Protein AF-F0W120-F1 (afdb_monomer_lite)

Secondary structure (DSSP, 8-state):
-HHHHHHHHHHHHHHHHHHHHHHHTS---B---EEGGGTEE-SSBPPTT-SS-TTT--TT---S--GGG-SS-S---EEE-SS-TTSEEEGGGHHHHHHH-HHHHHHHHHHTSTTB-TTTTS--GGGTS-TTS-TTTS---S-PPPHHHHHHTS-HHHHHHHHHHHHHHH-----B-----HHHHHHHHHHHHTT--HHHHHHHHHHHHHHHHHHHHS---TT-EEEEET-TT-HHHHHHHHH-TT-EEEEE-SS--SS-GGGG-EEEEE-TT-SSS--EEEEE-EEEE---GGGB-GGG-GGGTTSEEEEEES---TTHHHHHHHHHHHHHH-TT-S-EEEEEEEEE---TT--TTT-S-HHHHHHTT--TTHHHHHHHHGGGGTS--SS--SHHHHHH---HHHHHHHHHHHHHHHHHHHHHHHHHTT-EEEEEE-S--S-TT-SS---EEEEEEPPPS-------------------------------HHHHHHHHHHHHTT-----HHHHHHHHHHHHHHHHHHHHHHHHHHHHTT-SS--HHHHHHHHHHHHHHHS-PPPPHHHHHHHHHHHHTSPPPPPPS-SS--PPPGGGS-------------S--------------------------------SSPPP-----

Sequence (656 aa):
MTNAKAQNCDHKAQRNERKTNAINNENWNGCMFKIKGKNRFCNIPRISGSTFCGNHIPNELTSSANESLKKRNGNRHRVPCPLDPSHTVYAFDVGKHIKICTKFKEQKTCANLLGYKENINSGYNSQTYPWEHTFDGRSQTACTPQLLDRLLSIDHGALLSRIEAAFNEYVEDIPMQHFEQSHCSTLLHQKIQQGAHQNSLRHIQQQGSILGNIESTMSLTSSHVFMELGAGRGMLSYATAQAFSANEFILIDRAASRGKADHRIVTTVDDPVKNTKPDQFNIRRAIRVKIDIRHLNIAAIPQVNGKPLVFISKHLCGVATDLSLRAISHLISDSSAKTCVDGVAIALCCHHMCSWDDYINPSLILQMGFQADDYWFLKKMTSWATCKLATDKSSVQEKLGLSPMQRARIGISCKRLLDTGRVLFLRSLGLQAKLVYYCRNDDRQSLESIDLCVYIMQMQNEGAAIKLENIRGLHEEYESNTDDNEASDKVPLDAKVLHYILESMGAPQYETRVTHQLLEFIHRYLSEILLDAHAYAVYAGKETIAAQDIRVAIASRLNKQYAQIPSHELTMELADKRNSIPLPSIPNEYGVHLPPPQFQLLHHDMSRWDETRRGSSHSNSTTHTEASATIASFSAVEGSRNVKKCSSSIKFNIKK

Structure (mmCIF, N/CA/C/O backbone):
data_AF-F0W120-F1
#
_entry.id   AF-F0W120-F1
#
loop_
_atom_site.group_PDB
_atom_site.id
_atom_site.type_symbol
_atom_site.label_atom_id
_atom_site.label_alt_id
_atom_site.label_comp_id
_atom_site.label_asym_id
_atom_site.label_entity_id
_atom_site.label_seq_id
_atom_site.pdbx_PDB_ins_code
_atom_site.Cartn_x
_atom_site.Cartn_y
_atom_site.Cartn_z
_atom_site.occupancy
_atom_site.B_iso_or_equiv
_atom_site.auth_seq_id
_atom_site.auth_comp_id
_atom_site.auth_asym_id
_atom_site.auth_atom_id
_atom_site.pdbx_PDB_model_num
ATOM 1 N N . MET A 1 1 ? 19.848 13.128 -4.853 1.00 41.75 1 MET A N 1
ATOM 2 C CA . MET A 1 1 ? 19.632 11.733 -4.368 1.00 41.75 1 MET A CA 1
ATOM 3 C C . MET A 1 1 ? 20.155 10.620 -5.298 1.00 41.75 1 MET A C 1
ATOM 5 O O . MET A 1 1 ? 20.064 9.450 -4.935 1.00 41.75 1 MET A O 1
ATOM 9 N N . THR A 1 2 ? 20.771 10.933 -6.441 1.00 29.64 2 THR A N 1
ATOM 10 C CA . THR A 1 2 ? 21.444 9.947 -7.315 1.00 29.64 2 THR A CA 1
ATOM 11 C C . THR A 1 2 ? 22.656 9.285 -6.641 1.00 29.64 2 THR A C 1
ATOM 13 O O . THR A 1 2 ? 22.859 8.082 -6.796 1.00 29.64 2 THR A O 1
ATOM 16 N N . ASN A 1 3 ? 23.365 10.010 -5.765 1.00 33.66 3 ASN A N 1
ATOM 17 C CA . ASN A 1 3 ? 24.536 9.482 -5.057 1.00 33.66 3 ASN A CA 1
ATOM 18 C C . ASN A 1 3 ? 24.238 8.426 -3.984 1.00 33.66 3 ASN A C 1
ATOM 20 O O . ASN A 1 3 ? 25.067 7.556 -3.795 1.00 33.66 3 ASN A O 1
ATOM 24 N N . ALA A 1 4 ? 23.074 8.405 -3.324 1.00 33.16 4 ALA A N 1
ATOM 25 C CA . ALA A 1 4 ? 22.818 7.419 -2.259 1.00 33.16 4 ALA A CA 1
ATOM 26 C C . ALA A 1 4 ? 22.466 6.015 -2.797 1.00 33.16 4 ALA A C 1
ATOM 28 O O . ALA A 1 4 ? 22.695 5.002 -2.130 1.00 33.16 4 ALA A O 1
ATOM 29 N N . LYS A 1 5 ? 21.912 5.937 -4.017 1.00 29.64 5 LYS A N 1
ATOM 30 C CA . LYS A 1 5 ? 21.703 4.664 -4.730 1.00 29.64 5 LYS A CA 1
ATOM 31 C C . LYS A 1 5 ? 22.976 4.208 -5.452 1.00 29.64 5 LYS A C 1
ATOM 33 O O . LYS A 1 5 ? 23.255 3.013 -5.423 1.00 29.64 5 LYS A O 1
ATOM 38 N N . ALA A 1 6 ? 23.765 5.137 -6.002 1.00 33.97 6 ALA A N 1
ATOM 39 C CA . ALA A 1 6 ? 25.079 4.842 -6.582 1.00 33.97 6 ALA A CA 1
ATOM 40 C C . ALA A 1 6 ? 26.090 4.380 -5.511 1.00 33.97 6 ALA A C 1
ATOM 42 O O . ALA A 1 6 ? 26.660 3.302 -5.641 1.00 33.97 6 ALA A O 1
ATOM 43 N N . GLN A 1 7 ? 26.182 5.085 -4.375 1.00 36.75 7 GLN A N 1
ATOM 44 C CA . GLN A 1 7 ? 27.021 4.705 -3.229 1.00 36.75 7 GLN A CA 1
ATOM 45 C C . GLN A 1 7 ? 26.617 3.354 -2.629 1.00 36.75 7 GLN A C 1
ATOM 47 O O . GLN A 1 7 ? 27.482 2.577 -2.243 1.00 36.75 7 GLN A O 1
ATOM 52 N N . ASN A 1 8 ? 25.324 3.008 -2.577 1.00 36.12 8 ASN A N 1
ATOM 53 C CA . ASN A 1 8 ? 24.902 1.674 -2.125 1.00 36.12 8 ASN A CA 1
ATOM 54 C C . ASN A 1 8 ? 25.307 0.551 -3.095 1.00 36.12 8 ASN A C 1
ATOM 56 O O . ASN A 1 8 ? 25.502 -0.587 -2.663 1.00 36.12 8 ASN A O 1
ATOM 60 N N . CYS A 1 9 ? 25.425 0.850 -4.392 1.00 37.16 9 CYS A N 1
ATOM 61 C CA . CYS A 1 9 ? 25.901 -0.100 -5.393 1.00 37.16 9 CYS A CA 1
ATOM 62 C C . CYS A 1 9 ? 27.429 -0.272 -5.301 1.00 37.16 9 CYS A C 1
ATOM 64 O O . CYS A 1 9 ? 27.901 -1.410 -5.257 1.00 37.16 9 CYS A O 1
ATOM 66 N N . ASP A 1 10 ? 28.171 0.825 -5.123 1.00 44.12 10 ASP A N 1
ATOM 67 C CA . ASP A 1 10 ? 29.631 0.829 -4.940 1.00 44.12 10 ASP A CA 1
ATOM 68 C C . ASP A 1 10 ? 30.072 0.215 -3.606 1.00 44.12 10 ASP A C 1
ATOM 70 O O . ASP A 1 10 ? 30.997 -0.594 -3.568 1.00 44.12 10 ASP A O 1
ATOM 74 N N . HIS A 1 11 ? 29.362 0.477 -2.505 1.00 46.00 11 HIS A N 1
ATOM 75 C CA . HIS A 1 11 ? 29.627 -0.183 -1.222 1.00 46.00 11 HIS A CA 1
ATOM 76 C C . HIS A 1 11 ? 29.343 -1.684 -1.271 1.00 46.00 11 HIS A C 1
ATOM 78 O O . HIS A 1 11 ? 29.996 -2.466 -0.579 1.00 46.00 11 HIS A O 1
ATOM 84 N N . LYS A 1 12 ? 28.380 -2.119 -2.090 1.00 47.84 12 LYS A N 1
ATOM 85 C CA . LYS A 1 12 ? 28.104 -3.543 -2.301 1.00 47.84 12 LYS A CA 1
ATOM 86 C C . LYS A 1 12 ? 29.197 -4.196 -3.151 1.00 47.84 12 LYS A C 1
ATOM 88 O O . LYS A 1 12 ? 29.572 -5.327 -2.846 1.00 47.84 12 LYS A O 1
ATOM 93 N N . ALA A 1 13 ? 29.729 -3.486 -4.148 1.00 48.00 13 ALA A N 1
ATOM 94 C CA . ALA A 1 13 ? 30.864 -3.920 -4.961 1.00 48.00 13 ALA A CA 1
ATOM 95 C C . ALA A 1 13 ? 32.156 -4.014 -4.130 1.00 48.00 13 ALA A C 1
ATOM 97 O O . ALA A 1 13 ? 32.724 -5.099 -4.037 1.00 48.00 13 ALA A O 1
ATOM 98 N N . GLN A 1 14 ? 32.525 -2.962 -3.391 1.00 50.06 14 GLN A N 1
ATOM 99 C CA . GLN A 1 14 ? 33.685 -2.956 -2.484 1.00 50.06 14 GLN A CA 1
ATOM 100 C C . GLN A 1 14 ? 33.561 -3.980 -1.350 1.00 50.06 14 GLN A C 1
ATOM 102 O O . GLN A 1 14 ? 34.540 -4.613 -0.958 1.00 50.06 14 GLN A O 1
ATOM 107 N N . ARG A 1 15 ? 32.356 -4.192 -0.802 1.00 53.72 15 ARG A N 1
ATOM 108 C CA . ARG A 1 15 ? 32.128 -5.236 0.209 1.00 53.72 15 ARG A CA 1
ATOM 109 C C . ARG A 1 15 ? 32.255 -6.637 -0.383 1.00 53.72 15 ARG A C 1
ATOM 111 O O . ARG A 1 15 ? 32.680 -7.541 0.333 1.00 53.72 15 ARG A O 1
ATOM 118 N N . ASN A 1 16 ? 31.871 -6.837 -1.641 1.00 55.38 16 ASN A N 1
ATOM 119 C CA . ASN A 1 16 ? 32.101 -8.102 -2.329 1.00 55.38 16 ASN A CA 1
ATOM 120 C C . ASN A 1 16 ? 33.596 -8.300 -2.590 1.00 55.38 16 ASN A C 1
ATOM 122 O O . ASN A 1 16 ? 34.093 -9.360 -2.250 1.00 55.38 16 ASN A O 1
ATOM 126 N N . GLU A 1 17 ? 34.310 -7.273 -3.045 1.00 54.59 17 GLU A N 1
ATOM 127 C CA . GLU A 1 17 ? 35.753 -7.289 -3.321 1.00 54.59 17 GLU A CA 1
ATOM 128 C C . GLU A 1 17 ? 36.602 -7.559 -2.065 1.00 54.59 17 GLU A C 1
ATOM 130 O O . GLU A 1 17 ? 37.442 -8.458 -2.059 1.00 54.59 17 GLU A O 1
ATOM 135 N N . ARG A 1 18 ? 36.298 -6.898 -0.937 1.00 58.97 18 ARG A N 1
ATOM 136 C CA . ARG A 1 18 ? 36.910 -7.187 0.378 1.00 58.97 18 ARG A CA 1
ATOM 137 C C . ARG A 1 18 ? 36.639 -8.617 0.848 1.00 58.97 18 ARG A C 1
ATOM 139 O O . ARG A 1 18 ? 37.491 -9.225 1.490 1.00 58.97 18 ARG A O 1
ATOM 146 N N . LYS A 1 19 ? 35.463 -9.171 0.531 1.00 59.56 19 LYS A N 1
ATOM 147 C CA . LYS A 1 19 ? 35.146 -10.578 0.817 1.00 59.56 19 LYS A CA 1
ATOM 148 C C . LYS A 1 19 ? 35.914 -11.532 -0.092 1.00 59.56 19 LYS A C 1
ATOM 150 O O . LYS A 1 19 ? 36.368 -12.551 0.410 1.00 59.56 19 LYS A O 1
ATOM 155 N N . THR A 1 20 ? 36.084 -11.220 -1.377 1.00 58.88 20 THR A N 1
ATOM 156 C CA . THR A 1 20 ? 36.902 -12.025 -2.297 1.00 58.88 20 THR A CA 1
ATOM 157 C C . THR A 1 20 ? 38.361 -12.042 -1.846 1.00 58.88 20 THR A C 1
ATOM 159 O O . THR A 1 20 ? 38.951 -13.111 -1.754 1.00 58.88 20 THR A O 1
ATOM 162 N N . ASN A 1 21 ? 38.903 -10.891 -1.437 1.00 60.78 21 ASN A N 1
ATOM 163 C CA . ASN A 1 21 ? 40.265 -10.790 -0.904 1.00 60.78 21 ASN A CA 1
ATOM 164 C C . ASN A 1 21 ? 40.435 -11.538 0.429 1.00 60.78 21 ASN A C 1
ATOM 166 O O . ASN A 1 21 ? 41.440 -12.209 0.629 1.00 60.78 21 ASN A O 1
ATOM 170 N N . ALA A 1 22 ? 39.442 -11.495 1.326 1.00 61.41 22 ALA A N 1
ATOM 171 C CA . ALA A 1 22 ? 39.476 -12.264 2.574 1.00 61.41 22 ALA A CA 1
ATOM 172 C C . ALA A 1 22 ? 39.362 -13.785 2.355 1.00 61.41 22 ALA A C 1
ATOM 174 O O . ALA A 1 22 ? 39.917 -14.550 3.140 1.00 61.41 22 ALA A O 1
ATOM 175 N N . ILE A 1 23 ? 38.654 -14.224 1.306 1.00 62.16 23 ILE A N 1
ATOM 176 C CA . ILE A 1 23 ? 38.597 -15.634 0.889 1.00 62.16 23 ILE A CA 1
ATOM 177 C C . ILE A 1 23 ? 39.945 -16.071 0.293 1.00 62.16 23 ILE A C 1
ATOM 179 O O . ILE A 1 23 ? 40.416 -17.152 0.627 1.00 62.16 23 ILE A O 1
ATOM 183 N N . ASN A 1 24 ? 40.578 -15.224 -0.526 1.00 62.97 24 ASN A N 1
ATOM 184 C CA . ASN A 1 24 ? 41.869 -15.515 -1.162 1.00 62.97 24 ASN A CA 1
ATOM 185 C C . ASN A 1 24 ? 43.049 -15.523 -0.172 1.00 62.97 24 ASN A C 1
ATOM 187 O O . ASN A 1 24 ? 44.011 -16.247 -0.391 1.00 62.97 24 ASN A O 1
ATOM 191 N N . ASN A 1 25 ? 42.962 -14.760 0.923 1.00 62.94 25 ASN A N 1
ATOM 192 C CA . ASN A 1 25 ? 44.020 -14.646 1.937 1.00 62.94 25 ASN A CA 1
ATOM 193 C C . ASN A 1 25 ? 43.802 -15.560 3.165 1.00 62.94 25 ASN A C 1
ATOM 195 O O . ASN A 1 25 ? 44.332 -15.265 4.232 1.00 62.94 25 ASN A O 1
ATOM 199 N N . GLU A 1 26 ? 42.951 -16.593 3.069 1.00 58.78 26 GLU A N 1
ATOM 200 C CA . GLU A 1 26 ? 42.600 -17.566 4.135 1.00 58.78 26 GLU A CA 1
ATOM 201 C C . GLU A 1 26 ? 42.041 -16.992 5.462 1.00 58.78 26 GLU A C 1
ATOM 203 O O . GLU A 1 26 ? 41.641 -17.736 6.362 1.00 58.78 26 GLU A O 1
ATOM 208 N N . ASN A 1 27 ? 41.894 -15.670 5.574 1.00 67.06 27 ASN A N 1
ATOM 209 C CA . ASN A 1 27 ? 41.511 -14.958 6.797 1.00 67.06 27 ASN A CA 1
ATOM 210 C C . ASN A 1 27 ? 39.979 -14.808 6.969 1.00 67.06 27 ASN A C 1
ATOM 212 O O . ASN A 1 27 ? 39.476 -13.920 7.663 1.00 67.06 27 ASN A O 1
ATOM 216 N N . TRP A 1 28 ? 39.202 -15.664 6.300 1.00 73.94 28 TRP A N 1
ATOM 217 C CA . TRP A 1 28 ? 37.739 -15.632 6.300 1.00 73.94 28 TRP A CA 1
ATOM 218 C C . TRP A 1 28 ? 37.140 -16.542 7.384 1.00 73.94 28 TRP A C 1
ATOM 220 O O . TRP A 1 28 ? 37.094 -17.763 7.249 1.00 73.94 28 TRP A O 1
ATOM 230 N N . ASN A 1 29 ? 36.590 -15.941 8.444 1.00 76.62 29 ASN A N 1
ATOM 231 C CA . ASN A 1 29 ? 35.950 -16.668 9.555 1.00 76.62 29 ASN A CA 1
ATOM 232 C C . ASN A 1 29 ? 34.437 -16.907 9.375 1.00 76.62 29 ASN A C 1
ATOM 234 O O . ASN A 1 29 ? 33.783 -17.494 10.240 1.00 76.62 29 ASN A O 1
ATOM 238 N N . GLY A 1 30 ? 33.857 -16.456 8.261 1.00 77.62 30 GLY A N 1
ATOM 239 C CA . GLY A 1 30 ? 32.435 -16.618 7.960 1.00 77.62 30 GLY A CA 1
ATOM 240 C C . GLY A 1 30 ? 32.104 -17.958 7.301 1.00 77.62 30 GLY A C 1
ATOM 241 O O . GLY A 1 30 ? 32.939 -18.602 6.675 1.00 77.62 30 GLY A O 1
ATOM 242 N N . CYS A 1 31 ? 30.845 -18.369 7.369 1.00 82.94 31 CYS A N 1
ATOM 243 C CA . CYS A 1 31 ? 30.361 -19.521 6.616 1.00 82.94 31 CYS A CA 1
ATOM 244 C C . CYS A 1 31 ? 30.437 -19.280 5.097 1.00 82.94 31 CYS A C 1
ATOM 246 O O . CYS A 1 31 ? 29.915 -18.284 4.589 1.00 82.94 31 CYS A O 1
ATOM 248 N N . MET A 1 32 ? 31.015 -20.233 4.359 1.00 79.31 32 MET A N 1
ATOM 249 C CA . MET A 1 32 ? 31.198 -20.152 2.901 1.00 79.31 32 MET A CA 1
ATOM 250 C C . MET A 1 32 ? 29.931 -20.468 2.077 1.00 79.31 32 MET A C 1
ATOM 252 O O . MET A 1 32 ? 29.979 -20.551 0.853 1.00 79.31 32 MET A O 1
ATOM 256 N N . PHE A 1 33 ? 28.758 -20.599 2.708 1.00 78.94 33 PHE A N 1
ATOM 257 C CA . PHE A 1 33 ? 27.495 -20.848 2.003 1.00 78.94 33 PHE A CA 1
ATOM 258 C C . PHE A 1 33 ? 26.933 -19.569 1.373 1.00 78.94 33 PHE A C 1
ATOM 260 O O . PHE A 1 33 ? 26.679 -18.581 2.073 1.00 78.94 33 PHE A O 1
ATOM 267 N N . LYS A 1 34 ? 26.694 -19.582 0.056 1.00 78.50 34 LYS A N 1
ATOM 268 C CA . LYS A 1 34 ? 26.162 -18.435 -0.696 1.00 78.50 34 LYS A CA 1
ATOM 269 C C . LYS A 1 34 ? 24.631 -18.460 -0.742 1.00 78.50 34 LYS A C 1
ATOM 271 O O . LYS A 1 34 ? 24.021 -19.336 -1.346 1.00 78.50 34 LYS A O 1
ATOM 276 N N . ILE A 1 35 ? 23.995 -17.445 -0.157 1.00 76.44 35 ILE A N 1
ATOM 277 C CA . ILE A 1 35 ? 22.538 -17.264 -0.185 1.00 76.44 35 ILE A CA 1
ATOM 278 C C . ILE A 1 35 ? 22.149 -16.705 -1.558 1.00 76.44 35 ILE A C 1
ATOM 280 O O . ILE A 1 35 ? 22.260 -15.496 -1.787 1.00 76.44 35 ILE A O 1
ATOM 284 N N . LYS A 1 36 ? 21.682 -17.579 -2.460 1.00 66.94 36 LYS A N 1
ATOM 285 C CA . LYS A 1 36 ? 21.346 -17.246 -3.860 1.00 66.94 36 LYS A CA 1
ATOM 286 C C . LYS A 1 36 ? 20.435 -16.013 -3.975 1.00 66.94 36 LYS A C 1
ATOM 288 O O . LYS A 1 36 ? 20.800 -15.056 -4.646 1.00 66.94 36 LYS A O 1
ATOM 293 N N . GLY A 1 37 ? 19.335 -15.961 -3.217 1.00 57.53 37 GLY A N 1
ATOM 294 C CA . GLY A 1 37 ? 18.361 -14.856 -3.286 1.00 57.53 37 GLY A CA 1
ATOM 295 C C . GLY A 1 37 ? 18.840 -13.500 -2.746 1.00 57.53 37 GLY A C 1
ATOM 296 O O . GLY A 1 37 ? 18.231 -12.476 -3.030 1.00 57.53 37 GLY A O 1
ATOM 297 N N . LYS A 1 38 ? 19.931 -13.458 -1.970 1.00 61.75 38 LYS A N 1
ATOM 298 C CA . LYS A 1 38 ? 20.507 -12.207 -1.432 1.00 61.75 38 LYS A CA 1
ATOM 299 C C . LYS A 1 38 ? 21.885 -11.891 -2.026 1.00 61.75 38 LYS A C 1
ATOM 301 O O . LYS A 1 38 ? 22.510 -10.924 -1.595 1.00 61.75 38 LYS A O 1
ATOM 306 N N . ASN A 1 39 ? 22.352 -12.721 -2.964 1.00 64.88 39 ASN A N 1
ATOM 307 C CA . ASN A 1 39 ? 23.685 -12.719 -3.568 1.00 64.88 39 ASN A CA 1
ATOM 308 C C . ASN A 1 39 ? 24.812 -12.390 -2.564 1.00 64.88 39 ASN A C 1
ATOM 310 O O . ASN A 1 39 ? 25.627 -11.499 -2.791 1.00 64.88 39 ASN A O 1
ATOM 314 N N . ARG A 1 40 ? 24.814 -13.070 -1.407 1.00 74.75 40 ARG A N 1
ATOM 315 C CA . ARG A 1 40 ? 25.809 -12.878 -0.336 1.00 74.75 40 ARG A CA 1
ATOM 316 C C . ARG A 1 40 ? 26.093 -14.174 0.419 1.00 74.75 40 ARG A C 1
ATOM 318 O O . ARG A 1 40 ? 25.192 -14.995 0.570 1.00 74.75 40 ARG A O 1
ATOM 325 N N . PHE A 1 41 ? 27.306 -14.325 0.950 1.00 76.00 41 PHE A N 1
ATOM 326 C CA . PHE A 1 41 ? 27.642 -15.403 1.888 1.00 76.00 41 PHE A CA 1
ATOM 327 C C . PHE A 1 41 ? 26.911 -15.249 3.230 1.00 76.00 41 PHE A C 1
ATOM 329 O O . PHE A 1 41 ? 26.598 -14.125 3.654 1.00 76.00 41 PHE A O 1
ATOM 336 N N . CYS A 1 42 ? 26.619 -16.377 3.877 1.00 76.25 42 CYS A N 1
ATOM 337 C CA . CYS A 1 42 ? 26.038 -16.440 5.212 1.00 76.25 42 CYS A CA 1
ATOM 338 C C . CYS A 1 42 ? 26.871 -15.612 6.209 1.00 76.25 42 CYS A C 1
ATOM 340 O O . CYS A 1 42 ? 28.095 -15.604 6.156 1.00 76.25 42 CYS A O 1
ATOM 342 N N . ASN A 1 43 ? 26.199 -14.891 7.113 1.00 78.94 43 ASN A N 1
ATOM 343 C CA . ASN A 1 43 ? 26.862 -14.011 8.084 1.00 78.94 43 ASN A CA 1
ATOM 344 C C . ASN A 1 43 ? 27.207 -14.711 9.409 1.00 78.94 43 ASN A C 1
ATOM 346 O O . ASN A 1 43 ? 27.638 -14.053 10.346 1.00 78.94 43 ASN A O 1
ATOM 350 N N . ILE A 1 44 ? 26.940 -16.014 9.511 1.00 79.88 44 ILE A N 1
ATOM 351 C CA . ILE A 1 44 ? 27.215 -16.808 10.710 1.00 79.88 44 ILE A CA 1
ATOM 352 C C . ILE A 1 44 ? 28.664 -17.311 10.615 1.00 79.88 44 ILE A C 1
ATOM 354 O O . ILE A 1 44 ? 29.053 -17.756 9.529 1.00 79.88 44 ILE A O 1
ATOM 358 N N . PRO A 1 45 ? 29.454 -17.256 11.702 1.00 78.44 45 PRO A N 1
ATOM 359 C CA . PRO A 1 45 ? 30.816 -17.779 11.710 1.00 78.44 45 PRO A CA 1
ATOM 360 C C . PRO A 1 45 ? 30.860 -19.286 11.420 1.00 78.44 45 PRO A C 1
ATOM 362 O O . PRO A 1 45 ? 29.904 -20.022 11.696 1.00 78.44 45 PRO A O 1
ATOM 365 N N . ARG A 1 46 ? 31.964 -19.739 10.822 1.00 82.19 46 ARG A N 1
ATOM 366 C CA . ARG A 1 46 ? 32.229 -21.165 10.586 1.00 82.19 46 ARG A CA 1
ATOM 367 C C . ARG A 1 46 ? 32.465 -21.896 11.911 1.00 82.19 46 ARG A C 1
ATOM 369 O O . ARG A 1 46 ? 32.940 -21.295 12.871 1.00 82.19 46 ARG A O 1
ATOM 376 N N . ILE A 1 47 ? 32.119 -23.179 11.969 1.00 77.88 47 ILE A N 1
ATOM 377 C CA . ILE A 1 47 ? 32.464 -24.022 13.124 1.00 77.88 47 ILE A CA 1
ATOM 378 C C . ILE A 1 47 ? 33.935 -24.430 13.001 1.00 77.88 47 ILE A C 1
ATOM 380 O O . ILE A 1 47 ? 34.413 -24.668 11.893 1.00 77.88 47 ILE A O 1
ATOM 384 N N . SER A 1 48 ? 34.649 -24.534 14.124 1.00 67.25 48 SER A N 1
ATOM 385 C CA . SER A 1 48 ? 36.022 -25.048 14.156 1.00 67.25 48 SER A CA 1
ATOM 386 C C . SER A 1 48 ? 36.116 -26.404 13.444 1.00 67.25 48 SER A C 1
ATOM 388 O O . SER A 1 48 ? 35.388 -27.336 13.782 1.00 67.25 48 SER A O 1
ATOM 390 N N . GLY A 1 49 ? 36.981 -26.499 12.430 1.00 69.81 49 GLY A N 1
ATOM 391 C CA . GLY A 1 49 ? 37.138 -27.701 11.600 1.00 69.81 49 GLY A CA 1
ATOM 392 C C . GLY A 1 49 ? 36.168 -27.824 10.415 1.00 69.81 49 GLY A C 1
ATOM 393 O O . GLY A 1 49 ? 36.196 -28.837 9.723 1.00 69.81 49 GLY A O 1
ATOM 394 N N . SER A 1 50 ? 35.326 -26.818 10.145 1.00 74.94 50 SER A N 1
ATOM 395 C CA . SER A 1 50 ? 34.456 -26.761 8.962 1.00 74.94 50 SER A CA 1
ATOM 396 C C . SER A 1 50 ? 34.563 -25.417 8.238 1.00 74.94 50 SER A C 1
ATOM 398 O O . SER A 1 50 ? 34.798 -24.374 8.843 1.00 74.94 50 SER A O 1
ATOM 400 N N . THR A 1 51 ? 34.327 -25.416 6.926 1.00 77.31 51 THR A N 1
ATOM 401 C CA . THR A 1 51 ? 34.186 -24.200 6.103 1.00 77.31 51 THR A CA 1
ATOM 402 C C . THR A 1 51 ? 32.785 -23.574 6.197 1.00 77.31 51 THR A C 1
ATOM 404 O O . THR A 1 51 ? 32.531 -22.488 5.665 1.00 77.31 51 THR A O 1
ATOM 407 N N . PHE A 1 52 ? 31.855 -24.215 6.914 1.00 78.06 52 PHE A N 1
ATOM 408 C CA . PHE A 1 52 ? 30.465 -23.785 7.036 1.00 78.06 52 PHE A CA 1
ATOM 409 C C . PHE A 1 52 ? 30.024 -23.614 8.500 1.00 78.06 52 PHE A C 1
ATOM 411 O O . PHE A 1 52 ? 30.636 -24.133 9.433 1.00 78.06 52 PHE A O 1
ATOM 418 N N . CYS A 1 53 ? 28.954 -22.843 8.723 1.00 78.88 53 CYS A N 1
ATOM 419 C CA . CYS A 1 53 ? 28.312 -22.754 10.036 1.00 78.88 53 CYS A CA 1
ATOM 420 C C . CYS A 1 53 ? 27.415 -23.974 10.280 1.00 78.88 53 CYS A C 1
ATOM 422 O O . CYS A 1 53 ? 27.024 -24.661 9.339 1.00 78.88 53 CYS A O 1
ATOM 424 N N . GLY A 1 54 ? 26.971 -24.183 11.521 1.00 71.31 54 GLY A N 1
ATOM 425 C CA . GLY A 1 54 ? 26.116 -25.325 11.888 1.00 71.31 54 GLY A CA 1
ATOM 426 C C . GLY A 1 54 ? 24.757 -25.409 11.181 1.00 71.31 54 GLY A C 1
ATOM 427 O O . GLY A 1 54 ? 24.069 -26.418 11.310 1.00 71.31 54 GLY A O 1
ATOM 428 N N . ASN A 1 55 ? 24.356 -24.372 10.439 1.00 70.94 55 ASN A N 1
ATOM 429 C CA . ASN A 1 55 ? 23.150 -24.378 9.607 1.00 70.94 55 ASN A CA 1
ATOM 430 C C . ASN A 1 55 ? 23.420 -24.743 8.137 1.00 70.94 55 ASN A C 1
ATOM 432 O O . ASN A 1 55 ? 22.476 -25.078 7.434 1.00 70.94 55 ASN A O 1
ATOM 436 N N . HIS A 1 56 ? 24.670 -24.677 7.671 1.00 74.12 56 HIS A N 1
ATOM 437 C CA . HIS A 1 56 ? 25.040 -24.898 6.267 1.00 74.12 56 HIS A CA 1
ATOM 438 C C . HIS A 1 56 ? 26.165 -25.931 6.085 1.00 74.12 56 HIS A C 1
ATOM 440 O O . HIS A 1 56 ? 26.777 -25.970 5.021 1.00 74.12 56 HIS A O 1
ATOM 446 N N . ILE A 1 57 ? 26.471 -26.738 7.108 1.00 72.75 57 ILE A N 1
ATOM 447 C CA . ILE A 1 57 ? 27.408 -27.862 6.983 1.00 72.75 57 ILE A CA 1
ATOM 448 C C . ILE A 1 57 ? 26.855 -28.878 5.965 1.00 72.75 57 ILE A C 1
ATOM 450 O O . ILE A 1 57 ? 25.723 -29.333 6.141 1.00 72.75 57 ILE A O 1
ATOM 454 N N . PRO A 1 58 ? 27.620 -29.231 4.911 1.00 62.66 58 PRO A N 1
ATOM 455 C CA . PRO A 1 58 ? 27.258 -30.285 3.971 1.00 62.66 58 PRO A CA 1
ATOM 456 C C . PRO A 1 58 ? 27.191 -31.646 4.665 1.00 62.66 58 PRO A C 1
ATOM 458 O O . PRO A 1 58 ? 27.976 -31.922 5.570 1.00 62.66 58 PRO A O 1
ATOM 461 N N . ASN A 1 59 ? 26.286 -32.512 4.206 1.00 56.19 59 ASN A N 1
ATOM 462 C CA . ASN A 1 59 ? 26.031 -33.817 4.827 1.00 56.19 59 ASN A CA 1
ATOM 463 C C . ASN A 1 59 ? 27.245 -34.774 4.799 1.00 56.19 59 ASN A C 1
ATOM 465 O O . ASN A 1 59 ? 27.258 -35.728 5.566 1.00 56.19 59 ASN A O 1
ATOM 469 N N . GLU A 1 60 ? 28.253 -34.517 3.957 1.00 51.56 60 GLU A N 1
ATOM 470 C CA . GLU A 1 60 ? 29.361 -35.447 3.675 1.00 51.56 60 GLU A CA 1
ATOM 471 C C . GLU A 1 60 ? 30.689 -35.109 4.388 1.00 51.56 60 GLU A C 1
ATOM 473 O O . GLU A 1 60 ? 31.589 -35.941 4.441 1.00 51.56 60 GLU A O 1
ATOM 478 N N . LEU A 1 61 ? 30.835 -33.918 4.985 1.00 51.91 61 LEU A N 1
ATOM 479 C CA . LEU A 1 61 ? 32.083 -33.483 5.637 1.00 51.91 61 LEU A CA 1
ATOM 480 C C . LEU A 1 61 ? 32.036 -33.736 7.150 1.00 51.91 61 LEU A C 1
ATOM 482 O O . LEU A 1 61 ? 31.831 -32.824 7.955 1.00 51.91 61 LEU A O 1
ATOM 486 N N . THR A 1 62 ? 32.222 -34.992 7.552 1.00 49.03 62 THR A N 1
ATOM 487 C CA . THR A 1 62 ? 32.425 -35.372 8.957 1.00 49.03 62 THR A CA 1
ATOM 488 C C . THR A 1 62 ? 33.913 -35.476 9.282 1.00 49.03 62 THR A C 1
ATOM 490 O O . THR A 1 62 ? 34.477 -36.566 9.262 1.00 49.03 62 THR A O 1
ATOM 493 N N . SER A 1 63 ? 34.546 -34.354 9.631 1.00 42.56 63 SER A N 1
ATOM 494 C CA . SER A 1 63 ? 35.865 -34.375 10.276 1.00 42.56 63 SER A CA 1
ATOM 495 C C . SER A 1 63 ? 35.716 -34.533 11.794 1.00 42.56 63 SER A C 1
ATOM 497 O O . SER A 1 63 ? 34.887 -33.900 12.452 1.00 42.56 63 SER A O 1
ATOM 499 N N . SER A 1 64 ? 36.533 -35.425 12.330 1.00 44.34 64 SER A N 1
ATOM 500 C CA . SER A 1 64 ? 36.535 -36.101 13.631 1.00 44.34 64 SER A CA 1
ATOM 501 C C . SER A 1 64 ? 36.907 -35.238 14.855 1.00 44.34 64 SER A C 1
ATOM 503 O O . SER A 1 64 ? 37.569 -35.719 15.767 1.00 44.34 64 SER A O 1
ATOM 505 N N . ALA A 1 65 ? 36.465 -33.979 14.939 1.00 41.09 65 ALA A N 1
ATOM 506 C CA . ALA A 1 65 ? 37.011 -33.025 15.919 1.00 41.09 65 ALA A CA 1
ATOM 507 C C . ALA A 1 65 ? 36.071 -32.573 17.061 1.00 41.09 65 ALA A C 1
ATOM 509 O O . ALA A 1 65 ? 36.259 -31.483 17.587 1.00 41.09 65 ALA A O 1
ATOM 510 N N . ASN A 1 66 ? 35.061 -33.353 17.475 1.00 41.56 66 ASN A N 1
ATOM 511 C CA . ASN A 1 66 ? 34.329 -33.055 18.723 1.00 41.56 66 ASN A CA 1
ATOM 512 C C . ASN A 1 66 ? 33.729 -34.313 19.376 1.00 41.56 66 ASN A C 1
ATOM 514 O O . ASN A 1 66 ? 32.692 -34.825 18.944 1.00 41.56 66 ASN A O 1
ATOM 518 N N . GLU A 1 67 ? 34.360 -34.790 20.453 1.00 43.56 67 GLU A N 1
ATOM 519 C CA . GLU A 1 67 ? 33.900 -35.939 21.251 1.00 43.56 67 GLU A CA 1
ATOM 520 C C . GLU A 1 67 ? 32.623 -35.667 22.061 1.00 43.56 67 GLU A C 1
ATOM 522 O O . GLU A 1 67 ? 31.867 -36.592 22.360 1.00 43.56 67 GLU A O 1
ATOM 527 N N . SER A 1 68 ? 32.297 -34.404 22.331 1.00 44.97 68 SER A N 1
ATOM 528 C CA . SER A 1 68 ? 31.119 -33.985 23.106 1.00 44.97 68 SER A CA 1
ATOM 529 C C . SER A 1 68 ? 29.776 -34.117 22.361 1.00 44.97 68 SER A C 1
ATOM 531 O O . SER A 1 68 ? 28.723 -33.819 22.922 1.00 44.97 68 SER A O 1
ATOM 533 N N . LEU A 1 69 ? 29.771 -34.624 21.121 1.00 46.41 69 LEU A N 1
ATOM 534 C CA . LEU A 1 69 ? 28.573 -34.777 20.275 1.00 46.41 69 LEU A CA 1
ATOM 535 C C . LEU A 1 69 ? 28.250 -36.241 19.902 1.00 46.41 69 LEU A C 1
ATOM 537 O O . LEU A 1 69 ? 27.400 -36.481 19.042 1.00 46.41 69 LEU A O 1
ATOM 541 N N . LYS A 1 70 ? 28.883 -37.231 20.553 1.00 43.00 70 LYS A N 1
ATOM 542 C CA . LYS A 1 70 ? 28.684 -38.681 20.309 1.00 43.00 70 LYS A CA 1
ATOM 543 C C . LYS A 1 70 ? 27.339 -39.262 20.797 1.00 43.00 70 LYS A C 1
ATOM 545 O O . LYS A 1 70 ? 27.095 -40.448 20.612 1.00 43.00 70 LYS A O 1
ATOM 550 N N . LYS A 1 71 ? 26.420 -38.472 21.366 1.00 43.31 71 LYS A N 1
ATOM 551 C CA . LYS A 1 71 ? 25.091 -38.955 21.801 1.00 43.31 71 LYS A CA 1
ATOM 552 C C . LYS A 1 71 ? 23.961 -38.380 20.945 1.00 43.31 71 LYS A C 1
ATOM 554 O O . LYS A 1 71 ? 23.278 -37.464 21.391 1.00 43.31 71 LYS A O 1
ATOM 559 N N . ARG A 1 72 ? 23.762 -38.921 19.736 1.00 45.03 72 ARG A N 1
ATOM 560 C CA . ARG A 1 72 ? 22.453 -39.144 19.067 1.00 45.03 72 ARG A CA 1
ATOM 561 C C . ARG A 1 72 ? 22.673 -39.540 17.601 1.00 45.03 72 ARG A C 1
ATOM 563 O O . ARG A 1 72 ? 23.222 -38.771 16.821 1.00 45.03 72 ARG A O 1
ATOM 570 N N . ASN A 1 73 ? 22.257 -40.762 17.280 1.00 44.56 73 ASN A N 1
ATOM 571 C CA . ASN A 1 73 ? 22.350 -41.482 16.007 1.00 44.56 73 ASN A CA 1
ATOM 572 C C . ASN A 1 73 ? 22.418 -40.617 14.735 1.00 44.56 73 ASN A C 1
ATOM 574 O O . ASN A 1 73 ? 21.399 -40.112 14.272 1.00 44.56 73 ASN A O 1
ATOM 578 N N . GLY A 1 74 ? 23.615 -40.541 14.148 1.00 50.50 74 GLY A N 1
ATOM 579 C CA . GLY A 1 74 ? 23.891 -40.774 12.721 1.00 50.50 74 GLY A CA 1
ATOM 580 C C . GLY A 1 74 ? 23.313 -39.855 11.638 1.00 50.50 74 GLY A C 1
ATOM 581 O O . GLY A 1 74 ? 23.937 -39.738 10.595 1.00 50.50 74 GLY A O 1
ATOM 582 N N . ASN A 1 75 ? 22.190 -39.165 11.837 1.00 52.34 75 ASN A N 1
ATOM 583 C CA . ASN A 1 75 ? 21.491 -38.466 10.757 1.00 52.34 75 ASN A CA 1
ATOM 584 C C . ASN A 1 75 ? 21.510 -36.947 10.946 1.00 52.34 75 ASN A C 1
ATOM 586 O O . ASN A 1 75 ? 20.489 -36.311 11.167 1.00 52.34 75 ASN A O 1
ATOM 590 N N . ARG A 1 76 ? 22.680 -36.317 10.797 1.00 62.81 76 ARG A N 1
ATOM 591 C CA . ARG A 1 76 ? 22.825 -34.842 10.830 1.00 62.81 76 ARG A CA 1
ATOM 592 C C . ARG A 1 76 ? 22.197 -34.117 9.622 1.00 62.81 76 ARG A C 1
ATOM 594 O O . ARG A 1 76 ? 22.396 -32.916 9.464 1.00 62.81 76 ARG A O 1
ATOM 601 N N . HIS A 1 77 ? 21.419 -34.823 8.801 1.00 72.06 77 HIS A N 1
ATOM 602 C CA . HIS A 1 77 ? 20.702 -34.289 7.649 1.00 72.06 77 HIS A CA 1
ATOM 603 C C . HIS A 1 77 ? 19.698 -33.210 8.075 1.00 72.06 77 HIS A C 1
ATOM 605 O O . HIS A 1 77 ? 18.869 -33.447 8.955 1.00 72.06 77 HIS A O 1
ATOM 611 N N . ARG A 1 78 ? 19.761 -32.022 7.464 1.00 74.94 78 ARG A N 1
ATOM 612 C CA . ARG A 1 78 ? 18.758 -30.965 7.646 1.00 74.94 78 ARG A CA 1
ATOM 613 C C . ARG A 1 78 ? 17.761 -30.968 6.496 1.00 74.94 78 ARG A C 1
ATOM 615 O O . ARG A 1 78 ? 18.159 -30.930 5.338 1.00 74.94 78 ARG A O 1
ATOM 622 N N . VAL A 1 79 ? 16.481 -30.928 6.834 1.00 78.50 79 VAL A N 1
ATOM 623 C CA . VAL A 1 79 ? 15.368 -30.783 5.892 1.00 78.50 79 VAL A CA 1
ATOM 624 C C . VAL A 1 79 ? 14.734 -29.399 6.053 1.00 78.50 79 VAL A C 1
ATOM 626 O O . VAL A 1 79 ? 14.799 -28.824 7.148 1.00 78.50 79 VAL A O 1
ATOM 629 N N . PRO A 1 80 ? 14.126 -28.823 5.002 1.00 78.94 80 PRO A N 1
ATOM 630 C CA . PRO A 1 80 ? 13.244 -27.671 5.157 1.00 78.94 80 PRO A CA 1
ATOM 631 C C . PRO A 1 80 ? 12.188 -27.956 6.227 1.00 78.94 80 PRO A C 1
ATOM 633 O O . PRO A 1 80 ? 11.664 -29.069 6.305 1.00 78.94 80 PRO A O 1
ATOM 636 N N . CYS A 1 81 ? 11.894 -26.977 7.082 1.00 81.75 81 CYS A N 1
ATOM 637 C CA . CYS A 1 81 ? 10.830 -27.143 8.063 1.00 81.75 81 CYS A CA 1
ATOM 638 C C . CYS A 1 81 ? 9.498 -27.399 7.329 1.00 81.75 81 CYS A C 1
ATOM 640 O O . CYS A 1 81 ? 9.149 -26.618 6.442 1.00 81.75 81 CYS A O 1
ATOM 642 N N . PRO A 1 82 ? 8.728 -28.443 7.700 1.00 83.19 82 PRO A N 1
ATOM 643 C CA . PRO A 1 82 ? 7.462 -28.760 7.033 1.00 83.19 82 PRO A CA 1
ATOM 644 C C . PRO A 1 82 ? 6.415 -27.647 7.135 1.00 83.19 82 PRO A C 1
ATOM 646 O O . PRO A 1 82 ? 5.541 -27.540 6.284 1.00 83.19 82 PRO A O 1
ATOM 649 N N . LEU A 1 83 ? 6.498 -26.816 8.179 1.00 79.12 83 LEU A N 1
ATOM 650 C CA . LEU A 1 83 ? 5.588 -25.689 8.371 1.00 79.12 83 LEU A CA 1
ATOM 651 C C . LEU A 1 83 ? 6.079 -24.425 7.655 1.00 79.12 83 LEU A C 1
ATOM 653 O O . LEU A 1 83 ? 5.276 -23.682 7.092 1.00 79.12 83 LEU A O 1
ATOM 657 N N . ASP A 1 84 ? 7.387 -24.162 7.664 1.00 75.81 84 ASP A N 1
ATOM 658 C CA . ASP A 1 84 ? 8.004 -22.976 7.067 1.00 75.81 84 ASP A CA 1
ATOM 659 C C . ASP A 1 84 ? 9.298 -23.331 6.311 1.00 75.81 84 ASP A C 1
ATOM 661 O O . ASP A 1 84 ? 10.379 -23.347 6.906 1.00 75.81 84 ASP A O 1
ATOM 665 N N . PRO A 1 85 ? 9.224 -23.535 4.983 1.00 75.62 85 PRO A N 1
ATOM 666 C CA . PRO A 1 85 ? 10.388 -23.874 4.167 1.00 75.62 85 PRO A CA 1
ATOM 667 C C . PRO A 1 85 ? 11.485 -22.798 4.131 1.00 75.62 85 PRO A C 1
ATOM 669 O O . PRO A 1 85 ? 12.566 -23.054 3.601 1.00 75.62 85 PRO A O 1
ATOM 672 N N . SER A 1 86 ? 11.243 -21.596 4.677 1.00 67.94 86 SER A N 1
ATOM 673 C CA . SER A 1 86 ? 12.249 -20.528 4.731 1.00 67.94 86 SER A CA 1
ATOM 674 C C . SER A 1 86 ? 13.416 -20.832 5.680 1.00 67.94 86 SER A C 1
ATOM 676 O O . SER A 1 86 ? 14.464 -20.181 5.599 1.00 67.94 86 SER A O 1
ATOM 678 N N . HIS A 1 87 ? 13.269 -21.837 6.550 1.00 70.94 87 HIS A N 1
ATOM 679 C CA . HIS A 1 87 ? 14.325 -22.316 7.432 1.00 70.94 87 HIS A CA 1
ATOM 680 C C . HIS A 1 87 ? 14.410 -23.850 7.455 1.00 70.94 87 HIS A C 1
ATOM 682 O O . HIS A 1 87 ? 13.496 -24.566 7.053 1.00 70.94 87 HIS A O 1
ATOM 688 N N . THR A 1 88 ? 15.543 -24.368 7.931 1.00 78.38 88 THR A N 1
ATOM 689 C CA . THR A 1 88 ? 15.864 -25.805 7.904 1.00 78.38 88 THR A CA 1
ATOM 690 C C . THR A 1 88 ? 16.121 -26.357 9.300 1.00 78.38 88 THR A C 1
ATOM 692 O O . THR A 1 88 ? 16.769 -25.695 10.119 1.00 78.38 88 THR A O 1
ATOM 695 N N . VAL A 1 89 ? 15.704 -27.593 9.543 1.00 82.56 89 VAL A N 1
ATOM 696 C CA . VAL A 1 89 ? 15.758 -28.287 10.839 1.00 82.56 89 VAL A CA 1
ATOM 697 C C . VAL A 1 89 ? 16.396 -29.658 10.666 1.00 82.56 89 VAL A C 1
ATOM 699 O O . VAL A 1 89 ? 16.332 -30.225 9.580 1.00 82.56 89 VAL A O 1
ATOM 702 N N . TYR A 1 90 ? 17.027 -30.207 11.705 1.00 81.62 90 TYR A N 1
ATOM 703 C CA . TYR A 1 90 ? 17.551 -31.571 11.615 1.00 81.62 90 TYR A CA 1
ATOM 704 C C . TYR A 1 90 ? 16.405 -32.563 11.421 1.00 81.62 90 TYR A C 1
ATOM 706 O O . TYR A 1 90 ? 15.401 -32.481 12.127 1.00 81.62 90 TYR A O 1
ATOM 714 N N . ALA A 1 91 ? 16.566 -33.504 10.493 1.00 80.44 91 ALA A N 1
ATOM 715 C CA . ALA A 1 91 ? 15.556 -34.486 10.115 1.00 80.44 91 ALA A CA 1
ATOM 716 C C . ALA A 1 91 ? 15.022 -35.261 11.331 1.00 80.44 91 ALA A C 1
ATOM 718 O O . ALA A 1 91 ? 13.815 -35.433 11.470 1.00 80.44 91 ALA A O 1
ATOM 719 N N . PHE A 1 92 ? 15.898 -35.635 12.272 1.00 80.31 92 PHE A N 1
ATOM 720 C CA . PHE A 1 92 ? 15.495 -36.309 13.515 1.00 80.31 92 PHE A CA 1
ATOM 721 C C . PHE A 1 92 ? 14.780 -35.400 14.527 1.00 80.31 92 PHE A C 1
ATOM 723 O O . PHE A 1 92 ? 14.072 -35.897 15.399 1.00 80.31 92 PHE A O 1
ATOM 730 N N . ASP A 1 93 ? 14.953 -34.079 14.438 1.00 81.25 93 ASP A N 1
ATOM 731 C CA . ASP A 1 93 ? 14.316 -33.110 15.335 1.00 81.25 93 ASP A CA 1
ATOM 732 C C . ASP A 1 93 ? 13.058 -32.482 14.726 1.00 81.25 93 ASP A C 1
ATOM 734 O O . ASP A 1 93 ? 12.401 -31.709 15.419 1.00 81.25 93 ASP A O 1
ATOM 738 N N . VAL A 1 94 ? 12.657 -32.828 13.494 1.00 84.81 94 VAL A N 1
ATOM 739 C CA . VAL A 1 94 ? 11.439 -32.298 12.844 1.00 84.81 94 VAL A CA 1
ATOM 740 C C . VAL A 1 94 ? 10.222 -32.418 13.767 1.00 84.81 94 VAL A C 1
ATOM 742 O O . VAL A 1 94 ? 9.538 -31.426 14.013 1.00 84.81 94 VAL A O 1
ATOM 745 N N . GLY A 1 95 ? 9.995 -33.593 14.364 1.00 84.56 95 GLY A N 1
ATOM 746 C CA . GLY A 1 95 ? 8.850 -33.824 15.254 1.00 84.56 95 GLY A CA 1
ATOM 747 C C . GLY A 1 95 ? 8.857 -32.966 16.529 1.00 84.56 95 GLY A C 1
ATOM 748 O O . GLY A 1 95 ? 7.797 -32.563 17.011 1.00 84.56 95 GLY A O 1
ATOM 749 N N . LYS A 1 96 ? 10.038 -32.638 17.072 1.00 85.44 96 LYS A N 1
ATOM 750 C CA . LYS A 1 96 ? 10.173 -31.714 18.215 1.00 85.44 96 LYS A CA 1
ATOM 751 C C . LYS A 1 96 ? 10.054 -30.264 17.769 1.00 85.44 96 LYS A C 1
ATOM 753 O O . LYS A 1 96 ? 9.374 -29.474 18.418 1.00 85.44 96 LYS A O 1
ATOM 758 N N . HIS A 1 97 ? 10.695 -29.935 16.653 1.00 85.44 97 HIS A N 1
ATOM 759 C CA . HIS A 1 97 ? 10.715 -28.608 16.073 1.00 85.44 97 HIS A CA 1
ATOM 760 C C . HIS A 1 97 ? 9.307 -28.122 15.734 1.00 85.44 97 HIS A C 1
ATOM 762 O O . HIS A 1 97 ? 8.971 -27.008 16.117 1.00 85.44 97 HIS A O 1
ATOM 768 N N . ILE A 1 98 ? 8.476 -28.938 15.072 1.00 86.56 98 ILE A N 1
ATOM 769 C CA . ILE A 1 98 ? 7.104 -28.566 14.677 1.00 86.56 98 ILE A CA 1
ATOM 770 C C . ILE A 1 98 ? 6.334 -27.980 15.869 1.00 86.56 98 ILE A C 1
ATOM 772 O O . ILE A 1 98 ? 5.681 -26.957 15.723 1.00 86.56 98 ILE A O 1
ATOM 776 N N . LYS A 1 99 ? 6.497 -28.540 17.075 1.00 85.44 99 LYS A N 1
ATOM 777 C CA . LYS A 1 99 ? 5.813 -28.076 18.295 1.00 85.44 99 LYS A CA 1
ATOM 778 C C . LYS A 1 99 ? 6.312 -26.723 18.818 1.00 85.44 99 LYS A C 1
ATOM 780 O O . LYS A 1 99 ? 5.570 -26.022 19.502 1.00 85.44 99 LYS A O 1
ATOM 785 N N . ILE A 1 100 ? 7.564 -26.363 18.535 1.00 80.25 100 ILE A N 1
ATOM 786 C CA . ILE A 1 100 ? 8.194 -25.110 18.989 1.00 80.25 100 ILE A CA 1
ATOM 787 C C . ILE A 1 100 ? 8.349 -24.070 17.876 1.00 80.25 100 ILE A C 1
ATOM 789 O O . ILE A 1 100 ? 8.728 -22.935 18.170 1.00 80.25 100 ILE A O 1
ATOM 793 N N . CYS A 1 101 ? 8.064 -24.451 16.630 1.00 83.44 101 CYS A N 1
ATOM 794 C CA . CYS A 1 101 ? 8.183 -23.617 15.447 1.00 83.44 101 CYS A CA 1
ATOM 795 C C . CYS A 1 101 ? 7.367 -22.337 15.624 1.00 83.44 101 CYS A C 1
ATOM 797 O O . CYS A 1 101 ? 6.207 -22.384 16.037 1.00 83.44 101 CYS A O 1
ATOM 799 N N . THR A 1 102 ? 7.955 -21.191 15.280 1.00 78.62 102 THR A N 1
ATOM 800 C CA . THR A 1 102 ? 7.263 -19.898 15.347 1.00 78.62 102 THR A CA 1
ATOM 801 C C . THR A 1 102 ? 5.965 -19.938 14.546 1.00 78.62 102 THR A C 1
ATOM 803 O O . THR A 1 102 ? 4.929 -19.560 15.077 1.00 78.62 102 THR A O 1
ATOM 806 N N . LYS A 1 103 ? 5.988 -20.523 13.341 1.00 76.12 103 LYS A N 1
ATOM 807 C CA . LYS A 1 103 ? 4.803 -20.633 12.484 1.00 76.12 103 LYS A CA 1
ATOM 808 C C . LYS A 1 103 ? 3.715 -21.542 13.065 1.00 76.12 103 LYS A C 1
ATOM 810 O O . LYS A 1 103 ? 2.540 -21.239 12.924 1.00 76.12 103 LYS A O 1
ATOM 815 N N . PHE A 1 104 ? 4.087 -22.603 13.786 1.00 79.00 104 PHE A N 1
ATOM 816 C CA . PHE A 1 104 ? 3.121 -23.431 14.523 1.00 79.00 104 PHE A CA 1
ATOM 817 C C . PHE A 1 104 ? 2.462 -22.663 15.670 1.00 79.00 104 PHE A C 1
ATOM 819 O O . PHE A 1 104 ? 1.251 -22.741 15.868 1.00 79.00 104 PHE A O 1
ATOM 826 N N . LYS A 1 105 ? 3.262 -21.911 16.438 1.00 74.62 105 LYS A N 1
ATOM 827 C CA . LYS A 1 105 ? 2.757 -21.070 17.530 1.00 74.62 105 LYS A CA 1
ATOM 828 C C . LYS A 1 105 ? 1.831 -19.985 16.991 1.00 74.62 105 LYS A C 1
ATOM 830 O O . LYS A 1 105 ? 0.749 -19.809 17.535 1.00 74.62 105 LYS A O 1
ATOM 835 N N . GLU A 1 106 ? 2.219 -19.330 15.899 1.00 70.00 106 GLU A N 1
ATOM 836 C CA . GLU A 1 106 ? 1.396 -18.350 15.187 1.00 70.00 106 GLU A CA 1
ATOM 837 C C . GLU A 1 106 ? 0.081 -18.968 14.706 1.00 70.00 106 GLU A C 1
ATOM 839 O O . GLU A 1 106 ? -0.972 -18.423 15.008 1.00 70.00 106 GLU A O 1
ATOM 844 N N . GLN A 1 107 ? 0.109 -20.134 14.050 1.00 69.81 107 GLN A N 1
ATOM 845 C CA . GLN A 1 107 ? -1.101 -20.841 13.613 1.00 69.81 107 GLN A CA 1
ATOM 846 C C . GLN A 1 107 ? -2.030 -21.183 14.786 1.00 69.81 107 GLN A C 1
ATOM 848 O O . GLN A 1 107 ? -3.228 -20.925 14.703 1.00 69.81 107 GLN A O 1
ATOM 853 N N . LYS A 1 108 ? -1.495 -21.690 15.907 1.00 71.44 108 LYS A N 1
ATOM 854 C CA . LYS A 1 108 ? -2.292 -21.966 17.116 1.00 71.44 108 LYS A CA 1
ATOM 855 C C . LYS A 1 108 ? -2.886 -20.708 17.740 1.00 71.44 108 LYS A C 1
ATOM 857 O O . LYS A 1 108 ? -4.029 -20.734 18.181 1.00 71.44 108 LYS A O 1
ATOM 862 N N . THR A 1 109 ? -2.119 -19.622 17.818 1.00 69.44 109 THR A N 1
ATOM 863 C CA . THR A 1 109 ? -2.631 -18.348 18.331 1.00 69.44 109 THR A CA 1
ATOM 864 C C . THR A 1 109 ? -3.711 -17.798 17.406 1.00 69.44 109 THR A C 1
ATOM 866 O O . THR A 1 109 ? -4.750 -17.377 17.901 1.00 69.44 109 THR A O 1
ATOM 869 N N . CYS A 1 110 ? -3.504 -17.859 16.088 1.00 67.75 110 CYS A N 1
ATOM 870 C CA . CYS A 1 110 ? -4.454 -17.382 15.091 1.00 67.75 110 CYS A CA 1
ATOM 871 C C . CYS A 1 110 ? -5.756 -18.187 15.073 1.00 67.75 110 CYS A C 1
ATOM 873 O O . CYS A 1 110 ? -6.816 -17.579 15.009 1.00 67.75 110 CYS A O 1
ATOM 875 N N . ALA A 1 111 ? -5.697 -19.515 15.204 1.00 63.56 111 ALA A N 1
ATOM 876 C CA . ALA A 1 111 ? -6.884 -20.375 15.237 1.00 63.56 111 ALA A CA 1
ATOM 877 C C . ALA A 1 111 ? -7.831 -20.072 16.414 1.00 63.56 111 ALA A C 1
ATOM 879 O O . ALA A 1 111 ? -9.025 -20.333 16.324 1.00 63.56 111 ALA A O 1
ATOM 880 N N . ASN A 1 112 ? -7.305 -19.492 17.497 1.00 70.12 112 ASN A N 1
ATOM 881 C CA . ASN A 1 112 ? -8.087 -19.084 18.664 1.00 70.12 112 ASN A CA 1
ATOM 882 C C . ASN A 1 112 ? -8.544 -17.613 18.606 1.00 70.12 112 ASN A C 1
ATOM 884 O O . ASN A 1 112 ? -9.171 -17.134 19.552 1.00 70.12 112 ASN A O 1
ATOM 888 N N . LEU A 1 113 ? -8.206 -16.864 17.549 1.00 74.50 113 LEU A N 1
ATOM 889 C CA . LEU A 1 113 ? -8.660 -15.484 17.394 1.00 74.50 113 LEU A CA 1
ATOM 890 C C . LEU A 1 113 ? -10.122 -15.450 16.947 1.00 74.50 113 LEU A C 1
ATOM 892 O O . LEU A 1 113 ? -10.519 -16.113 15.990 1.00 74.50 113 LEU A O 1
ATOM 896 N N . LEU A 1 114 ? -10.903 -14.588 17.596 1.00 78.56 114 LEU A N 1
ATOM 897 C CA . LEU A 1 114 ? -12.223 -14.196 17.110 1.00 78.56 114 LEU A CA 1
ATOM 898 C C . LEU A 1 114 ? -12.095 -13.634 15.687 1.00 78.56 114 LEU A C 1
ATOM 900 O O . LEU A 1 114 ? -11.197 -12.834 15.411 1.00 78.56 114 LEU A O 1
ATOM 904 N N . GLY A 1 115 ? -12.979 -14.064 14.789 1.00 84.25 115 GLY A N 1
ATOM 905 C CA . GLY A 1 115 ? -12.911 -13.698 13.376 1.00 84.25 115 GLY A CA 1
ATOM 906 C C . GLY A 1 115 ? -11.951 -14.538 12.524 1.00 84.25 115 GLY A C 1
ATOM 907 O O . GLY A 1 115 ? -11.758 -14.199 11.362 1.00 84.25 115 GLY A O 1
ATOM 908 N N . TYR A 1 116 ? -11.340 -15.612 13.038 1.00 90.31 116 TYR A N 1
ATOM 909 C CA . TYR A 1 116 ? -10.489 -16.494 12.229 1.00 90.31 116 TYR A CA 1
ATOM 910 C C . TYR A 1 116 ? -11.280 -17.622 11.558 1.00 90.31 116 TYR A C 1
ATOM 912 O O . TYR A 1 116 ? -11.920 -18.435 12.223 1.00 90.31 116 TYR A O 1
ATOM 920 N N . LYS A 1 117 ? -11.173 -17.720 10.230 1.00 89.88 117 LYS A N 1
ATOM 921 C CA . LYS A 1 117 ? -11.531 -18.911 9.451 1.00 89.88 117 LYS A CA 1
ATOM 922 C C . LYS A 1 117 ? -10.457 -19.139 8.396 1.00 89.88 117 LYS A C 1
ATOM 924 O O . LYS A 1 117 ? -10.243 -18.297 7.524 1.00 89.88 117 LYS A O 1
ATOM 929 N N . GLU A 1 118 ? -9.754 -20.262 8.502 1.00 87.44 118 GLU A N 1
ATOM 930 C CA . GLU A 1 118 ? -8.598 -20.547 7.654 1.00 87.44 118 GLU A CA 1
ATOM 931 C C . GLU A 1 118 ? -8.951 -20.422 6.167 1.00 87.44 118 GLU A C 1
ATOM 933 O O . GLU A 1 118 ? -9.940 -20.972 5.693 1.00 87.44 118 GLU A O 1
ATOM 938 N N . ASN A 1 119 ? -8.120 -19.659 5.454 1.00 88.00 119 ASN A N 1
ATOM 939 C CA . ASN A 1 119 ? -8.198 -19.401 4.013 1.00 88.00 119 ASN A CA 1
ATOM 940 C C . ASN A 1 119 ? -9.575 -18.998 3.458 1.00 88.00 119 ASN A C 1
ATOM 942 O O . ASN A 1 119 ? -9.760 -19.094 2.249 1.00 88.00 119 ASN A O 1
ATOM 946 N N . ILE A 1 120 ? -10.506 -18.501 4.285 1.00 90.25 120 ILE A N 1
ATOM 947 C CA . ILE A 1 120 ? -11.858 -18.151 3.824 1.00 90.25 120 ILE A CA 1
ATOM 948 C C . ILE A 1 120 ? -11.826 -17.175 2.646 1.00 90.25 120 ILE A C 1
ATOM 950 O O . ILE A 1 120 ? -12.612 -17.327 1.725 1.00 90.25 120 ILE A O 1
ATOM 954 N N . ASN A 1 121 ? -10.887 -16.225 2.637 1.00 91.62 121 ASN A N 1
ATOM 955 C CA . ASN A 1 121 ? -10.783 -15.221 1.580 1.00 91.62 121 ASN A CA 1
ATOM 956 C C . ASN A 1 121 ? -9.738 -15.570 0.518 1.00 91.62 121 ASN A C 1
ATOM 958 O O . ASN A 1 121 ? -9.503 -14.750 -0.364 1.00 91.62 121 ASN A O 1
ATOM 962 N N . SER A 1 122 ? -9.096 -16.739 0.570 1.00 87.06 122 SER A N 1
ATOM 963 C CA . SER A 1 122 ? -8.237 -17.209 -0.526 1.00 87.06 122 SER A CA 1
ATOM 964 C C . SER A 1 122 ? -9.082 -17.530 -1.754 1.00 87.06 122 SER A C 1
ATOM 966 O O . SER A 1 122 ? -10.223 -17.969 -1.622 1.00 87.06 122 SER A O 1
ATOM 968 N N . GLY A 1 123 ? -8.549 -17.302 -2.952 1.00 70.88 123 GLY A N 1
ATOM 969 C CA . GLY A 1 123 ? -9.307 -17.614 -4.160 1.00 70.88 123 GLY A CA 1
ATOM 970 C C . GLY A 1 123 ? -9.182 -19.083 -4.545 1.00 70.88 123 GLY A C 1
ATOM 971 O O . GLY A 1 123 ? -8.099 -19.660 -4.490 1.00 70.88 123 GLY A O 1
ATOM 972 N N . TYR A 1 124 ? -10.306 -19.685 -4.929 1.00 61.00 124 TYR A N 1
ATOM 973 C CA . TYR A 1 124 ? -10.401 -21.044 -5.467 1.00 61.00 124 TYR A CA 1
ATOM 974 C C . TYR A 1 124 ? -10.668 -20.991 -6.979 1.00 61.00 124 TYR A C 1
ATOM 976 O O . TYR A 1 124 ? -11.571 -21.645 -7.491 1.00 61.00 124 TYR A O 1
ATOM 984 N N . ASN A 1 125 ? -9.865 -20.222 -7.723 1.00 54.09 125 ASN A N 1
ATOM 985 C CA . ASN A 1 125 ? -9.949 -20.165 -9.192 1.00 54.09 125 ASN A CA 1
ATOM 986 C C . ASN A 1 125 ? -9.476 -21.478 -9.866 1.00 54.09 125 ASN A C 1
ATOM 988 O O . ASN A 1 125 ? -9.389 -21.564 -11.087 1.00 54.09 125 ASN A O 1
ATOM 992 N N . SER A 1 126 ? -9.189 -22.524 -9.081 1.00 44.03 126 SER A N 1
ATOM 993 C CA . SER A 1 126 ? -8.714 -23.835 -9.532 1.00 44.03 126 SER A CA 1
ATOM 994 C C . SER A 1 126 ? -9.751 -24.662 -10.299 1.00 44.03 126 SER A C 1
ATOM 996 O O . SER A 1 126 ? -9.388 -25.697 -10.851 1.00 44.03 126 SER A O 1
ATOM 998 N N . GLN A 1 127 ? -11.019 -24.240 -10.358 1.00 41.41 127 GLN A N 1
ATOM 999 C CA . GLN A 1 127 ? -12.050 -24.948 -11.128 1.00 41.41 127 GLN A CA 1
ATOM 1000 C C . GLN A 1 127 ? -12.162 -24.493 -12.592 1.00 41.41 127 GLN A C 1
ATOM 1002 O O . GLN A 1 127 ? -12.710 -25.235 -13.400 1.00 41.41 127 GLN A O 1
ATOM 1007 N N . THR A 1 128 ? -11.638 -23.320 -12.967 1.00 41.97 128 THR A N 1
ATOM 1008 C CA . THR A 1 128 ? -11.806 -22.764 -14.324 1.00 41.97 128 THR A CA 1
ATOM 1009 C C . THR A 1 128 ? -10.589 -22.912 -15.235 1.00 41.97 128 THR A C 1
ATOM 1011 O O . THR A 1 128 ? -10.738 -22.737 -16.441 1.00 41.97 128 THR A O 1
ATOM 1014 N N . TYR A 1 129 ? -9.405 -23.266 -14.718 1.00 41.38 129 TYR A N 1
ATOM 1015 C CA . TYR A 1 129 ? -8.206 -23.459 -15.544 1.00 41.38 129 TYR A CA 1
ATOM 1016 C C . TYR A 1 129 ? -7.260 -24.524 -14.949 1.00 41.38 129 TYR A C 1
ATOM 1018 O O . TYR A 1 129 ? -6.890 -24.410 -13.776 1.00 41.38 129 TYR A O 1
ATOM 1026 N N . PRO A 1 130 ? -6.834 -25.548 -15.720 1.00 42.62 130 PRO A N 1
ATOM 1027 C CA . PRO A 1 130 ? -5.873 -26.549 -15.263 1.00 42.62 130 PRO A CA 1
ATOM 1028 C C . PRO A 1 130 ? -4.534 -25.905 -14.880 1.00 42.62 130 PRO A C 1
ATOM 1030 O O . PRO A 1 130 ? -3.893 -25.215 -15.670 1.00 42.62 130 PRO A O 1
ATOM 1033 N N . TRP A 1 131 ? -4.113 -26.151 -13.643 1.00 42.91 131 TRP A N 1
ATOM 1034 C CA . TRP A 1 131 ? -3.022 -25.469 -12.938 1.00 42.91 131 TRP A CA 1
ATOM 1035 C C . TRP A 1 131 ? -1.602 -25.761 -13.467 1.00 42.91 131 TRP A C 1
ATOM 1037 O O . TRP A 1 131 ? -0.625 -25.213 -12.960 1.00 42.91 131 TRP A O 1
ATOM 1047 N N . GLU A 1 132 ? -1.451 -26.625 -14.471 1.00 45.03 132 GLU A N 1
ATOM 1048 C CA . GLU A 1 132 ? -0.143 -27.178 -14.851 1.00 45.03 132 GLU A CA 1
ATOM 1049 C C . GLU A 1 132 ? 0.677 -26.281 -15.796 1.00 45.03 132 GLU A C 1
ATOM 1051 O O . GLU A 1 132 ? 1.872 -26.520 -15.992 1.00 45.03 132 GLU A O 1
ATOM 1056 N N . HIS A 1 133 ? 0.089 -25.203 -16.333 1.00 43.34 133 HIS A N 1
ATOM 1057 C CA . HIS A 1 133 ? 0.731 -24.408 -17.389 1.00 43.34 133 HIS A CA 1
ATOM 1058 C C . HIS A 1 133 ? 0.890 -22.905 -17.124 1.00 43.34 133 HIS A C 1
ATOM 1060 O O . HIS A 1 133 ? 1.553 -22.249 -17.924 1.00 43.34 133 HIS A O 1
ATOM 1066 N N . THR A 1 134 ? 0.396 -22.353 -16.008 1.00 50.66 134 THR A N 1
ATOM 1067 C CA . THR A 1 134 ? 0.449 -20.895 -15.812 1.00 50.66 134 THR A CA 1
ATOM 1068 C C . THR A 1 134 ? 1.847 -20.375 -15.470 1.00 50.66 134 THR A C 1
ATOM 1070 O O . THR A 1 134 ? 2.637 -20.992 -14.740 1.00 50.66 134 THR A O 1
ATOM 1073 N N . PHE A 1 135 ? 2.158 -19.172 -15.953 1.00 54.47 135 PHE A N 1
ATOM 1074 C CA . PHE A 1 135 ? 3.428 -18.483 -15.686 1.00 54.47 135 PHE A CA 1
ATOM 1075 C C . PHE A 1 135 ? 3.731 -18.205 -14.200 1.00 54.47 135 PHE A C 1
ATOM 1077 O O . PHE A 1 135 ? 4.894 -17.917 -13.878 1.00 54.47 135 PHE A O 1
ATOM 1084 N N . ASP A 1 136 ? 2.722 -18.271 -13.324 1.00 50.78 136 ASP A N 1
ATOM 1085 C CA . ASP A 1 136 ? 2.829 -18.109 -11.867 1.00 50.78 136 ASP A CA 1
ATOM 1086 C C . ASP A 1 136 ? 3.207 -19.428 -11.144 1.00 50.78 136 ASP A C 1
ATOM 1088 O O . ASP A 1 136 ? 3.795 -19.375 -10.061 1.00 50.78 136 ASP A O 1
ATOM 1092 N N . GLY A 1 137 ? 2.955 -20.601 -11.748 1.00 43.72 137 GLY A N 1
ATOM 1093 C CA . GLY A 1 137 ? 3.149 -21.926 -11.132 1.00 43.72 137 GLY A CA 1
ATOM 1094 C C . GLY A 1 137 ? 4.550 -22.544 -11.271 1.00 43.72 137 GLY A C 1
ATOM 1095 O O . GLY A 1 137 ? 4.910 -23.455 -10.520 1.00 43.72 137 GLY A O 1
ATOM 1096 N N . ARG A 1 138 ? 5.406 -22.053 -12.182 1.00 41.56 138 ARG A N 1
ATOM 1097 C CA . ARG A 1 138 ? 6.788 -22.559 -12.310 1.00 41.56 138 ARG A CA 1
ATOM 1098 C C . ARG A 1 138 ? 7.675 -22.012 -11.193 1.00 41.56 138 ARG A C 1
ATOM 1100 O O . ARG A 1 138 ? 8.278 -20.960 -11.348 1.00 41.56 138 ARG A O 1
ATOM 1107 N N . SER A 1 139 ? 7.768 -22.788 -10.112 1.00 38.00 139 SER A N 1
ATOM 1108 C CA . SER A 1 139 ? 8.859 -22.865 -9.132 1.00 38.00 139 SER A CA 1
ATOM 1109 C C . SER A 1 139 ? 9.473 -21.535 -8.671 1.00 38.00 139 SER A C 1
ATOM 1111 O O . SER A 1 139 ? 10.174 -20.851 -9.417 1.00 38.00 139 SER A O 1
ATOM 1113 N N . GLN A 1 140 ? 9.391 -21.274 -7.361 1.00 40.84 140 GLN A N 1
ATOM 1114 C CA . GLN A 1 140 ? 10.232 -20.321 -6.613 1.00 40.84 140 GLN A CA 1
ATOM 1115 C C . GLN A 1 140 ? 11.746 -20.669 -6.657 1.00 40.84 140 GLN A C 1
ATOM 1117 O O . GLN A 1 140 ? 12.492 -20.453 -5.704 1.00 40.84 140 GLN A O 1
ATOM 1122 N N . THR A 1 141 ? 12.239 -21.217 -7.766 1.00 35.78 141 THR A N 1
ATOM 1123 C CA . THR A 1 141 ? 13.641 -21.159 -8.160 1.00 35.78 141 THR A CA 1
ATOM 1124 C C . THR A 1 141 ? 14.091 -19.707 -8.307 1.00 35.78 141 THR A C 1
ATOM 1126 O O . THR A 1 141 ? 13.343 -18.817 -8.697 1.00 35.78 141 THR A O 1
ATOM 1129 N N . ALA A 1 142 ? 15.347 -19.465 -7.940 1.00 35.06 142 ALA A N 1
ATOM 1130 C CA . ALA A 1 142 ? 15.929 -18.160 -7.633 1.00 35.06 142 ALA A CA 1
ATOM 1131 C C . ALA A 1 142 ? 16.052 -17.155 -8.805 1.00 35.06 142 ALA A C 1
ATOM 1133 O O . ALA A 1 142 ? 16.807 -16.190 -8.686 1.00 35.06 142 ALA A O 1
ATOM 1134 N N . CYS A 1 143 ? 15.343 -17.349 -9.919 1.00 38.22 143 CYS A N 1
ATOM 1135 C CA . CYS A 1 143 ? 15.331 -16.425 -11.046 1.00 38.22 143 CYS A CA 1
ATOM 1136 C C . CYS A 1 143 ? 14.000 -16.515 -11.812 1.00 38.22 143 CYS A C 1
ATOM 1138 O O . CYS A 1 143 ? 13.898 -17.199 -12.826 1.00 38.22 143 CYS A O 1
ATOM 1140 N N . THR A 1 144 ? 12.957 -15.827 -11.338 1.00 42.34 144 THR A N 1
ATOM 1141 C CA . THR A 1 144 ? 11.832 -15.460 -12.214 1.00 42.34 144 THR A CA 1
ATOM 1142 C C . THR A 1 144 ? 12.395 -14.707 -13.428 1.00 42.34 144 THR A C 1
ATOM 1144 O O . THR A 1 144 ? 13.087 -13.708 -13.201 1.00 42.34 144 THR A O 1
ATOM 1147 N N . PRO A 1 145 ? 12.119 -15.140 -14.676 1.00 51.81 145 PRO A N 1
ATOM 1148 C CA . PRO A 1 145 ? 12.550 -14.427 -15.876 1.00 51.81 145 PRO A CA 1
ATOM 1149 C C . PRO A 1 145 ? 12.116 -12.960 -15.826 1.00 51.81 145 PRO A C 1
ATOM 1151 O O . PRO A 1 145 ? 11.030 -12.646 -15.322 1.00 51.81 145 PRO A O 1
ATOM 1154 N N . GLN A 1 146 ? 12.963 -12.059 -16.321 1.00 72.62 146 GLN A N 1
ATOM 1155 C CA . GLN A 1 146 ? 12.647 -10.634 -16.349 1.00 72.62 146 GLN A CA 1
ATOM 1156 C C . GLN A 1 146 ? 11.478 -10.385 -17.320 1.00 72.62 146 GLN A C 1
ATOM 1158 O O . GLN A 1 146 ? 11.348 -11.070 -18.332 1.00 72.62 146 GLN A O 1
ATOM 1163 N N . LEU A 1 147 ? 10.612 -9.409 -17.010 1.00 82.00 147 LEU A N 1
ATOM 1164 C CA . LEU A 1 147 ? 9.427 -9.056 -17.817 1.00 82.00 147 LEU A CA 1
ATOM 1165 C C . LEU A 1 147 ? 9.753 -8.903 -19.310 1.00 82.00 147 LEU A C 1
ATOM 1167 O O . LEU A 1 147 ? 9.010 -9.394 -20.153 1.00 82.00 147 LEU A O 1
ATOM 1171 N N . LEU A 1 148 ? 10.882 -8.261 -19.611 1.00 81.75 148 LEU A N 1
ATOM 1172 C CA . LEU A 1 148 ? 11.341 -7.998 -20.970 1.00 81.75 148 LEU A CA 1
ATOM 1173 C C . LEU A 1 148 ? 11.597 -9.283 -21.768 1.00 81.75 148 LEU A C 1
ATOM 1175 O O . LEU A 1 148 ? 11.132 -9.390 -22.895 1.00 81.75 148 LEU A O 1
ATOM 1179 N N . ASP A 1 149 ? 12.277 -10.269 -21.179 1.00 81.88 149 ASP A N 1
ATOM 1180 C CA . ASP A 1 149 ? 12.601 -11.524 -21.870 1.00 81.88 149 ASP A CA 1
ATOM 1181 C C . ASP A 1 149 ? 11.331 -12.300 -22.233 1.00 81.88 149 ASP A C 1
ATOM 1183 O O . ASP A 1 149 ? 11.238 -12.888 -23.307 1.00 81.88 149 ASP A O 1
ATOM 1187 N N . ARG A 1 150 ? 10.316 -12.258 -21.359 1.00 84.38 150 ARG A N 1
ATOM 1188 C CA . ARG A 1 150 ? 9.026 -12.900 -21.638 1.00 84.38 150 ARG A CA 1
ATOM 1189 C C . ARG A 1 150 ? 8.220 -12.156 -22.695 1.00 84.38 150 ARG A C 1
ATOM 1191 O O . ARG A 1 150 ? 7.644 -12.807 -23.557 1.00 84.38 150 ARG A O 1
ATOM 1198 N N . LEU A 1 151 ? 8.205 -10.822 -22.668 1.00 87.69 151 LEU A N 1
ATOM 1199 C CA . LEU A 1 151 ? 7.547 -10.030 -23.715 1.00 87.69 151 LEU A CA 1
ATOM 1200 C C . LEU A 1 151 ? 8.162 -10.286 -25.098 1.00 87.69 151 LEU A C 1
ATOM 1202 O O . LEU A 1 151 ? 7.439 -10.328 -26.083 1.00 87.69 151 LEU A O 1
ATOM 1206 N N . LEU A 1 152 ? 9.474 -10.519 -25.167 1.00 86.94 152 LEU A N 1
ATOM 1207 C CA . LEU A 1 152 ? 10.162 -10.872 -26.413 1.00 86.94 152 LEU A CA 1
ATOM 1208 C C . LEU A 1 152 ? 9.865 -12.299 -26.896 1.00 86.94 152 LEU A C 1
ATOM 1210 O O . LEU A 1 152 ? 10.063 -12.590 -28.070 1.00 86.94 152 LEU A O 1
ATOM 1214 N N . SER A 1 153 ? 9.399 -13.185 -26.011 1.00 86.44 153 SER A N 1
ATOM 1215 C CA . SER A 1 153 ? 9.022 -14.563 -26.362 1.00 86.44 153 SER A CA 1
ATOM 1216 C C . SER A 1 153 ? 7.590 -14.709 -26.887 1.00 86.44 153 SER A C 1
ATOM 1218 O O . SER A 1 153 ? 7.200 -15.807 -27.277 1.00 86.44 153 SER A O 1
ATOM 1220 N N . ILE A 1 154 ? 6.808 -13.626 -26.884 1.00 88.31 154 ILE A N 1
ATOM 1221 C CA . ILE A 1 154 ? 5.418 -13.601 -27.347 1.00 88.31 154 ILE A CA 1
ATOM 1222 C C . ILE A 1 154 ? 5.219 -12.516 -28.408 1.00 88.31 154 ILE A C 1
ATOM 1224 O O . ILE A 1 154 ? 6.038 -11.604 -28.553 1.00 88.31 154 ILE A O 1
ATOM 1228 N N . ASP A 1 155 ? 4.079 -12.564 -29.098 1.00 91.06 155 ASP A N 1
ATOM 1229 C CA . ASP A 1 155 ? 3.591 -11.426 -29.875 1.00 91.06 155 ASP A CA 1
ATOM 1230 C C . ASP A 1 155 ? 3.105 -10.315 -28.927 1.00 91.06 155 ASP A C 1
ATOM 1232 O O . ASP A 1 155 ? 1.925 -10.196 -28.578 1.00 91.06 155 ASP A O 1
ATOM 1236 N N . HIS A 1 156 ? 4.058 -9.515 -28.451 1.00 90.50 156 HIS A N 1
ATOM 1237 C CA . HIS A 1 156 ? 3.774 -8.378 -27.588 1.00 90.50 156 HIS A CA 1
ATOM 1238 C C . HIS A 1 156 ? 2.979 -7.290 -28.318 1.00 90.50 156 HIS A C 1
ATOM 1240 O O . HIS A 1 156 ? 2.235 -6.577 -27.656 1.00 90.50 156 HIS A O 1
ATOM 1246 N N . GLY A 1 157 ? 3.077 -7.175 -29.648 1.00 92.25 157 GLY A N 1
ATOM 1247 C CA . GLY A 1 157 ? 2.276 -6.229 -30.429 1.00 92.25 157 GLY A CA 1
ATOM 1248 C C . GLY A 1 157 ? 0.786 -6.526 -30.286 1.00 92.25 157 GLY A C 1
ATOM 1249 O O . GLY A 1 157 ? 0.022 -5.656 -29.865 1.00 92.25 157 GLY A O 1
ATOM 1250 N N . ALA A 1 158 ? 0.395 -7.784 -30.503 1.00 93.19 158 ALA A N 1
ATOM 1251 C CA . ALA A 1 158 ? -0.983 -8.226 -30.302 1.00 93.19 158 ALA A CA 1
ATOM 1252 C C . ALA A 1 158 ? -1.457 -8.045 -28.850 1.00 93.19 158 ALA A C 1
ATOM 1254 O O . ALA A 1 158 ? -2.591 -7.621 -28.623 1.00 93.19 158 ALA A O 1
ATOM 1255 N N . LEU A 1 159 ? -0.606 -8.331 -27.854 1.00 94.19 159 LEU A N 1
ATOM 1256 C CA . LEU A 1 159 ? -0.942 -8.097 -26.443 1.00 94.19 159 LEU A CA 1
ATOM 1257 C C . LEU A 1 159 ? -1.198 -6.608 -26.157 1.00 94.19 159 LEU A C 1
ATOM 1259 O O . LEU A 1 159 ? -2.165 -6.275 -25.474 1.00 94.19 159 LEU A O 1
ATOM 1263 N N . LEU A 1 160 ? -0.355 -5.712 -26.676 1.00 94.50 160 LEU A N 1
ATOM 1264 C CA . LEU A 1 160 ? -0.506 -4.267 -26.491 1.00 94.50 160 LEU A CA 1
ATOM 1265 C C . LEU A 1 160 ? -1.780 -3.738 -27.157 1.00 94.50 160 LEU A C 1
ATOM 1267 O O . LEU A 1 160 ? -2.498 -2.962 -26.529 1.00 94.50 160 LEU A O 1
ATOM 1271 N N . SER A 1 161 ? -2.110 -4.208 -28.363 1.00 94.75 161 SER A N 1
ATOM 1272 C CA . SER A 1 161 ? -3.372 -3.860 -29.027 1.00 94.75 161 SER A CA 1
ATOM 1273 C C . SER A 1 161 ? -4.593 -4.345 -28.243 1.00 94.75 161 SER A C 1
ATOM 1275 O O . SER A 1 161 ? -5.561 -3.599 -28.117 1.00 94.75 161 SER A O 1
ATOM 1277 N N . ARG A 1 162 ? -4.547 -5.548 -27.646 1.00 95.69 162 ARG A N 1
ATOM 1278 C CA . ARG A 1 162 ? -5.617 -6.022 -26.746 1.00 95.69 162 ARG A CA 1
ATOM 1279 C C . ARG A 1 162 ? -5.753 -5.144 -25.501 1.00 95.69 162 ARG A C 1
ATOM 1281 O O . ARG A 1 162 ? -6.868 -4.850 -25.094 1.00 95.69 162 ARG A O 1
ATOM 1288 N N . ILE A 1 163 ? -4.639 -4.698 -24.913 1.00 96.75 163 ILE A N 1
ATOM 1289 C CA . ILE A 1 163 ? -4.650 -3.778 -23.760 1.00 96.75 163 ILE A CA 1
ATOM 1290 C C . ILE A 1 163 ? -5.316 -2.456 -24.115 1.00 96.75 163 ILE A C 1
ATOM 1292 O O . ILE A 1 163 ? -6.138 -1.974 -23.342 1.00 96.75 163 ILE A O 1
ATOM 1296 N N . GLU A 1 164 ? -4.968 -1.875 -25.257 1.00 95.56 164 GLU A N 1
ATOM 1297 C CA . GLU A 1 164 ? -5.546 -0.612 -25.712 1.00 95.56 164 GLU A CA 1
ATOM 1298 C C . GLU A 1 164 ? -7.040 -0.750 -26.031 1.00 95.56 164 GLU A C 1
ATOM 1300 O O . GLU A 1 164 ? -7.839 0.057 -25.560 1.00 95.56 164 GLU A O 1
ATOM 1305 N N . ALA A 1 165 ? -7.436 -1.809 -26.745 1.00 96.19 165 ALA A N 1
ATOM 1306 C CA . ALA A 1 165 ? -8.840 -2.089 -27.043 1.00 96.19 165 ALA A CA 1
ATOM 1307 C C . ALA A 1 165 ? -9.664 -2.292 -25.762 1.00 96.19 165 ALA A C 1
ATOM 1309 O O . ALA A 1 165 ? -10.664 -1.606 -25.560 1.00 96.19 165 ALA A O 1
ATOM 1310 N N . ALA A 1 166 ? -9.197 -3.157 -24.855 1.00 96.69 166 ALA A N 1
ATOM 1311 C CA . ALA A 1 166 ? -9.872 -3.399 -23.585 1.00 96.69 166 ALA A CA 1
ATOM 1312 C C . ALA A 1 166 ? -9.932 -2.133 -22.721 1.00 96.69 166 ALA A C 1
ATOM 1314 O O . ALA A 1 166 ? -10.917 -1.911 -22.019 1.00 96.69 166 ALA A O 1
ATOM 1315 N N . PHE A 1 167 ? -8.891 -1.293 -22.745 1.00 95.31 167 PHE A N 1
ATOM 1316 C CA . PHE A 1 167 ? -8.900 -0.028 -22.016 1.00 95.31 167 PHE A CA 1
ATOM 1317 C C . PHE A 1 167 ? -10.013 0.886 -22.530 1.00 95.31 167 PHE A C 1
ATOM 1319 O O . PHE A 1 167 ? -10.813 1.363 -21.733 1.00 95.31 167 PHE A O 1
ATOM 1326 N N . ASN A 1 168 ? -10.098 1.072 -23.847 1.00 95.44 168 ASN A N 1
ATOM 1327 C CA . ASN A 1 168 ? -11.102 1.937 -24.464 1.00 95.44 168 ASN A CA 1
ATOM 1328 C C . ASN A 1 168 ? -12.536 1.406 -24.302 1.00 95.44 168 ASN A C 1
ATOM 1330 O O . ASN A 1 168 ? -13.470 2.199 -24.238 1.00 95.44 168 ASN A O 1
ATOM 1334 N N . GLU A 1 169 ? -12.717 0.086 -24.245 1.00 95.94 169 GLU A N 1
ATOM 1335 C CA . GLU A 1 169 ? -14.036 -0.541 -24.106 1.00 95.94 169 GLU A CA 1
ATOM 1336 C C . GLU A 1 169 ? -14.533 -0.575 -22.651 1.00 95.94 169 GLU A C 1
ATOM 1338 O O . GLU A 1 169 ? -15.698 -0.282 -22.393 1.00 95.94 169 GLU A O 1
ATOM 1343 N N . TYR A 1 170 ? -13.670 -0.928 -21.692 1.00 94.38 170 TYR A N 1
ATOM 1344 C CA . TYR A 1 170 ? -14.093 -1.234 -20.317 1.00 94.38 170 TYR A CA 1
ATOM 1345 C C . TYR A 1 170 ? -13.775 -0.138 -19.296 1.00 94.38 170 TYR A C 1
ATOM 1347 O O . TYR A 1 170 ? -14.377 -0.117 -18.219 1.00 94.38 170 TYR A O 1
ATOM 1355 N N . VAL A 1 171 ? -12.790 0.728 -19.546 1.00 91.88 171 VAL A N 1
ATOM 1356 C CA . VAL A 1 171 ? -12.399 1.755 -18.571 1.00 91.88 171 VAL A CA 1
ATOM 1357 C C . VAL A 1 171 ? -13.249 3.004 -18.783 1.00 91.88 171 VAL A C 1
ATOM 1359 O O . VAL A 1 171 ? -13.032 3.769 -19.715 1.00 91.88 171 VAL A O 1
ATOM 1362 N N . GLU A 1 172 ? -14.205 3.212 -17.876 1.00 89.69 172 GLU A N 1
ATOM 1363 C CA . GLU A 1 172 ? -14.991 4.448 -17.783 1.00 89.69 172 GLU A CA 1
ATOM 1364 C C . GLU A 1 172 ? -14.092 5.664 -17.494 1.00 89.69 172 GLU A C 1
ATOM 1366 O O . GLU A 1 172 ? -13.008 5.528 -16.915 1.00 89.69 172 GLU A O 1
ATOM 1371 N N . ASP A 1 173 ? -14.562 6.867 -17.844 1.00 87.56 173 ASP A N 1
ATOM 1372 C CA . ASP A 1 173 ? -13.885 8.095 -17.427 1.00 87.56 173 ASP A CA 1
ATOM 1373 C C . ASP A 1 173 ? -13.904 8.215 -15.898 1.00 87.56 173 ASP A C 1
ATOM 1375 O O . ASP A 1 173 ? -14.924 8.005 -15.236 1.00 87.56 173 ASP A O 1
ATOM 1379 N N . ILE A 1 174 ? -12.745 8.526 -15.322 1.00 86.19 174 ILE A N 1
ATOM 1380 C CA . ILE A 1 174 ? -12.561 8.529 -13.873 1.00 86.19 174 ILE A CA 1
ATOM 1381 C C . ILE A 1 174 ? -12.548 9.986 -13.411 1.00 86.19 174 ILE A C 1
ATOM 1383 O O . ILE A 1 174 ? -11.578 10.703 -13.676 1.00 86.19 174 ILE A O 1
ATOM 1387 N N . PRO A 1 175 ? -13.573 10.444 -12.675 1.00 84.31 175 PRO A N 1
ATOM 1388 C CA . PRO A 1 175 ? -13.650 11.833 -12.272 1.00 84.31 175 PRO A CA 1
ATOM 1389 C C . PRO A 1 175 ? -12.606 12.156 -11.204 1.00 84.31 175 PRO A C 1
ATOM 1391 O O . PRO A 1 175 ? -12.248 11.336 -10.348 1.00 84.31 175 PRO A O 1
ATOM 1394 N N . MET A 1 176 ? -12.155 13.405 -11.221 1.00 82.94 176 MET A N 1
ATOM 1395 C CA . MET A 1 176 ? -11.405 13.971 -10.111 1.00 82.94 176 MET A CA 1
ATOM 1396 C C . MET A 1 176 ? -12.385 14.343 -8.993 1.00 82.94 176 MET A C 1
ATOM 1398 O O . MET A 1 176 ? -13.285 15.151 -9.212 1.00 82.94 176 MET A O 1
ATOM 1402 N N . GLN A 1 177 ? -12.213 13.770 -7.799 1.00 77.12 177 GLN A N 1
ATOM 1403 C CA . GLN A 1 177 ? -13.012 14.060 -6.603 1.00 77.12 177 GLN A CA 1
ATOM 1404 C C . GLN A 1 177 ? -12.103 14.344 -5.402 1.00 77.12 177 GLN A C 1
ATOM 1406 O O . GLN A 1 177 ? -11.757 13.460 -4.615 1.00 77.12 177 GLN A O 1
ATOM 1411 N N . HIS A 1 178 ? -11.714 15.611 -5.269 1.00 77.31 178 HIS A N 1
ATOM 1412 C CA . HIS A 1 178 ? -10.920 16.106 -4.152 1.00 77.31 178 HIS A CA 1
ATOM 1413 C C . HIS A 1 178 ? -11.840 16.807 -3.161 1.00 77.31 178 HIS A C 1
ATOM 1415 O O . HIS A 1 178 ? -12.211 17.964 -3.355 1.00 77.31 178 HIS A O 1
ATOM 1421 N N . PHE A 1 179 ? -12.201 16.089 -2.107 1.00 80.56 179 PHE A N 1
ATOM 1422 C CA . PHE A 1 179 ? -12.835 16.671 -0.934 1.00 80.56 179 PHE A CA 1
ATOM 1423 C C . PHE A 1 179 ? -11.783 16.834 0.153 1.00 80.56 179 PHE A C 1
ATOM 1425 O O . PHE A 1 179 ? -10.800 16.100 0.178 1.00 80.56 179 PHE A O 1
ATOM 1432 N N . GLU A 1 180 ? -11.975 17.781 1.058 1.00 81.00 180 GLU A N 1
ATOM 1433 C CA . GLU A 1 180 ? -11.105 17.922 2.215 1.00 81.00 180 GLU A CA 1
ATOM 1434 C C . GLU A 1 180 ? -11.918 17.835 3.496 1.00 81.00 180 GLU A C 1
ATOM 1436 O O . GLU A 1 180 ? -12.911 18.537 3.668 1.00 81.00 180 GLU A O 1
ATOM 1441 N N . GLN A 1 181 ? -11.472 16.975 4.405 1.00 89.00 181 GLN A N 1
ATOM 1442 C CA . GLN A 1 181 ? -12.052 16.871 5.732 1.00 89.00 181 GLN A CA 1
ATOM 1443 C C . GLN A 1 181 ? -11.486 17.976 6.641 1.00 89.00 181 GLN A C 1
ATOM 1445 O O . GLN A 1 181 ? -10.269 18.134 6.757 1.00 89.00 181 GLN A O 1
ATOM 1450 N N . SER A 1 182 ? -12.367 18.710 7.326 1.00 87.81 182 SER A N 1
ATOM 1451 C CA . SER A 1 182 ? -12.041 19.935 8.080 1.00 87.81 182 SER A CA 1
ATOM 1452 C C . SER A 1 182 ? -10.949 19.769 9.151 1.00 87.81 182 SER A C 1
ATOM 1454 O O . SER A 1 182 ? -10.068 20.627 9.291 1.00 87.81 182 SER A O 1
ATOM 1456 N N . HIS A 1 183 ? -10.952 18.654 9.890 1.00 87.69 183 HIS A N 1
ATOM 1457 C CA . HIS A 1 183 ? -9.919 18.344 10.883 1.00 87.69 183 HIS A CA 1
ATOM 1458 C C . HIS A 1 183 ? -8.567 18.085 10.207 1.00 87.69 183 HIS A C 1
ATOM 1460 O O . HIS A 1 183 ? -7.533 18.577 10.666 1.00 87.69 183 HIS A O 1
ATOM 1466 N N . CYS A 1 184 ? -8.564 17.353 9.094 1.00 86.88 184 CYS A N 1
ATOM 1467 C CA . CYS A 1 184 ? -7.357 17.093 8.317 1.00 86.88 184 CYS A CA 1
ATOM 1468 C C . CYS A 1 184 ? -6.806 18.366 7.665 1.00 86.88 184 CYS A C 1
ATOM 1470 O O . CYS A 1 184 ? -5.592 18.553 7.710 1.00 86.88 184 CYS A O 1
ATOM 1472 N N . SER A 1 185 ? -7.649 19.263 7.141 1.00 89.06 185 SER A N 1
ATOM 1473 C CA . SER A 1 185 ? -7.216 20.568 6.612 1.00 89.06 185 SER A CA 1
ATOM 1474 C C . SER A 1 185 ? -6.598 21.431 7.709 1.00 89.06 185 SER A C 1
ATOM 1476 O O . SER A 1 185 ? -5.512 21.981 7.535 1.00 89.06 185 SER A O 1
ATOM 1478 N N . THR A 1 186 ? -7.219 21.475 8.891 1.00 90.50 186 THR A N 1
ATOM 1479 C CA . THR A 1 186 ? -6.669 22.194 10.052 1.00 90.50 186 THR A CA 1
ATOM 1480 C C . THR A 1 186 ? -5.299 21.638 10.449 1.00 90.50 186 THR A C 1
ATOM 1482 O 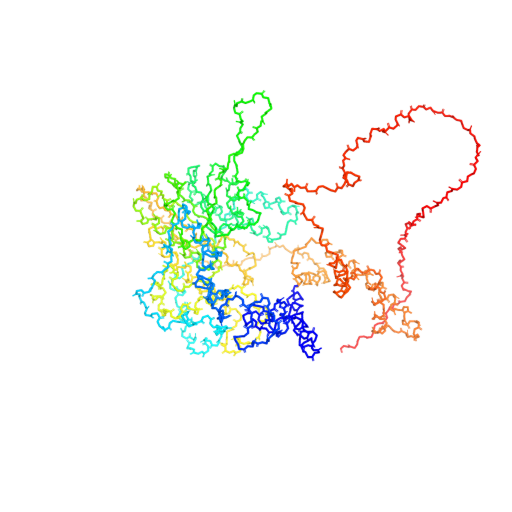O . THR A 1 186 ? -4.332 22.390 10.594 1.00 90.50 186 THR A O 1
ATOM 1485 N N . LEU A 1 187 ? -5.183 20.312 10.574 1.00 87.75 187 LEU A N 1
ATOM 1486 C CA . LEU A 1 187 ? -3.920 19.644 10.888 1.00 87.75 187 LEU A CA 1
ATOM 1487 C C . LEU A 1 187 ? -2.864 19.875 9.798 1.00 87.75 187 LEU A C 1
ATOM 1489 O O . LEU A 1 187 ? -1.686 20.051 10.113 1.00 87.75 187 LEU A O 1
ATOM 1493 N N . LEU A 1 188 ? -3.272 19.876 8.529 1.00 87.25 188 LEU A N 1
ATOM 1494 C CA . LEU A 1 188 ? -2.407 20.146 7.389 1.00 87.25 188 LEU A CA 1
ATOM 1495 C C . LEU A 1 188 ? -1.837 21.563 7.473 1.00 87.25 188 LEU A C 1
ATOM 1497 O O . LEU A 1 188 ? -0.618 21.709 7.442 1.00 87.25 188 LEU A O 1
ATOM 1501 N N . HIS A 1 189 ? -2.676 22.582 7.676 1.00 90.31 189 HIS A N 1
ATOM 1502 C CA . HIS A 1 189 ? -2.233 23.968 7.851 1.00 90.31 189 HIS A CA 1
ATOM 1503 C C . HIS A 1 189 ? -1.281 24.127 9.041 1.00 90.31 189 HIS A C 1
ATOM 1505 O O . HIS A 1 189 ? -0.220 24.734 8.898 1.00 90.31 189 HIS A O 1
ATOM 1511 N N . GLN A 1 190 ? -1.592 23.516 10.186 1.00 90.19 190 GLN A N 1
ATOM 1512 C CA . GLN A 1 190 ? -0.700 23.519 11.351 1.00 90.19 190 GLN A CA 1
ATOM 1513 C C . GLN A 1 190 ? 0.650 22.863 11.040 1.00 90.19 190 GLN A C 1
ATOM 1515 O O . GLN A 1 190 ? 1.701 23.361 11.441 1.00 90.19 190 GLN A O 1
ATOM 1520 N N . LYS A 1 191 ? 0.650 21.738 10.320 1.00 88.06 191 LYS A N 1
ATOM 1521 C CA . LYS A 1 191 ? 1.878 21.022 9.954 1.00 88.06 191 LYS A CA 1
ATOM 1522 C C . LYS A 1 191 ? 2.696 21.768 8.908 1.00 88.06 191 LYS A C 1
ATOM 1524 O O . LYS A 1 191 ? 3.921 21.732 8.996 1.00 88.06 191 LYS A O 1
ATOM 1529 N N . ILE A 1 192 ? 2.047 22.471 7.983 1.00 89.06 192 ILE A N 1
ATOM 1530 C CA . ILE A 1 192 ? 2.700 23.391 7.046 1.00 89.06 192 ILE A CA 1
ATOM 1531 C C . ILE A 1 192 ? 3.397 24.511 7.828 1.00 89.06 192 ILE A C 1
ATOM 1533 O O . ILE A 1 192 ? 4.588 24.732 7.632 1.00 89.06 192 ILE A O 1
ATOM 1537 N N . GLN A 1 193 ? 2.703 25.146 8.779 1.00 89.81 193 GLN A N 1
ATOM 1538 C CA . GLN A 1 193 ? 3.275 26.200 9.631 1.00 89.81 193 GLN A CA 1
ATOM 1539 C C . GLN A 1 193 ? 4.441 25.701 10.499 1.00 89.81 193 GLN A C 1
ATOM 1541 O O . GLN A 1 193 ? 5.395 26.432 10.740 1.00 89.81 193 GLN A O 1
ATOM 1546 N N . GLN A 1 194 ? 4.396 24.442 10.939 1.00 90.12 194 GLN A N 1
ATOM 1547 C CA . GLN A 1 194 ? 5.477 23.790 11.690 1.00 90.12 194 GLN A CA 1
ATOM 1548 C C . GLN A 1 194 ? 6.653 23.329 10.808 1.00 90.12 194 GLN A C 1
ATOM 1550 O O . GLN A 1 194 ? 7.569 22.684 11.320 1.00 90.12 194 GLN A O 1
ATOM 1555 N N . GLY A 1 195 ? 6.628 23.585 9.496 1.00 86.75 195 GLY A N 1
ATOM 1556 C CA . GLY A 1 195 ? 7.679 23.150 8.572 1.00 86.75 195 GLY A CA 1
ATOM 1557 C C . GLY A 1 195 ? 7.778 21.627 8.432 1.00 86.75 195 GLY A C 1
ATOM 1558 O O . GLY A 1 195 ? 8.870 21.082 8.257 1.00 86.75 195 GLY A O 1
ATOM 1559 N N . ALA A 1 196 ? 6.661 20.903 8.561 1.00 82.94 196 ALA A N 1
ATOM 1560 C CA . ALA A 1 196 ? 6.663 19.449 8.457 1.00 82.94 196 ALA A CA 1
ATOM 1561 C C . ALA A 1 196 ? 7.040 18.970 7.042 1.00 82.94 196 ALA A C 1
ATOM 1563 O O . ALA A 1 196 ? 6.685 19.569 6.032 1.00 82.94 196 ALA A O 1
ATOM 1564 N N . HIS A 1 197 ? 7.726 17.827 6.970 1.00 79.94 197 HIS A N 1
ATOM 1565 C CA . HIS A 1 197 ? 8.186 17.238 5.711 1.00 79.94 197 HIS A CA 1
ATOM 1566 C C . HIS A 1 197 ? 7.025 16.897 4.753 1.00 79.94 197 HIS A C 1
ATOM 1568 O O . HIS A 1 197 ? 6.027 16.308 5.177 1.00 79.94 197 HIS A O 1
ATOM 1574 N N . GLN A 1 198 ? 7.203 17.127 3.445 1.00 75.62 198 GLN A N 1
ATOM 1575 C CA . GLN A 1 198 ? 6.175 16.926 2.407 1.00 75.62 198 GLN A CA 1
ATOM 1576 C C . GLN A 1 198 ? 5.528 15.533 2.401 1.00 75.62 198 GLN A C 1
ATOM 1578 O O . GLN A 1 198 ? 4.319 15.416 2.258 1.00 75.62 198 GLN A O 1
ATOM 1583 N N . ASN A 1 199 ? 6.282 14.455 2.645 1.00 74.44 199 ASN A N 1
ATOM 1584 C CA . ASN A 1 199 ? 5.684 13.114 2.791 1.00 74.44 199 ASN A CA 1
ATOM 1585 C C . ASN A 1 199 ? 4.638 13.042 3.919 1.00 74.44 199 ASN A C 1
ATOM 1587 O O . ASN A 1 199 ? 3.625 12.364 3.776 1.00 74.44 199 ASN A O 1
ATOM 1591 N N . SER A 1 200 ? 4.870 13.737 5.038 1.00 77.81 200 SER A N 1
ATOM 1592 C CA . SER A 1 200 ? 3.897 13.814 6.130 1.00 77.81 200 SER A CA 1
ATOM 1593 C C . SER A 1 200 ? 2.668 14.614 5.708 1.00 77.81 200 SER A C 1
ATOM 1595 O O . SER A 1 200 ? 1.554 14.202 6.017 1.00 77.81 200 SER A O 1
ATOM 1597 N N . LEU A 1 201 ? 2.864 15.722 4.987 1.00 82.69 201 LEU A N 1
ATOM 1598 C CA . LEU A 1 201 ? 1.780 16.558 4.464 1.00 82.69 201 LEU A CA 1
ATOM 1599 C C . LEU A 1 201 ? 0.926 15.787 3.450 1.00 82.69 201 LEU A C 1
ATOM 1601 O O . LEU A 1 201 ? -0.287 15.704 3.617 1.00 82.69 201 LEU A O 1
ATOM 1605 N N . ARG A 1 202 ? 1.560 15.091 2.498 1.00 81.06 202 ARG A N 1
ATOM 1606 C CA . ARG A 1 202 ? 0.894 14.205 1.532 1.00 81.06 202 ARG A CA 1
ATOM 1607 C C . ARG A 1 202 ? 0.088 13.118 2.230 1.00 81.06 202 ARG A C 1
ATOM 1609 O O . ARG A 1 202 ? -1.013 12.782 1.803 1.00 81.06 202 ARG A O 1
ATOM 1616 N N . HIS A 1 203 ? 0.610 12.557 3.322 1.00 82.31 203 HIS A N 1
ATOM 1617 C CA . HIS A 1 203 ? -0.148 11.570 4.074 1.00 82.31 203 HIS A CA 1
ATOM 1618 C C . HIS A 1 203 ? -1.418 12.150 4.704 1.00 82.31 203 HIS A C 1
ATOM 1620 O O . HIS A 1 203 ? -2.433 11.453 4.661 1.00 82.31 203 HIS A O 1
ATOM 1626 N N . ILE A 1 204 ? -1.361 13.379 5.228 1.00 84.88 204 ILE A N 1
ATOM 1627 C CA . ILE A 1 204 ? -2.513 14.097 5.793 1.00 84.88 204 ILE A CA 1
ATOM 1628 C C . ILE A 1 204 ? -3.508 14.460 4.687 1.00 84.88 204 ILE A C 1
ATOM 1630 O O . ILE A 1 204 ? -4.687 14.185 4.849 1.00 84.88 204 ILE A O 1
ATOM 1634 N N . GLN A 1 205 ? -3.048 14.971 3.541 1.00 85.00 205 GLN A N 1
ATOM 1635 C CA . GLN A 1 205 ? -3.900 15.264 2.378 1.00 85.00 205 GLN A CA 1
ATOM 1636 C C . GLN A 1 205 ? -4.640 14.016 1.884 1.00 85.00 205 GLN A C 1
ATOM 1638 O O . GLN A 1 205 ? -5.854 14.029 1.718 1.00 85.00 205 GLN A O 1
ATOM 1643 N N . GLN A 1 206 ? -3.928 12.896 1.730 1.00 84.75 206 GLN A N 1
ATOM 1644 C CA . GLN A 1 206 ? -4.538 11.620 1.350 1.00 84.75 206 GLN A CA 1
ATOM 1645 C C . GLN A 1 206 ? -5.570 11.136 2.375 1.00 84.75 206 GLN A C 1
ATOM 1647 O O . GLN A 1 206 ? -6.593 10.587 1.987 1.00 84.75 206 GLN A O 1
ATOM 1652 N N . GLN A 1 207 ? -5.307 11.300 3.674 1.00 88.75 207 GLN A N 1
ATOM 1653 C CA . GLN A 1 207 ? -6.278 10.949 4.715 1.00 88.75 207 GLN A CA 1
ATOM 1654 C C . GLN A 1 207 ? -7.496 11.872 4.654 1.00 88.75 207 GLN A C 1
ATOM 1656 O O . GLN A 1 207 ? -8.615 11.380 4.599 1.00 88.75 207 GLN A O 1
ATOM 1661 N N . GLY A 1 208 ? -7.271 13.185 4.589 1.00 88.81 208 GLY A N 1
ATOM 1662 C CA . GLY A 1 208 ? -8.319 14.195 4.504 1.00 88.81 208 GLY A CA 1
ATOM 1663 C C . GLY A 1 208 ? -9.224 14.004 3.298 1.00 88.81 208 GLY A C 1
ATOM 1664 O O . GLY A 1 208 ? -10.431 14.139 3.440 1.00 88.81 208 GLY A O 1
ATOM 1665 N N . SER A 1 209 ? -8.672 13.606 2.152 1.00 86.94 209 SER A N 1
ATOM 1666 C CA . SER A 1 209 ? -9.486 13.345 0.970 1.00 86.94 209 SER A CA 1
ATOM 1667 C C . SER A 1 209 ? -10.251 12.029 1.011 1.00 86.94 209 SER A C 1
ATOM 1669 O O . SER A 1 209 ? -11.420 12.002 0.624 1.00 86.94 209 SER A O 1
ATOM 1671 N N . ILE A 1 210 ? -9.661 10.951 1.541 1.00 87.56 210 ILE A N 1
ATOM 1672 C CA . ILE A 1 210 ? -10.418 9.711 1.774 1.00 87.56 210 ILE A CA 1
ATOM 1673 C C . ILE A 1 210 ? -11.617 9.998 2.683 1.00 87.56 210 ILE A C 1
ATOM 1675 O O . ILE A 1 210 ? -12.732 9.591 2.374 1.00 87.56 210 ILE A O 1
ATOM 1679 N N . LEU A 1 211 ? -11.400 10.736 3.774 1.00 89.69 211 LEU A N 1
ATOM 1680 C CA . LEU A 1 211 ? -12.461 11.073 4.721 1.00 89.69 211 LEU A CA 1
ATOM 1681 C C . LEU A 1 211 ? -13.482 12.048 4.132 1.00 89.69 211 LEU A C 1
ATOM 1683 O O . LEU A 1 211 ? -14.672 11.815 4.289 1.00 89.69 211 LEU A O 1
ATOM 1687 N N . GLY A 1 212 ? -13.046 13.074 3.402 1.00 88.75 212 GLY A N 1
ATOM 1688 C CA . GLY A 1 212 ? -13.954 14.029 2.767 1.00 88.75 212 GLY A CA 1
ATOM 1689 C C . GLY A 1 212 ? -14.858 13.374 1.720 1.00 88.75 212 GLY A C 1
ATOM 1690 O O . GLY A 1 212 ? -16.027 13.722 1.616 1.00 88.75 212 GLY A O 1
ATOM 1691 N N . ASN A 1 213 ? -14.348 12.386 0.977 1.00 85.69 213 ASN A N 1
ATOM 1692 C CA . ASN A 1 213 ? -15.174 11.595 0.063 1.00 85.69 213 ASN A CA 1
ATOM 1693 C C . ASN A 1 213 ? -16.182 10.717 0.815 1.00 85.69 213 ASN A C 1
ATOM 1695 O O . ASN A 1 213 ? -17.310 10.574 0.363 1.00 85.69 213 ASN A O 1
ATOM 1699 N N . ILE A 1 214 ? -15.795 10.122 1.948 1.00 87.25 214 ILE A N 1
ATOM 1700 C CA . ILE A 1 214 ? -16.726 9.364 2.794 1.00 87.25 214 ILE A CA 1
ATOM 1701 C C . ILE A 1 214 ? -17.846 10.300 3.279 1.00 87.25 214 ILE A C 1
ATOM 1703 O O . ILE A 1 214 ? -19.011 9.993 3.056 1.00 87.25 214 ILE A O 1
ATOM 1707 N N . GLU A 1 215 ? -17.506 11.458 3.855 1.00 87.25 215 GLU A N 1
ATOM 1708 C CA . GLU A 1 215 ? -18.474 12.456 4.351 1.00 87.25 215 GLU A CA 1
ATOM 1709 C C . GLU A 1 215 ? -19.421 12.973 3.266 1.00 87.25 215 GLU A C 1
ATOM 1711 O O . GLU A 1 215 ? -20.608 13.149 3.526 1.00 87.25 215 GLU A O 1
ATOM 1716 N N . SER A 1 216 ? -18.916 13.218 2.054 1.00 85.62 216 SER A N 1
ATOM 1717 C CA . SER A 1 216 ? -19.739 13.735 0.954 1.00 85.62 216 SER A CA 1
ATOM 1718 C C . SER A 1 216 ? -20.668 12.688 0.349 1.00 85.62 216 SER A C 1
ATOM 1720 O O . SER A 1 216 ? -21.627 13.037 -0.337 1.00 85.62 216 SER A O 1
ATOM 1722 N N . THR A 1 217 ? -20.367 11.412 0.577 1.00 80.56 217 THR A N 1
ATOM 1723 C CA . THR A 1 217 ? -21.015 10.298 -0.105 1.00 80.56 217 THR A CA 1
ATOM 1724 C C . THR A 1 217 ? -21.999 9.574 0.812 1.00 80.56 217 THR A C 1
ATOM 1726 O O . THR A 1 217 ? -23.048 9.173 0.332 1.00 80.56 217 THR A O 1
ATOM 1729 N N . MET A 1 218 ? -21.727 9.431 2.115 1.00 83.25 218 MET A N 1
ATOM 1730 C CA . MET A 1 218 ? -22.581 8.661 3.035 1.00 83.25 218 MET A CA 1
ATOM 1731 C C . MET A 1 218 ? -23.037 9.467 4.260 1.00 83.25 218 MET A C 1
ATOM 1733 O O . MET A 1 218 ? -22.298 10.289 4.801 1.00 83.25 218 MET A O 1
ATOM 1737 N N . SER A 1 219 ? -24.250 9.188 4.745 1.00 85.44 219 SER A N 1
ATOM 1738 C CA . SER A 1 219 ? -24.785 9.782 5.976 1.00 85.44 219 SER A CA 1
ATOM 1739 C C . SER A 1 219 ? -24.275 9.039 7.210 1.00 85.44 219 SER A C 1
ATOM 1741 O O . SER A 1 219 ? -24.911 8.122 7.726 1.00 85.44 219 SER A O 1
ATOM 1743 N N . LEU A 1 220 ? -23.108 9.453 7.696 1.00 88.19 220 LEU A N 1
ATOM 1744 C CA . LEU A 1 220 ? -22.497 8.869 8.884 1.00 88.19 220 LEU A CA 1
ATOM 1745 C C . LEU A 1 220 ? -23.251 9.240 10.166 1.00 88.19 220 LEU A C 1
ATOM 1747 O O . LEU A 1 220 ? -23.583 10.396 10.420 1.00 88.19 220 LEU A O 1
ATOM 1751 N N . THR A 1 221 ? -23.427 8.247 11.030 1.00 90.38 221 THR A N 1
ATOM 1752 C CA . THR A 1 221 ? -23.962 8.396 12.392 1.00 90.38 221 THR A CA 1
ATOM 1753 C C . THR A 1 221 ? -22.987 7.802 13.411 1.00 90.38 221 THR A C 1
ATOM 1755 O O . THR A 1 221 ? -22.093 7.028 13.058 1.00 90.38 221 THR A O 1
ATOM 1758 N N . SER A 1 222 ? -23.179 8.093 14.699 1.00 90.06 222 SER A N 1
ATOM 1759 C CA . SER A 1 222 ? -22.358 7.532 15.784 1.00 90.06 222 SER A CA 1
ATOM 1760 C C . SER A 1 222 ? -22.482 6.009 15.946 1.00 90.06 222 SER A C 1
ATOM 1762 O O . SER A 1 222 ? -21.632 5.406 16.597 1.00 90.06 222 SER A O 1
ATOM 1764 N N . SER A 1 223 ? -23.496 5.368 15.346 1.00 91.25 223 SER A N 1
ATOM 1765 C CA . SER A 1 223 ? -23.656 3.907 15.377 1.00 91.25 223 SER A CA 1
ATOM 1766 C C . SER A 1 223 ? -22.736 3.170 14.401 1.00 91.25 223 SER A C 1
ATOM 1768 O O . SER A 1 223 ? -22.580 1.955 14.523 1.00 91.25 223 SER A O 1
ATOM 1770 N N . HIS A 1 224 ? -22.137 3.877 13.438 1.00 94.19 224 HIS A N 1
ATOM 1771 C CA . HIS A 1 224 ? -21.229 3.276 12.466 1.00 94.19 224 HIS A CA 1
ATOM 1772 C C . HIS A 1 224 ? -19.913 2.853 13.112 1.00 94.19 224 HIS A C 1
ATOM 1774 O O . HIS A 1 224 ? -19.347 3.567 13.948 1.00 94.19 224 HIS A O 1
ATOM 1780 N N . VAL A 1 225 ? -19.387 1.717 12.664 1.00 95.44 225 VAL A N 1
ATOM 1781 C CA . VAL A 1 225 ? -18.064 1.225 13.055 1.00 95.44 225 VAL A CA 1
ATOM 1782 C C . VAL A 1 225 ? -17.133 1.297 11.858 1.00 95.44 225 VAL A C 1
ATOM 1784 O O . VAL A 1 225 ? -17.411 0.730 10.801 1.00 95.44 225 VAL A O 1
ATOM 1787 N N . PHE A 1 226 ? -15.992 1.954 12.038 1.00 96.19 226 PHE A N 1
ATOM 1788 C CA . PHE A 1 226 ? -14.967 2.022 11.006 1.00 96.19 226 PHE A CA 1
ATOM 1789 C C . PHE A 1 226 ? -14.029 0.823 11.113 1.00 96.19 226 PHE A C 1
ATOM 1791 O O . PHE A 1 226 ? -13.406 0.599 12.155 1.00 96.19 226 PHE A O 1
ATOM 1798 N N . MET A 1 227 ? -13.882 0.068 10.026 1.00 96.25 227 MET A N 1
ATOM 1799 C CA . MET A 1 227 ? -12.933 -1.039 9.945 1.00 96.25 227 MET A CA 1
ATOM 1800 C C . MET A 1 227 ? -11.768 -0.693 9.016 1.00 96.25 227 MET A C 1
ATOM 1802 O O . MET A 1 227 ? -11.928 -0.650 7.798 1.00 96.25 227 MET A O 1
ATOM 1806 N N . GLU A 1 228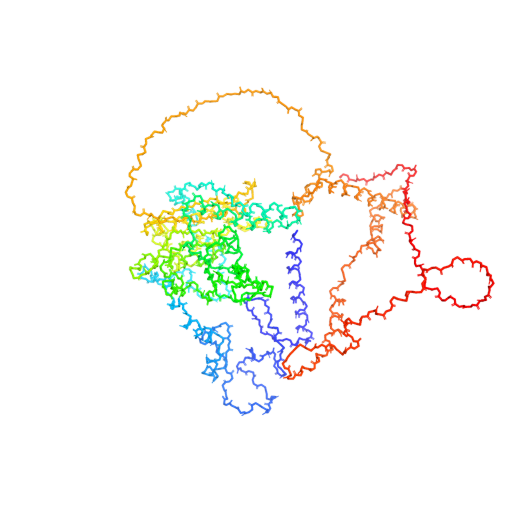 ? -10.574 -0.483 9.579 1.00 95.44 228 GLU A N 1
ATOM 1807 C CA . GLU A 1 228 ? -9.361 -0.252 8.790 1.00 95.44 228 GLU A CA 1
ATOM 1808 C C . GLU A 1 228 ? -8.698 -1.576 8.402 1.00 95.44 228 GLU A C 1
ATOM 1810 O O . GLU A 1 228 ? -8.131 -2.289 9.239 1.00 95.44 228 GLU A O 1
ATOM 1815 N N . LEU A 1 229 ? -8.743 -1.891 7.109 1.00 94.00 229 LEU A N 1
ATOM 1816 C CA . LEU A 1 229 ? -8.135 -3.089 6.538 1.00 94.00 229 LEU A CA 1
ATOM 1817 C C . LEU A 1 229 ? -6.666 -2.818 6.197 1.00 94.00 229 LEU A C 1
ATOM 1819 O O . LEU A 1 229 ? -6.359 -1.902 5.437 1.00 94.00 229 LEU A O 1
ATOM 1823 N N . GLY A 1 230 ? -5.747 -3.620 6.742 1.00 91.75 230 GLY A N 1
ATOM 1824 C CA . GLY A 1 230 ? -4.306 -3.412 6.555 1.00 91.75 230 GLY A CA 1
ATOM 1825 C C . GLY A 1 230 ? -3.781 -2.206 7.337 1.00 91.75 230 GLY A C 1
ATOM 1826 O O . GLY A 1 230 ? -3.004 -1.409 6.816 1.00 91.75 230 GLY A O 1
ATOM 1827 N N . ALA A 1 231 ? -4.222 -2.059 8.586 1.00 90.62 231 ALA A N 1
ATOM 1828 C CA . ALA A 1 231 ? -4.087 -0.820 9.341 1.00 90.62 231 ALA A CA 1
ATOM 1829 C C . ALA A 1 231 ? -2.640 -0.407 9.671 1.00 90.62 231 ALA A C 1
ATOM 1831 O O . ALA A 1 231 ? -2.381 0.753 9.982 1.00 90.62 231 ALA A O 1
ATOM 1832 N N . GLY A 1 232 ? -1.668 -1.322 9.688 1.00 88.88 232 GLY A N 1
ATOM 1833 C CA . GLY A 1 232 ? -0.264 -1.020 9.966 1.00 88.88 232 GLY A CA 1
ATOM 1834 C C . GLY A 1 232 ? -0.059 -0.263 11.286 1.00 88.88 232 GLY A C 1
ATOM 1835 O O . GLY A 1 232 ? -0.151 -0.838 12.373 1.00 88.88 232 GLY A O 1
ATOM 1836 N N . ARG A 1 233 ? 0.248 1.040 11.198 1.00 87.44 233 ARG A N 1
ATOM 1837 C CA . ARG A 1 233 ? 0.400 1.945 12.360 1.00 87.44 233 ARG A CA 1
ATOM 1838 C C . ARG A 1 233 ? -0.928 2.522 12.883 1.00 87.44 233 ARG A C 1
ATOM 1840 O O . ARG A 1 233 ? -0.934 3.083 13.972 1.00 87.44 233 ARG A O 1
ATOM 1847 N N . GLY A 1 234 ? -2.037 2.361 12.162 1.00 88.56 234 GLY A N 1
ATOM 1848 C CA . GLY A 1 234 ? -3.380 2.837 12.526 1.00 88.56 234 GLY A CA 1
ATOM 1849 C C . GLY A 1 234 ? -3.588 4.337 12.327 1.00 88.56 234 GLY A C 1
ATOM 1850 O O . GLY A 1 234 ? -4.403 4.938 13.017 1.00 88.56 234 GLY A O 1
ATOM 1851 N N . MET A 1 235 ? -2.806 4.967 11.446 1.00 90.56 235 MET A N 1
ATOM 1852 C CA . MET A 1 235 ? -2.853 6.421 11.265 1.00 90.56 235 MET A CA 1
ATOM 1853 C C . MET A 1 235 ? -4.112 6.884 10.530 1.00 90.56 235 MET A C 1
ATOM 1855 O O . MET A 1 235 ? -4.523 8.017 10.755 1.00 90.56 235 MET A O 1
ATOM 1859 N N . LEU A 1 236 ? -4.699 6.056 9.652 1.00 91.62 236 LEU A N 1
ATOM 1860 C CA . LEU A 1 236 ? -5.960 6.404 8.996 1.00 91.62 236 LEU A CA 1
ATOM 1861 C C . LEU A 1 236 ? -7.102 6.347 10.013 1.00 91.62 236 LEU A C 1
ATOM 1863 O O . LEU A 1 236 ? -7.743 7.370 10.192 1.00 91.62 236 LEU A O 1
ATOM 1867 N N . SER A 1 237 ? -7.252 5.252 10.772 1.00 93.19 237 SER A N 1
ATOM 1868 C CA . SER A 1 237 ? -8.217 5.178 11.886 1.00 93.19 237 SER A CA 1
ATOM 1869 C C . SER A 1 237 ? -8.030 6.304 12.896 1.00 93.19 237 SER A C 1
ATOM 1871 O O . SER A 1 237 ? -9.011 6.832 13.397 1.00 93.19 237 SER A O 1
ATOM 1873 N N . TYR A 1 238 ? -6.787 6.696 13.204 1.00 91.88 238 TYR A N 1
ATOM 1874 C CA . TYR A 1 238 ? -6.543 7.835 14.089 1.00 91.88 238 TYR A CA 1
ATOM 1875 C C . TYR A 1 238 ? -7.082 9.137 13.491 1.00 91.88 238 TYR A C 1
ATOM 1877 O O . TYR A 1 238 ? -7.790 9.855 14.180 1.00 91.88 238 TYR A O 1
ATOM 1885 N N . ALA A 1 239 ? -6.807 9.427 12.216 1.00 91.19 239 ALA A N 1
ATOM 1886 C CA . ALA A 1 239 ? -7.368 10.600 11.543 1.00 91.19 239 ALA A CA 1
ATOM 1887 C C . ALA A 1 239 ? -8.908 10.550 11.494 1.00 91.19 239 ALA A C 1
ATOM 1889 O O . ALA A 1 239 ? -9.562 11.533 11.836 1.00 91.19 239 ALA A O 1
ATOM 1890 N N . THR A 1 240 ? -9.485 9.390 11.168 1.00 92.50 240 THR A N 1
ATOM 1891 C CA . THR A 1 240 ? -10.935 9.157 11.183 1.00 92.50 240 THR A CA 1
ATOM 1892 C C . THR A 1 240 ? -11.524 9.381 12.574 1.00 92.50 240 THR A C 1
ATOM 1894 O O . THR A 1 240 ? -12.547 10.034 12.694 1.00 92.50 240 THR A O 1
ATOM 1897 N N . ALA A 1 241 ? -10.873 8.915 13.640 1.00 92.06 241 ALA A N 1
ATOM 1898 C CA . ALA A 1 241 ? -11.341 9.090 15.015 1.00 92.06 241 ALA A CA 1
ATOM 1899 C C . ALA A 1 241 ? -11.318 10.544 15.494 1.00 92.06 241 ALA A C 1
ATOM 1901 O O . ALA A 1 241 ? -12.042 10.878 16.430 1.00 92.06 241 ALA A O 1
ATOM 1902 N N . GLN A 1 242 ? -10.491 11.391 14.880 1.00 89.19 242 GLN A N 1
ATOM 1903 C CA . GLN A 1 242 ? -10.476 12.824 15.158 1.00 89.19 242 GLN A CA 1
ATOM 1904 C C . GLN A 1 242 ? -11.596 13.566 14.419 1.00 89.19 242 GLN A C 1
ATOM 1906 O O . GLN A 1 242 ? -12.121 14.539 14.949 1.00 89.19 242 GLN A O 1
ATOM 1911 N N . ALA A 1 243 ? -11.959 13.106 13.218 1.00 87.56 243 ALA A N 1
ATOM 1912 C CA . ALA A 1 243 ? -13.108 13.610 12.466 1.00 87.56 243 ALA A CA 1
ATOM 1913 C C . ALA A 1 243 ? -14.442 13.118 13.062 1.00 87.56 243 ALA A C 1
ATOM 1915 O O . ALA A 1 243 ? -15.382 13.890 13.218 1.00 87.56 243 ALA A O 1
ATOM 1916 N N . PHE A 1 244 ? -14.487 11.849 13.471 1.00 89.25 244 PHE A N 1
ATOM 1917 C CA . PHE A 1 244 ? -15.659 11.143 13.986 1.00 89.25 244 PHE A CA 1
ATOM 1918 C C . PHE A 1 244 ? -15.381 10.610 15.395 1.00 89.25 244 PHE A C 1
ATOM 1920 O O . PHE A 1 244 ? -15.101 9.427 15.625 1.00 89.25 244 PHE A O 1
ATOM 1927 N N . SER A 1 245 ? -15.417 11.520 16.365 1.00 86.25 245 SER A N 1
ATOM 1928 C CA . SER A 1 245 ? -15.026 11.252 17.755 1.00 86.25 245 SER A CA 1
ATOM 1929 C C . SER A 1 245 ? -15.977 10.323 18.513 1.00 86.25 245 SER A C 1
ATOM 1931 O O . SER A 1 245 ? -15.566 9.726 19.506 1.00 86.25 245 SER A O 1
ATOM 1933 N N . ALA A 1 246 ? -17.213 10.152 18.041 1.00 88.12 246 ALA A N 1
ATOM 1934 C CA . ALA A 1 246 ? -18.212 9.288 18.667 1.00 88.12 246 ALA A CA 1
ATOM 1935 C C . ALA A 1 246 ? -18.144 7.819 18.205 1.00 88.12 246 ALA A C 1
ATOM 1937 O O . ALA A 1 246 ? -18.730 6.954 18.850 1.00 88.12 246 ALA A O 1
ATOM 1938 N N . ASN A 1 247 ? -17.438 7.524 17.111 1.00 92.56 247 ASN A N 1
ATOM 1939 C CA . ASN A 1 247 ? -17.467 6.209 16.472 1.00 92.56 247 ASN A CA 1
ATOM 1940 C C . ASN A 1 247 ? -16.456 5.224 17.077 1.00 92.56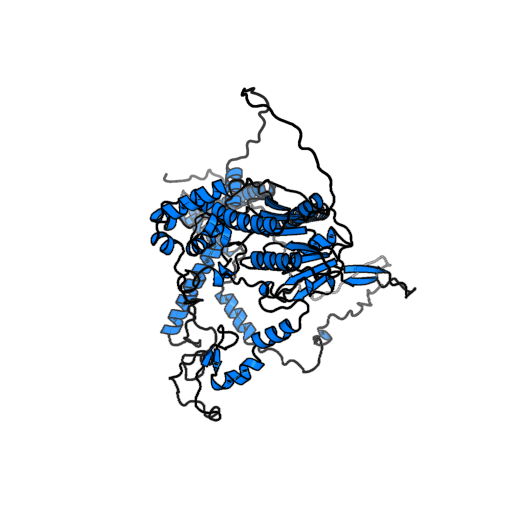 247 ASN A C 1
ATOM 1942 O O . ASN A 1 247 ? -15.467 5.610 17.713 1.00 92.56 247 ASN A O 1
ATOM 1946 N N . GLU A 1 248 ? -16.695 3.935 16.845 1.00 93.88 248 GLU A N 1
ATOM 1947 C CA . GLU A 1 248 ? -15.788 2.845 17.209 1.00 93.88 248 GLU A CA 1
ATOM 1948 C C . GLU A 1 248 ? -14.937 2.391 16.018 1.00 93.88 248 GLU A C 1
ATOM 1950 O O . GLU A 1 248 ? -15.309 2.557 14.853 1.00 93.88 248 GLU A O 1
ATOM 1955 N N . PHE A 1 249 ? -13.786 1.790 16.326 1.00 95.00 249 PHE A N 1
ATOM 1956 C CA . PHE A 1 249 ? -12.760 1.454 15.346 1.00 95.00 249 PHE A CA 1
ATOM 1957 C C . PHE A 1 249 ? -12.272 0.012 15.495 1.00 95.00 249 PHE A C 1
ATOM 1959 O O . PHE A 1 249 ? -11.860 -0.419 16.575 1.00 95.00 249 PHE A O 1
ATOM 1966 N N . ILE A 1 250 ? -12.233 -0.720 14.383 1.00 94.75 250 ILE A N 1
ATOM 1967 C CA . ILE A 1 250 ? -11.654 -2.063 14.295 1.00 94.75 250 ILE A CA 1
ATOM 1968 C C . ILE A 1 250 ? -10.479 -2.028 13.322 1.00 94.75 250 ILE A C 1
ATOM 1970 O O . ILE A 1 250 ? -10.631 -1.752 12.138 1.00 94.75 250 ILE A O 1
ATOM 1974 N N . LEU A 1 251 ? -9.279 -2.321 13.813 1.00 93.88 251 LEU A N 1
ATOM 1975 C CA . LEU A 1 251 ? -8.055 -2.276 13.021 1.00 93.88 251 LEU A CA 1
ATOM 1976 C C . LEU A 1 251 ? -7.591 -3.700 12.716 1.00 93.88 251 LEU A C 1
ATOM 1978 O O . LEU A 1 251 ? -7.217 -4.439 13.631 1.00 93.88 251 LEU A O 1
ATOM 1982 N N . ILE A 1 252 ? -7.560 -4.073 11.439 1.00 93.31 252 ILE A N 1
ATOM 1983 C CA . ILE A 1 252 ? -7.113 -5.394 10.984 1.00 93.31 252 ILE A CA 1
ATOM 1984 C C . ILE A 1 252 ? -5.670 -5.302 10.491 1.00 93.31 252 ILE A C 1
ATOM 1986 O O . ILE A 1 252 ? -5.367 -4.545 9.568 1.00 93.31 252 ILE A O 1
ATOM 1990 N N . ASP A 1 253 ? -4.760 -6.073 11.087 1.00 90.81 253 ASP A N 1
ATOM 1991 C CA . ASP A 1 253 ? -3.384 -6.189 10.594 1.00 90.81 253 ASP A CA 1
ATOM 1992 C C . ASP A 1 253 ? -2.729 -7.502 11.037 1.00 90.81 253 ASP A C 1
ATOM 1994 O O . ASP A 1 253 ? -2.889 -7.926 12.179 1.00 90.81 253 ASP A O 1
ATOM 1998 N N . ARG A 1 254 ? -1.915 -8.109 10.172 1.00 83.69 254 ARG A N 1
ATOM 1999 C CA . ARG A 1 254 ? -1.197 -9.357 10.473 1.00 83.69 254 ARG A CA 1
ATOM 2000 C C . ARG A 1 254 ? -0.055 -9.207 11.491 1.00 83.69 254 ARG A C 1
ATOM 2002 O O . ARG A 1 254 ? 0.391 -10.207 12.044 1.00 83.69 254 ARG A O 1
ATOM 2009 N N . ALA A 1 255 ? 0.465 -7.996 11.728 1.00 68.12 255 ALA A N 1
ATOM 2010 C CA . ALA A 1 255 ? 1.714 -7.775 12.458 1.00 68.12 255 ALA A CA 1
ATOM 2011 C C . ALA A 1 255 ? 1.586 -6.931 13.745 1.00 68.12 255 ALA A C 1
ATOM 2013 O O . ALA A 1 255 ? 0.796 -5.990 13.908 1.00 68.12 255 ALA A O 1
ATOM 2014 N N . ALA A 1 256 ? 2.476 -7.222 14.696 1.00 58.66 256 ALA A N 1
ATOM 2015 C CA . ALA A 1 256 ? 2.730 -6.373 15.853 1.00 58.66 256 ALA A CA 1
ATOM 2016 C C . ALA A 1 256 ? 3.786 -5.303 15.508 1.00 58.66 256 ALA A C 1
ATOM 2018 O O . ALA A 1 256 ? 4.968 -5.472 15.779 1.00 58.66 256 ALA A O 1
ATOM 2019 N N . SER A 1 257 ? 3.377 -4.196 14.883 1.00 57.34 257 SER A N 1
ATOM 2020 C CA . SER A 1 257 ? 4.245 -3.021 14.697 1.00 57.34 257 SER A CA 1
ATOM 2021 C C . SER A 1 257 ? 4.417 -2.210 16.001 1.00 57.34 257 SER A C 1
ATOM 2023 O O . SER A 1 257 ? 3.532 -2.199 16.857 1.00 57.34 257 SER A O 1
ATOM 2025 N N . ARG A 1 258 ? 5.568 -1.535 16.168 1.00 52.56 258 ARG A N 1
ATOM 2026 C CA . ARG A 1 258 ? 5.816 -0.547 17.244 1.00 52.56 258 ARG A CA 1
ATOM 2027 C C . ARG A 1 258 ? 5.214 0.812 16.848 1.00 52.56 258 ARG A C 1
ATOM 2029 O O . ARG A 1 258 ? 5.223 1.149 15.666 1.00 52.56 258 ARG A O 1
ATOM 2036 N N . GLY A 1 259 ? 4.753 1.600 17.826 1.00 58.31 259 GLY A N 1
ATOM 2037 C CA . GLY A 1 259 ? 4.249 2.968 17.606 1.00 58.31 259 GLY A CA 1
ATOM 2038 C C . GLY A 1 259 ? 2.847 3.033 16.989 1.00 58.31 259 GLY A C 1
ATOM 2039 O O . GLY A 1 259 ? 2.632 3.777 16.034 1.00 58.31 259 GLY A O 1
ATOM 2040 N N . LYS A 1 260 ? 1.918 2.213 17.491 1.00 77.56 260 LYS A N 1
ATOM 2041 C CA . LYS A 1 260 ? 0.540 2.144 16.995 1.00 77.56 260 LYS A CA 1
ATOM 2042 C C . LYS A 1 260 ? -0.315 3.268 17.583 1.00 77.56 260 LYS A C 1
ATOM 2044 O O . LYS A 1 260 ? -0.218 3.577 18.768 1.00 77.56 260 LYS A O 1
ATOM 2049 N N . ALA A 1 261 ? -1.129 3.882 16.731 1.00 82.00 261 ALA A N 1
ATOM 2050 C CA . ALA A 1 261 ? -1.987 5.007 17.090 1.00 82.00 261 ALA A CA 1
ATOM 2051 C C . ALA A 1 261 ? -3.316 4.584 17.744 1.00 82.00 261 ALA A C 1
ATOM 2053 O O . ALA A 1 261 ? -4.032 5.438 18.250 1.00 82.00 261 ALA A O 1
ATOM 2054 N N . ASP A 1 262 ? -3.619 3.284 17.792 1.00 84.06 262 ASP A N 1
ATOM 2055 C CA . ASP A 1 262 ? -4.807 2.720 18.452 1.00 84.06 262 ASP A CA 1
ATOM 2056 C C . ASP A 1 262 ? -4.906 3.120 19.931 1.00 84.06 262 ASP A C 1
ATOM 2058 O O . ASP A 1 262 ? -5.988 3.447 20.407 1.00 84.06 262 ASP A O 1
ATOM 2062 N N . HIS A 1 263 ? -3.780 3.204 20.643 1.00 83.50 263 HIS A N 1
ATOM 2063 C CA . HIS A 1 263 ? -3.745 3.690 22.028 1.00 83.50 263 HIS A CA 1
ATOM 2064 C C . HIS A 1 263 ? -4.208 5.142 22.205 1.00 83.50 263 HIS A C 1
ATOM 2066 O O . HIS A 1 263 ? -4.530 5.535 23.323 1.00 83.50 263 HIS A O 1
ATOM 2072 N N . ARG A 1 264 ? -4.223 5.935 21.129 1.00 86.12 264 ARG A N 1
ATOM 2073 C CA . ARG A 1 264 ? -4.648 7.341 21.137 1.00 86.12 264 ARG A CA 1
ATOM 2074 C C . ARG A 1 264 ? -6.126 7.511 20.781 1.00 86.12 264 ARG A C 1
ATOM 2076 O O . ARG A 1 264 ? -6.629 8.623 20.864 1.00 86.12 264 ARG A O 1
ATOM 2083 N N . ILE A 1 265 ? -6.811 6.440 20.377 1.00 86.56 265 ILE A N 1
ATOM 2084 C CA . ILE A 1 265 ? -8.234 6.456 20.022 1.00 86.56 265 ILE A CA 1
ATOM 2085 C C . ILE A 1 265 ? -9.039 6.101 21.279 1.00 86.56 265 ILE A C 1
ATOM 2087 O O . ILE A 1 265 ? -9.412 4.946 21.520 1.00 86.56 265 ILE A O 1
ATOM 2091 N N . VAL A 1 266 ? -9.238 7.111 22.123 1.00 83.50 266 VAL A N 1
ATOM 2092 C CA . VAL A 1 266 ? -9.924 7.005 23.416 1.00 83.50 266 VAL A CA 1
ATOM 2093 C C . VAL A 1 266 ? -11.024 8.062 23.543 1.00 83.50 266 VAL A C 1
ATOM 2095 O O . VAL A 1 266 ? -11.017 9.061 22.822 1.00 83.50 266 VAL A O 1
ATOM 2098 N N . THR A 1 267 ? -11.975 7.824 24.441 1.00 76.25 267 THR A N 1
ATOM 2099 C CA . THR A 1 267 ? -12.920 8.820 24.959 1.00 76.25 267 THR A CA 1
ATOM 2100 C C . THR A 1 267 ? -12.599 9.068 26.420 1.00 76.25 267 THR A C 1
ATOM 2102 O O . THR A 1 267 ? -12.470 8.114 27.186 1.00 76.25 267 THR A O 1
ATOM 2105 N N . THR A 1 268 ? -12.478 10.333 26.799 1.00 70.50 268 THR A N 1
ATOM 2106 C CA . THR A 1 268 ? -12.256 10.745 28.184 1.00 70.50 268 THR A CA 1
ATOM 2107 C C . THR A 1 268 ? -13.608 10.957 28.853 1.00 70.50 268 THR A C 1
ATOM 2109 O O . THR A 1 268 ? -14.434 11.699 28.327 1.00 70.50 268 THR A O 1
ATOM 2112 N N . VAL A 1 269 ? -13.848 10.271 29.969 1.00 69.31 269 VAL A N 1
ATOM 2113 C CA . VAL A 1 269 ? -15.079 10.392 30.760 1.00 69.31 269 VAL A CA 1
ATOM 2114 C C . VAL A 1 269 ? -14.700 10.783 32.184 1.00 69.31 269 VAL A C 1
ATOM 2116 O O . VAL A 1 269 ? -13.718 10.266 32.725 1.00 69.31 269 VAL A O 1
ATOM 2119 N N . ASP A 1 270 ? -15.467 11.697 32.771 1.00 58.19 270 ASP A N 1
ATOM 2120 C CA . ASP A 1 270 ? -15.308 12.084 34.171 1.00 58.19 270 ASP A CA 1
ATOM 2121 C C . ASP A 1 270 ? -15.767 10.935 35.080 1.00 58.19 270 ASP A C 1
ATOM 2123 O O . ASP A 1 270 ? -16.840 10.367 34.868 1.00 58.19 270 ASP A O 1
ATOM 2127 N N . ASP A 1 271 ? -14.946 10.562 36.067 1.00 53.28 271 ASP A N 1
ATOM 2128 C CA . ASP A 1 271 ? -15.267 9.499 37.026 1.00 53.28 271 ASP A CA 1
ATOM 2129 C C . ASP A 1 271 ? -16.384 9.968 37.982 1.00 53.28 271 ASP A C 1
ATOM 2131 O O . ASP A 1 271 ? -16.167 10.892 38.773 1.00 53.28 271 ASP A O 1
ATOM 2135 N N . PRO A 1 272 ? -17.582 9.352 37.956 1.00 54.47 272 PRO A N 1
ATOM 2136 C CA . PRO A 1 272 ? -18.691 9.779 38.801 1.00 54.47 272 PRO A CA 1
ATOM 2137 C C . PRO A 1 272 ? -18.529 9.381 40.280 1.00 54.47 272 PRO A C 1
ATOM 2139 O O . PRO A 1 272 ? -19.392 9.723 41.087 1.00 54.47 272 PRO A O 1
ATOM 2142 N N . VAL A 1 273 ? -17.472 8.646 40.664 1.00 56.00 273 VAL A N 1
ATOM 2143 C CA . VAL A 1 273 ? -17.398 7.963 41.973 1.00 56.00 273 VAL A CA 1
ATOM 2144 C C . VAL A 1 273 ? -16.419 8.606 42.972 1.00 56.00 273 VAL A C 1
ATOM 2146 O O . VAL A 1 273 ? -16.429 8.239 44.148 1.00 56.00 273 VAL A O 1
ATOM 2149 N N . LYS A 1 274 ? -15.611 9.609 42.599 1.00 48.31 274 LYS A N 1
ATOM 2150 C CA . LYS A 1 274 ? -14.663 10.243 43.545 1.00 48.31 274 LYS A CA 1
ATOM 2151 C C . LYS A 1 274 ? -14.690 11.773 43.514 1.00 48.31 274 LYS A C 1
ATOM 2153 O O . LYS A 1 274 ? -14.143 12.411 42.628 1.00 48.31 274 LYS A O 1
ATOM 2158 N N . ASN A 1 275 ? -15.238 12.361 44.581 1.00 49.16 275 ASN A N 1
ATOM 2159 C CA . ASN A 1 275 ? -15.310 13.809 44.842 1.00 49.16 275 ASN A CA 1
ATOM 2160 C C . ASN A 1 275 ? -13.969 14.462 45.261 1.00 49.16 275 ASN A C 1
ATOM 2162 O O . ASN A 1 275 ? -13.950 15.495 45.929 1.00 49.16 275 ASN A O 1
ATOM 2166 N N . THR A 1 276 ? -12.826 13.893 44.882 1.00 51.38 276 THR A N 1
ATOM 2167 C CA . THR A 1 276 ? -11.500 14.415 45.243 1.00 51.38 276 THR A CA 1
ATOM 2168 C C . THR A 1 276 ? -10.582 14.422 44.024 1.00 51.38 276 THR A C 1
ATOM 2170 O O . THR A 1 276 ? -9.808 13.498 43.825 1.00 51.38 276 THR A O 1
ATOM 2173 N N . LYS A 1 277 ? -10.662 15.525 43.257 1.00 46.09 277 LYS A N 1
ATOM 2174 C CA . LYS A 1 277 ? -10.031 15.786 41.943 1.00 46.09 277 LYS A CA 1
ATOM 2175 C C . LYS A 1 277 ? -10.506 14.809 40.844 1.00 46.09 277 LYS A C 1
ATOM 2177 O O . LYS A 1 277 ? -10.496 13.607 41.069 1.00 46.09 277 LYS A O 1
ATOM 2182 N N . PRO A 1 278 ? -10.933 15.295 39.661 1.00 43.88 278 PRO A N 1
ATOM 2183 C CA . PRO A 1 278 ? -11.440 14.420 38.609 1.00 43.88 278 PRO A CA 1
ATOM 2184 C C . PRO A 1 278 ? -10.285 13.602 38.019 1.00 43.88 278 PRO A C 1
ATOM 2186 O O . PRO A 1 278 ? -9.538 14.089 37.169 1.00 43.88 278 PRO A O 1
ATOM 2189 N N . ASP A 1 279 ? -10.116 12.363 38.478 1.00 51.31 279 ASP A N 1
ATOM 2190 C CA . ASP A 1 279 ? -9.316 11.377 37.758 1.00 51.31 279 ASP A CA 1
ATOM 2191 C C . ASP A 1 279 ? -10.092 11.011 36.485 1.00 51.31 279 ASP A C 1
ATOM 2193 O O . ASP A 1 279 ? -11.122 10.345 36.514 1.00 51.31 279 ASP A O 1
ATOM 2197 N N . GLN A 1 280 ? -9.625 11.513 35.345 1.00 58.94 280 GLN A N 1
ATOM 2198 C CA . GLN A 1 280 ? -10.214 11.235 34.038 1.00 58.94 280 GLN A CA 1
ATOM 2199 C C . GLN A 1 280 ? -9.944 9.780 33.632 1.00 58.94 280 GLN A C 1
ATOM 2201 O O . GLN A 1 280 ? -8.781 9.370 33.533 1.00 58.94 280 GLN A O 1
ATOM 2206 N N . PHE A 1 281 ? -10.987 8.998 33.329 1.00 67.12 281 PHE A N 1
ATOM 2207 C CA . PHE A 1 281 ? -10.815 7.642 32.799 1.00 67.12 281 PHE A CA 1
ATOM 2208 C C . PHE A 1 281 ? -10.940 7.629 31.272 1.00 67.12 281 PHE A C 1
ATOM 2210 O O . PHE A 1 281 ? -11.865 8.195 30.691 1.00 67.12 281 PHE A O 1
ATOM 2217 N N . ASN A 1 282 ? -10.000 6.957 30.602 1.00 74.50 282 ASN A N 1
ATOM 2218 C CA . ASN A 1 282 ? -9.975 6.849 29.145 1.00 74.50 282 ASN A CA 1
ATOM 2219 C C . ASN A 1 282 ? -10.566 5.508 28.687 1.00 74.50 282 ASN A C 1
ATOM 2221 O O . ASN A 1 282 ? -9.943 4.454 28.842 1.00 74.50 282 ASN A O 1
ATOM 2225 N N . ILE A 1 283 ? -11.738 5.548 28.058 1.00 76.69 283 ILE A N 1
ATOM 2226 C CA . ILE A 1 283 ? -12.372 4.391 27.419 1.00 76.69 283 ILE A CA 1
ATOM 2227 C C . ILE A 1 283 ? -11.776 4.217 26.020 1.00 76.69 283 ILE A C 1
ATOM 2229 O O . ILE A 1 283 ? -11.829 5.125 25.192 1.00 76.69 283 ILE A O 1
ATOM 2233 N N . ARG A 1 284 ? -11.199 3.048 25.723 1.00 80.25 284 ARG A N 1
ATOM 2234 C CA . ARG A 1 284 ? -10.675 2.751 24.378 1.00 80.25 284 ARG A CA 1
ATOM 2235 C C . ARG A 1 284 ? -11.816 2.496 23.400 1.00 80.25 284 ARG A C 1
ATOM 2237 O O . ARG A 1 284 ? -12.619 1.599 23.626 1.00 80.25 284 ARG A O 1
ATOM 2244 N N . ARG A 1 285 ? -11.811 3.223 22.280 1.00 87.69 285 ARG A N 1
ATOM 2245 C CA . ARG A 1 285 ? -12.763 3.041 21.169 1.00 87.69 285 ARG A CA 1
ATOM 2246 C C . ARG A 1 285 ? -12.198 2.242 19.999 1.00 87.69 285 ARG A C 1
ATOM 2248 O O . ARG A 1 285 ? -12.928 1.917 19.070 1.00 87.69 285 ARG A O 1
ATOM 2255 N N . ALA A 1 286 ? -10.903 1.936 20.032 1.00 91.50 286 ALA A N 1
ATOM 2256 C CA . ALA A 1 286 ? -10.239 1.141 19.013 1.00 91.50 286 ALA A CA 1
ATOM 2257 C C . ALA A 1 286 ? -9.846 -0.241 19.536 1.00 91.50 286 ALA A C 1
ATOM 2259 O O . ALA A 1 286 ? -9.147 -0.363 20.548 1.00 91.50 286 ALA A O 1
ATOM 2260 N N . ILE A 1 287 ? -10.217 -1.277 18.786 1.00 90.62 287 ILE A N 1
ATOM 2261 C CA . ILE A 1 287 ? -9.694 -2.632 18.952 1.00 90.62 287 ILE A CA 1
ATOM 2262 C C . ILE A 1 287 ? -8.827 -3.007 17.756 1.00 90.62 287 ILE A C 1
ATOM 2264 O O . ILE A 1 287 ? -9.081 -2.602 16.624 1.00 90.62 287 ILE A O 1
ATOM 2268 N N . ARG A 1 288 ? -7.791 -3.811 17.995 1.00 88.69 288 ARG A N 1
ATOM 2269 C CA . ARG A 1 288 ? -6.950 -4.342 16.923 1.00 88.69 288 ARG A CA 1
ATOM 2270 C C . ARG A 1 288 ? -7.033 -5.856 16.881 1.00 88.69 288 ARG A C 1
ATOM 2272 O O . ARG A 1 288 ? -6.591 -6.520 17.819 1.00 88.69 288 ARG A O 1
ATOM 2279 N N . VAL A 1 289 ? -7.508 -6.388 15.762 1.00 89.44 289 VAL A N 1
ATOM 2280 C CA . VAL A 1 289 ? -7.563 -7.828 15.501 1.00 89.44 289 VAL A CA 1
ATOM 2281 C C . VAL A 1 289 ? -6.322 -8.214 14.700 1.00 89.44 289 VAL A C 1
ATOM 2283 O O . VAL A 1 289 ? -6.090 -7.724 13.593 1.00 89.44 289 VAL A O 1
ATOM 2286 N N . LYS A 1 290 ? -5.472 -9.055 15.298 1.00 88.12 290 LYS A N 1
ATOM 2287 C CA . LYS A 1 290 ? -4.188 -9.462 14.711 1.00 88.12 290 LYS A CA 1
ATOM 2288 C C . LYS A 1 290 ? -4.362 -10.654 13.777 1.00 88.12 290 LYS A C 1
ATOM 2290 O O . LYS A 1 290 ? -4.035 -11.773 14.153 1.00 88.12 290 LYS A O 1
ATOM 2295 N N . ILE A 1 291 ? -4.895 -10.421 12.587 1.00 87.94 291 ILE A N 1
ATOM 2296 C CA . ILE A 1 291 ? -5.242 -11.483 11.644 1.00 87.94 291 ILE A CA 1
ATOM 2297 C C . ILE A 1 291 ? -4.804 -11.116 10.225 1.00 87.94 291 ILE A C 1
ATOM 2299 O O . ILE A 1 291 ? -4.870 -9.954 9.821 1.00 87.94 291 ILE A O 1
ATOM 2303 N N . ASP A 1 292 ? -4.316 -12.105 9.474 1.00 90.00 292 ASP A N 1
ATOM 2304 C CA . ASP A 1 292 ? -4.116 -11.953 8.034 1.00 90.00 292 ASP A CA 1
ATOM 2305 C C . ASP A 1 292 ? -5.487 -11.919 7.345 1.00 90.00 292 ASP A C 1
ATOM 2307 O O . ASP A 1 292 ? -6.328 -12.780 7.602 1.00 90.00 292 ASP A O 1
ATOM 2311 N N . ILE A 1 293 ? -5.712 -10.940 6.464 1.00 92.56 293 ILE A N 1
ATOM 2312 C CA . ILE A 1 293 ? -6.990 -10.751 5.759 1.00 92.56 293 ILE A CA 1
ATOM 2313 C C . ILE A 1 293 ? -7.395 -12.023 5.004 1.00 92.56 293 ILE A C 1
ATOM 2315 O O . ILE A 1 293 ? -8.583 -12.314 4.899 1.00 92.56 293 ILE A O 1
ATOM 2319 N N . ARG A 1 294 ? -6.436 -12.852 4.569 1.00 90.75 294 ARG A N 1
ATOM 2320 C CA . ARG A 1 294 ? -6.703 -14.167 3.962 1.00 90.75 294 ARG A CA 1
ATOM 2321 C C . ARG A 1 294 ? -7.601 -15.074 4.819 1.00 90.75 294 ARG A C 1
ATOM 2323 O O . ARG A 1 294 ? -8.311 -15.921 4.282 1.00 90.75 294 ARG A O 1
ATOM 2330 N N . HIS A 1 295 ? -7.557 -14.916 6.139 1.00 91.19 295 HIS A N 1
ATOM 2331 C CA . HIS A 1 295 ? -8.276 -15.743 7.112 1.00 91.19 295 HIS A CA 1
ATOM 2332 C C . HIS A 1 295 ? -9.403 -14.991 7.836 1.00 91.19 295 HIS A C 1
ATOM 2334 O O . HIS A 1 295 ? -10.007 -15.527 8.763 1.00 91.19 295 HIS A O 1
ATOM 2340 N N . LEU A 1 296 ? -9.651 -13.734 7.466 1.00 93.56 296 LEU A N 1
ATOM 2341 C CA . LEU A 1 296 ? -10.579 -12.853 8.163 1.00 93.56 296 LEU A CA 1
ATOM 2342 C C . LEU A 1 296 ? -12.039 -13.206 7.850 1.00 93.56 296 LEU A C 1
ATOM 2344 O O . LEU A 1 296 ? -12.529 -12.947 6.755 1.00 93.56 296 LEU A O 1
ATOM 2348 N N . ASN A 1 297 ? -12.762 -13.703 8.844 1.00 93.69 297 ASN A N 1
ATOM 2349 C CA . ASN A 1 297 ? -14.216 -13.761 8.849 1.00 93.69 297 ASN A CA 1
ATOM 2350 C C . ASN A 1 297 ? -14.775 -12.566 9.638 1.00 93.69 297 ASN A C 1
ATOM 2352 O O . ASN A 1 297 ? -14.769 -12.572 10.870 1.00 93.69 297 ASN A O 1
ATOM 2356 N N . ILE A 1 298 ? -15.257 -11.546 8.923 1.00 94.75 298 ILE A N 1
ATOM 2357 C CA . ILE A 1 298 ? -15.746 -10.297 9.524 1.00 94.75 298 ILE A CA 1
ATOM 2358 C C . ILE A 1 298 ? -16.978 -10.548 10.403 1.00 94.75 298 ILE A C 1
ATOM 2360 O O . ILE A 1 298 ? -17.027 -10.049 11.524 1.00 94.75 298 ILE A O 1
ATOM 2364 N N . ALA A 1 299 ? -17.926 -11.372 9.942 1.00 91.56 299 ALA A N 1
ATOM 2365 C CA . ALA A 1 299 ? -19.165 -11.672 10.667 1.00 91.56 299 ALA A CA 1
ATOM 2366 C C . ALA A 1 299 ? -18.922 -12.367 12.022 1.00 91.56 299 ALA A C 1
ATOM 2368 O O . ALA A 1 299 ? -19.748 -12.288 12.927 1.00 91.56 299 ALA A O 1
ATOM 2369 N N . ALA A 1 300 ? -17.768 -13.020 12.192 1.00 90.88 300 ALA A N 1
ATOM 2370 C CA . ALA A 1 300 ? -17.387 -13.683 13.439 1.00 90.88 300 ALA A CA 1
ATOM 2371 C C . ALA A 1 300 ? -16.707 -12.749 14.466 1.00 90.88 300 ALA A C 1
ATOM 2373 O O . ALA A 1 300 ? -16.274 -13.220 15.521 1.00 90.88 300 ALA A O 1
ATOM 2374 N N . ILE A 1 301 ? -16.595 -11.445 14.190 1.00 91.06 301 ILE A N 1
ATOM 2375 C CA . ILE A 1 301 ? -16.073 -10.448 15.136 1.00 91.06 301 ILE A CA 1
ATOM 2376 C C . ILE A 1 301 ? -17.238 -9.906 15.984 1.00 91.06 301 ILE A C 1
ATOM 2378 O O . ILE A 1 301 ? -18.100 -9.212 15.458 1.00 91.06 301 ILE A O 1
ATOM 2382 N N . PRO A 1 302 ? -17.289 -10.134 17.309 1.00 88.12 302 PRO A N 1
ATOM 2383 C CA . PRO A 1 302 ? -18.457 -9.750 18.109 1.00 88.12 302 PRO A CA 1
ATOM 2384 C C . PRO A 1 302 ? -18.803 -8.256 18.060 1.00 88.12 302 PRO A C 1
ATOM 2386 O O . PRO A 1 302 ? -19.974 -7.895 18.130 1.00 88.12 302 PRO A O 1
ATOM 2389 N N . GLN A 1 303 ? -17.794 -7.394 17.918 1.00 88.44 303 GLN A N 1
ATOM 2390 C CA . GLN A 1 303 ? -17.943 -5.939 17.898 1.00 88.44 303 GLN A CA 1
ATOM 2391 C C . GLN A 1 303 ? -18.664 -5.406 16.653 1.00 88.44 303 GLN A C 1
ATOM 2393 O O . GLN A 1 303 ? -19.094 -4.256 16.678 1.00 88.44 303 GLN A O 1
ATOM 2398 N N . VAL A 1 304 ? -18.810 -6.207 15.589 1.00 91.44 304 VAL A N 1
ATOM 2399 C CA . VAL A 1 304 ? -19.558 -5.783 14.393 1.00 91.44 304 VAL A CA 1
ATOM 2400 C C . VAL A 1 304 ? -21.065 -6.017 14.516 1.00 91.44 304 VAL A C 1
ATOM 2402 O O . VAL A 1 304 ? -21.843 -5.419 13.779 1.00 91.44 304 VAL A O 1
ATOM 2405 N N . ASN A 1 305 ? -21.502 -6.863 15.452 1.00 90.69 305 ASN A N 1
ATOM 2406 C CA . ASN A 1 305 ? -22.904 -7.258 15.563 1.00 90.69 305 ASN A CA 1
ATOM 2407 C C . ASN A 1 305 ? -23.816 -6.066 15.884 1.00 90.69 305 ASN A C 1
ATOM 2409 O O . ASN A 1 305 ? -23.604 -5.344 16.856 1.00 90.69 305 ASN A O 1
ATOM 2413 N N . GLY A 1 306 ? -24.871 -5.914 15.088 1.00 88.25 306 GLY A N 1
ATOM 2414 C CA . GLY A 1 306 ? -25.890 -4.875 15.208 1.00 88.25 306 GLY A CA 1
ATOM 2415 C C . GLY A 1 306 ? -25.439 -3.487 14.757 1.00 88.25 306 GLY A C 1
ATOM 2416 O O . GLY A 1 306 ? -26.164 -2.527 15.002 1.00 88.25 306 GLY A O 1
ATOM 2417 N N . LYS A 1 307 ? -24.255 -3.353 14.143 1.00 92.25 307 LYS A N 1
ATOM 2418 C CA . LYS A 1 307 ? -23.680 -2.055 13.768 1.00 92.25 307 LYS A CA 1
ATOM 2419 C C . LYS A 1 307 ? -23.366 -1.995 12.268 1.00 92.25 307 LYS A C 1
ATOM 2421 O O . LYS A 1 307 ? -22.792 -2.959 11.764 1.00 92.25 307 LYS A O 1
ATOM 2426 N N . PRO A 1 308 ? -23.705 -0.905 11.555 1.00 93.19 308 PRO A N 1
ATOM 2427 C CA . PRO A 1 308 ? -23.309 -0.717 10.160 1.00 93.19 308 PRO A CA 1
ATOM 2428 C C . PRO A 1 308 ? -21.798 -0.480 10.048 1.00 93.19 308 PRO A C 1
ATOM 2430 O O . PRO A 1 308 ? -21.210 0.253 10.853 1.00 93.19 308 PRO A O 1
ATOM 2433 N N . LEU A 1 309 ? -21.158 -1.112 9.063 1.00 94.62 309 LEU A N 1
ATOM 2434 C CA . LEU A 1 309 ? -19.708 -1.056 8.881 1.00 94.62 309 LEU A CA 1
ATOM 2435 C C . LEU A 1 309 ? -19.303 -0.124 7.746 1.00 94.62 309 LEU A C 1
ATOM 2437 O O . LEU A 1 309 ? -19.835 -0.201 6.640 1.00 94.62 309 LEU A O 1
ATOM 2441 N N . VAL A 1 310 ? -18.269 0.676 8.009 1.00 94.50 310 VAL A N 1
ATOM 2442 C CA . VAL A 1 310 ? -17.566 1.469 6.998 1.00 94.50 310 VAL A CA 1
ATOM 2443 C C . VAL A 1 310 ? -16.129 0.974 6.893 1.00 94.50 310 VAL A C 1
ATOM 2445 O O . VAL A 1 310 ? -15.324 1.129 7.814 1.00 94.50 310 VAL A O 1
ATOM 2448 N N . PHE A 1 311 ? -15.784 0.360 5.767 1.00 95.00 311 PHE A N 1
ATOM 2449 C CA . PHE A 1 311 ? -14.443 -0.157 5.523 1.00 95.00 311 PHE A CA 1
ATOM 2450 C C . PHE A 1 311 ? -13.549 0.934 4.956 1.00 95.00 311 PHE A C 1
ATOM 2452 O O . PHE A 1 311 ? -13.882 1.567 3.958 1.00 95.00 311 PHE A O 1
ATOM 2459 N N . ILE A 1 312 ? -12.377 1.118 5.552 1.00 94.25 312 ILE A N 1
ATOM 2460 C CA . ILE A 1 312 ? -11.395 2.100 5.098 1.00 94.25 312 ILE A CA 1
ATOM 2461 C C . ILE A 1 312 ? -10.037 1.437 4.901 1.00 94.25 312 ILE A C 1
ATOM 2463 O O . ILE A 1 312 ? -9.656 0.521 5.632 1.00 94.25 312 ILE A O 1
ATOM 2467 N N . SER A 1 313 ? -9.269 1.881 3.913 1.00 91.81 313 SER A N 1
ATOM 2468 C CA . SER A 1 313 ? -7.887 1.430 3.769 1.00 91.81 313 SER A CA 1
ATOM 2469 C C . SER A 1 313 ? -7.034 2.402 2.970 1.00 91.81 313 SER A C 1
ATOM 2471 O O . SER A 1 313 ? -7.486 3.022 2.006 1.00 91.81 313 SER A O 1
ATOM 2473 N N . LYS A 1 314 ? -5.756 2.484 3.348 1.00 85.94 314 LYS A N 1
ATOM 2474 C CA . LYS A 1 314 ? -4.739 3.264 2.652 1.00 85.94 314 LYS A CA 1
ATOM 2475 C C . LYS A 1 314 ? -3.506 2.406 2.386 1.00 85.94 314 LYS A C 1
ATOM 2477 O O . LYS A 1 314 ? -2.890 1.894 3.315 1.00 85.94 314 LYS A O 1
ATOM 2482 N N . HIS A 1 315 ? -3.107 2.322 1.119 1.00 75.06 315 HIS A N 1
ATOM 2483 C CA . HIS A 1 315 ? -1.974 1.520 0.643 1.00 75.06 315 HIS A CA 1
ATOM 2484 C C . HIS A 1 315 ? -2.119 0.008 0.864 1.00 75.06 315 HIS A C 1
ATOM 2486 O O . HIS A 1 315 ? -1.150 -0.677 1.205 1.00 75.06 315 HIS A O 1
ATOM 2492 N N . LEU A 1 316 ? -3.314 -0.537 0.643 1.00 80.19 316 LEU A N 1
ATOM 2493 C CA . LEU A 1 316 ? -3.523 -1.978 0.696 1.00 80.19 316 LEU A CA 1
ATOM 2494 C C . LEU A 1 316 ? -2.782 -2.646 -0.474 1.00 80.19 316 LEU A C 1
ATOM 2496 O O . LEU A 1 316 ? -3.177 -2.562 -1.635 1.00 80.19 316 LEU A O 1
ATOM 2500 N N . CYS A 1 317 ? -1.622 -3.235 -0.189 1.00 72.31 317 CYS A N 1
ATOM 2501 C CA . CYS A 1 317 ? -0.695 -3.662 -1.236 1.00 72.31 317 CYS A CA 1
ATOM 2502 C C . CYS A 1 317 ? -0.938 -5.100 -1.718 1.00 72.31 317 CYS A C 1
ATOM 2504 O O . CYS A 1 317 ? -1.118 -6.014 -0.911 1.00 72.31 317 CYS A O 1
ATOM 2506 N N . GLY A 1 318 ? -0.809 -5.323 -3.031 1.00 75.25 318 GLY A N 1
ATOM 2507 C CA . GLY A 1 318 ? -0.855 -6.653 -3.639 1.00 75.25 318 GLY A CA 1
ATOM 2508 C C . GLY A 1 318 ? -2.208 -7.333 -3.468 1.00 75.25 318 GLY A C 1
ATOM 2509 O O . GLY A 1 318 ? -3.246 -6.680 -3.528 1.00 75.25 318 GLY A O 1
ATOM 2510 N N . VAL A 1 319 ? -2.178 -8.643 -3.204 1.00 83.12 319 VAL A N 1
ATOM 2511 C CA . VAL A 1 319 ? -3.382 -9.473 -3.012 1.00 83.12 319 VAL A CA 1
ATOM 2512 C C . VAL A 1 319 ? -4.292 -8.997 -1.882 1.00 83.12 319 VAL A C 1
ATOM 2514 O O . VAL A 1 319 ? -5.471 -9.317 -1.890 1.00 83.12 319 VAL A O 1
ATOM 2517 N N . ALA A 1 320 ? -3.788 -8.220 -0.918 1.00 88.25 320 ALA A N 1
ATOM 2518 C CA . ALA A 1 320 ? -4.578 -7.800 0.236 1.00 88.25 320 ALA A CA 1
ATOM 2519 C C . ALA A 1 320 ? -5.839 -7.014 -0.157 1.00 88.25 320 ALA A C 1
ATOM 2521 O O . ALA A 1 320 ? -6.848 -7.137 0.526 1.00 88.25 320 ALA A O 1
ATOM 2522 N N . THR A 1 321 ? -5.803 -6.257 -1.262 1.00 90.12 321 THR A N 1
ATOM 2523 C CA . THR A 1 321 ? -6.993 -5.561 -1.778 1.00 90.12 321 THR A CA 1
ATOM 2524 C C . THR A 1 321 ? -8.065 -6.556 -2.199 1.00 90.12 321 THR A C 1
ATOM 2526 O O . THR A 1 321 ? -9.196 -6.471 -1.736 1.00 90.12 321 THR A O 1
ATOM 2529 N N . ASP A 1 322 ? -7.702 -7.533 -3.025 1.00 91.25 322 ASP A N 1
ATOM 2530 C CA . ASP A 1 322 ? -8.642 -8.522 -3.550 1.00 91.25 322 ASP A CA 1
ATOM 2531 C C . ASP A 1 322 ? -9.166 -9.452 -2.433 1.00 91.25 322 ASP A C 1
ATOM 2533 O O . ASP A 1 322 ? -10.364 -9.721 -2.364 1.00 91.25 322 ASP A O 1
ATOM 2537 N N . LEU A 1 323 ? -8.307 -9.837 -1.476 1.00 92.44 323 LEU A N 1
ATOM 2538 C CA . LEU A 1 323 ? -8.705 -10.583 -0.272 1.00 92.44 323 LEU A CA 1
ATOM 2539 C C . LEU A 1 323 ? -9.700 -9.792 0.597 1.00 92.44 323 LEU A C 1
ATOM 2541 O O . LEU A 1 323 ? -10.645 -10.371 1.129 1.00 92.44 323 LEU A O 1
ATOM 2545 N N . SER A 1 324 ? -9.505 -8.478 0.737 1.00 93.56 324 SER A N 1
ATOM 2546 C CA . SER A 1 324 ? -10.423 -7.592 1.463 1.00 93.56 324 SER A CA 1
ATOM 2547 C C . SER A 1 324 ? -11.783 -7.484 0.785 1.00 93.56 324 SER A C 1
ATOM 2549 O O . SER A 1 324 ? -12.805 -7.604 1.455 1.00 93.56 324 SER A O 1
ATOM 2551 N N . LEU A 1 325 ? -11.809 -7.293 -0.537 1.00 92.12 325 LEU A N 1
ATOM 2552 C CA . LEU A 1 325 ? -13.062 -7.256 -1.296 1.00 92.12 325 LEU A CA 1
ATOM 2553 C C . LEU A 1 325 ? -13.804 -8.594 -1.207 1.00 92.12 325 LEU A C 1
ATOM 2555 O O . LEU A 1 325 ? -15.025 -8.603 -1.069 1.00 92.12 325 LEU A O 1
ATOM 2559 N N . ARG A 1 326 ? -13.078 -9.719 -1.198 1.00 92.12 326 ARG A N 1
ATOM 2560 C CA . ARG A 1 326 ? -13.670 -11.043 -0.968 1.00 92.12 326 ARG A CA 1
ATOM 2561 C C . ARG A 1 326 ? -14.246 -11.189 0.442 1.00 92.12 326 ARG A C 1
ATOM 2563 O O . ARG A 1 326 ? -15.354 -11.691 0.586 1.00 92.12 326 ARG A O 1
ATOM 2570 N N . ALA A 1 327 ? -13.547 -10.699 1.467 1.00 93.62 327 ALA A N 1
ATOM 2571 C CA . ALA A 1 327 ? -14.057 -10.691 2.840 1.00 93.62 327 ALA A CA 1
ATOM 2572 C C . ALA A 1 327 ? -15.369 -9.898 2.960 1.00 93.62 327 ALA A C 1
ATOM 2574 O O . ALA A 1 327 ? -16.317 -10.358 3.594 1.00 93.62 327 ALA A O 1
ATOM 2575 N N . ILE A 1 328 ? -15.434 -8.732 2.311 1.00 92.94 328 ILE A N 1
ATOM 2576 C CA . ILE A 1 328 ? -16.638 -7.895 2.241 1.00 92.94 328 ILE A CA 1
ATOM 2577 C C . ILE A 1 328 ? -17.754 -8.620 1.475 1.00 92.94 328 ILE A C 1
ATOM 2579 O O . ILE A 1 328 ? -18.895 -8.630 1.922 1.00 92.94 328 ILE A O 1
ATOM 2583 N N . SER A 1 329 ? -17.432 -9.289 0.365 1.00 91.69 329 SER A N 1
ATOM 2584 C CA . SER A 1 329 ? -18.392 -10.082 -0.413 1.00 91.69 329 SER A CA 1
ATOM 2585 C C . SER A 1 329 ? -19.016 -11.221 0.396 1.00 91.69 329 SER A C 1
ATOM 2587 O O . SER A 1 329 ? -20.234 -11.403 0.347 1.00 91.69 329 SER A O 1
ATOM 2589 N N . HIS A 1 330 ? -18.214 -11.946 1.185 1.00 91.56 330 HIS A N 1
ATOM 2590 C CA . HIS A 1 330 ? -18.730 -12.965 2.099 1.00 91.56 330 HIS A CA 1
ATOM 2591 C C . HIS A 1 330 ? -19.685 -12.369 3.123 1.00 91.56 330 HIS A C 1
ATOM 2593 O O . HIS A 1 330 ? -20.714 -12.972 3.396 1.00 91.56 330 HIS A O 1
ATOM 2599 N N . LEU A 1 331 ? -19.372 -11.185 3.654 1.00 91.38 331 LEU A N 1
ATOM 2600 C CA . LEU A 1 331 ? -20.243 -10.517 4.610 1.00 91.38 331 LEU A CA 1
ATOM 2601 C C . LEU A 1 331 ? -21.581 -10.099 3.984 1.00 91.38 331 LEU A C 1
ATOM 2603 O O . LEU A 1 331 ? -22.620 -10.312 4.592 1.00 91.38 331 LEU A O 1
ATOM 2607 N N . ILE A 1 332 ? -21.560 -9.544 2.770 1.00 89.81 332 ILE A N 1
ATOM 2608 C CA . ILE A 1 332 ? -22.777 -9.152 2.037 1.00 89.81 332 ILE A CA 1
ATOM 2609 C C . ILE A 1 332 ? -23.645 -10.373 1.711 1.00 89.81 332 ILE A C 1
ATOM 2611 O O . ILE A 1 332 ? -24.869 -10.298 1.759 1.00 89.81 332 ILE A O 1
ATOM 2615 N N . SER A 1 333 ? -23.012 -11.500 1.382 1.00 87.56 333 SER A N 1
ATOM 2616 C CA . SER A 1 333 ? -23.713 -12.728 0.988 1.00 87.56 333 SER A CA 1
ATOM 2617 C C . SER A 1 333 ? -24.203 -13.558 2.182 1.00 87.56 333 SER A C 1
ATOM 2619 O O . SER A 1 333 ? -24.992 -14.484 2.002 1.00 87.56 333 SER A O 1
ATOM 2621 N N . ASP A 1 334 ? -23.733 -13.270 3.398 1.00 86.75 334 ASP A N 1
ATOM 2622 C CA . ASP A 1 334 ? -24.089 -14.014 4.603 1.00 86.75 334 ASP A CA 1
ATOM 2623 C C . ASP A 1 334 ? -25.404 -13.498 5.198 1.00 86.75 334 ASP A C 1
ATOM 2625 O O . ASP A 1 334 ? -25.432 -12.555 5.987 1.00 86.75 334 ASP A O 1
ATOM 2629 N N . SER A 1 335 ? -26.513 -14.165 4.872 1.00 83.38 335 SER A N 1
ATOM 2630 C CA . SER A 1 335 ? -27.837 -13.829 5.416 1.00 83.38 335 SER A CA 1
ATOM 2631 C C . SER A 1 335 ? -27.945 -13.995 6.939 1.00 83.38 335 SER A C 1
ATOM 2633 O O . SER A 1 335 ? -28.908 -13.514 7.534 1.00 83.38 335 SER A O 1
ATOM 2635 N N . SER A 1 336 ? -26.998 -14.689 7.582 1.00 86.00 336 SER A N 1
ATOM 2636 C CA . SER A 1 336 ? -26.956 -14.849 9.040 1.00 86.00 336 SER A CA 1
ATOM 2637 C C . SER A 1 336 ? -26.169 -13.741 9.747 1.00 86.00 336 SER A C 1
ATOM 2639 O O . SER A 1 336 ? -26.242 -13.621 10.978 1.00 86.00 336 SER A O 1
ATOM 2641 N N . ALA A 1 337 ? -25.436 -12.916 8.992 1.00 85.31 337 ALA A N 1
ATOM 2642 C CA . ALA A 1 337 ? -24.668 -11.814 9.538 1.00 85.31 337 ALA A CA 1
ATOM 2643 C C . ALA A 1 337 ? -25.600 -10.769 10.165 1.00 85.31 337 ALA A C 1
ATOM 2645 O O . ALA A 1 337 ? -26.525 -10.253 9.543 1.00 85.31 337 ALA A O 1
ATOM 2646 N N . LYS A 1 338 ? -25.330 -10.410 11.422 1.00 87.88 338 LYS A N 1
ATOM 2647 C CA . LYS A 1 338 ? -26.104 -9.399 12.164 1.00 87.88 338 LYS A CA 1
ATOM 2648 C C . LYS A 1 338 ? -25.591 -7.980 11.914 1.00 87.88 338 LYS A C 1
ATOM 2650 O O . LYS A 1 338 ? -25.670 -7.140 12.801 1.00 87.88 338 LYS A O 1
ATOM 2655 N N . THR A 1 339 ? -24.982 -7.722 10.767 1.00 89.69 339 THR A N 1
ATOM 2656 C CA . THR A 1 339 ? -24.321 -6.457 10.423 1.00 89.69 339 THR A CA 1
ATOM 2657 C C . THR A 1 339 ? -24.439 -6.230 8.918 1.00 89.69 339 THR A C 1
ATOM 2659 O O . THR A 1 339 ? -24.754 -7.161 8.180 1.00 89.69 339 THR A O 1
ATOM 2662 N N . CYS A 1 340 ? -24.203 -5.005 8.460 1.00 89.31 340 CYS A N 1
ATOM 2663 C CA . CYS A 1 340 ? -24.281 -4.629 7.051 1.00 89.31 340 CYS A CA 1
ATOM 2664 C C . CYS A 1 340 ? -23.073 -3.786 6.629 1.00 89.31 340 CYS A C 1
ATOM 2666 O O . CYS A 1 340 ? -22.334 -3.254 7.464 1.00 89.31 340 CYS A O 1
ATOM 2668 N N . VAL A 1 341 ? -22.869 -3.686 5.316 1.00 90.38 341 VAL A N 1
ATOM 2669 C CA . VAL A 1 341 ? -21.757 -2.955 4.703 1.00 90.38 341 VAL A CA 1
ATOM 2670 C C . VAL A 1 341 ? -22.271 -1.621 4.192 1.00 90.38 341 VAL A C 1
ATOM 2672 O O . VAL A 1 341 ? -22.714 -1.526 3.060 1.00 90.38 341 VAL A O 1
ATOM 2675 N N . ASP A 1 342 ? -22.182 -0.570 4.994 1.00 89.69 342 ASP A N 1
ATOM 2676 C CA . ASP A 1 342 ? -22.764 0.718 4.606 1.00 89.69 342 ASP A CA 1
ATOM 2677 C C . ASP A 1 342 ? -21.845 1.519 3.669 1.00 89.69 342 ASP A C 1
ATOM 2679 O O . ASP A 1 342 ? -22.298 2.189 2.739 1.00 89.69 342 ASP A O 1
ATOM 2683 N N . GLY A 1 343 ? -20.526 1.380 3.844 1.00 89.50 343 GLY A N 1
ATOM 2684 C CA . GLY A 1 343 ? -19.553 2.069 3.002 1.00 89.50 343 GLY A CA 1
ATOM 2685 C C . GLY A 1 343 ? -18.213 1.357 2.877 1.00 89.50 343 GLY A C 1
ATOM 2686 O O . GLY A 1 343 ? -17.763 0.650 3.780 1.00 89.50 343 GLY A O 1
ATOM 2687 N N . VAL A 1 344 ? -17.530 1.574 1.752 1.00 90.75 344 VAL A N 1
ATOM 2688 C CA . VAL A 1 344 ? -16.143 1.128 1.545 1.00 90.75 344 VAL A CA 1
ATOM 2689 C C . VAL A 1 344 ? -15.352 2.227 0.846 1.00 90.75 344 VAL A C 1
ATOM 2691 O O . VAL A 1 344 ? -15.803 2.772 -0.156 1.00 90.75 344 VAL A O 1
ATOM 2694 N N . ALA A 1 345 ? -14.159 2.522 1.354 1.00 91.25 345 ALA A N 1
ATOM 2695 C CA . ALA A 1 345 ? -13.208 3.473 0.794 1.00 91.25 345 ALA A CA 1
ATOM 2696 C C . ALA A 1 345 ? -11.791 2.878 0.833 1.00 91.25 345 ALA A C 1
ATOM 2698 O O . ALA A 1 345 ? -11.139 2.839 1.881 1.00 91.25 345 ALA A O 1
ATOM 2699 N N . ILE A 1 346 ? -11.301 2.384 -0.305 1.00 89.38 346 ILE A N 1
ATOM 2700 C CA . ILE A 1 346 ? -9.990 1.722 -0.399 1.00 89.38 346 ILE A CA 1
ATOM 2701 C C . ILE A 1 346 ? -9.106 2.449 -1.408 1.00 89.38 346 ILE A C 1
ATOM 2703 O O . ILE A 1 346 ? -9.388 2.447 -2.607 1.00 89.38 346 ILE A O 1
ATOM 2707 N N . ALA A 1 347 ? -7.984 3.001 -0.937 1.00 87.12 347 ALA A N 1
ATOM 2708 C CA . ALA A 1 347 ? -6.967 3.573 -1.813 1.00 87.12 347 ALA A CA 1
ATOM 2709 C C . ALA A 1 347 ? -6.110 2.479 -2.477 1.00 87.12 347 ALA A C 1
ATOM 2711 O O . ALA A 1 347 ? -5.417 1.705 -1.804 1.00 87.12 347 ALA A O 1
ATOM 2712 N N . LEU A 1 348 ? -6.122 2.458 -3.808 1.00 84.75 348 LEU A N 1
ATOM 2713 C CA . LEU A 1 348 ? -5.461 1.482 -4.670 1.00 84.75 348 LEU A CA 1
ATOM 2714 C C . LEU A 1 348 ? -4.067 1.968 -5.077 1.00 84.75 348 LEU A C 1
ATOM 2716 O O . LEU A 1 348 ? -3.923 3.058 -5.625 1.00 84.75 348 LEU A O 1
ATOM 2720 N N . CYS A 1 349 ? -3.029 1.149 -4.876 1.00 71.44 349 CYS A N 1
ATOM 2721 C CA . CYS A 1 349 ? -1.657 1.562 -5.212 1.00 71.44 349 CYS A CA 1
ATOM 2722 C C . CYS A 1 349 ? -0.778 0.486 -5.879 1.00 71.44 349 CYS A C 1
ATOM 2724 O O . CYS A 1 349 ? -0.064 0.790 -6.839 1.00 71.44 349 CYS A O 1
ATOM 2726 N N . CYS A 1 350 ? -0.802 -0.763 -5.394 1.00 68.69 350 CYS A N 1
ATOM 2727 C CA . CYS A 1 350 ? 0.200 -1.783 -5.736 1.00 68.69 350 CYS A CA 1
ATOM 2728 C C . CYS A 1 350 ? -0.413 -3.035 -6.379 1.00 68.69 350 CYS A C 1
ATOM 2730 O O . CYS A 1 350 ? -0.678 -4.021 -5.695 1.00 68.69 350 CYS A O 1
ATOM 2732 N N . HIS A 1 351 ? -0.551 -3.022 -7.704 1.00 73.75 351 HIS A N 1
ATOM 2733 C CA . HIS A 1 351 ? -1.144 -4.111 -8.496 1.00 73.75 351 HIS A CA 1
ATOM 2734 C C . HIS A 1 351 ? -0.151 -5.206 -8.889 1.00 73.75 351 HIS A C 1
ATOM 2736 O O . HIS A 1 351 ? -0.517 -6.368 -8.998 1.00 73.75 351 HIS A O 1
ATOM 2742 N N . HIS A 1 352 ? 1.133 -4.868 -9.019 1.00 60.88 352 HIS A N 1
ATOM 2743 C CA . HIS A 1 352 ? 2.195 -5.782 -9.462 1.00 60.88 352 HIS A CA 1
ATOM 2744 C C . HIS A 1 352 ? 2.460 -6.999 -8.549 1.00 60.88 352 HIS A C 1
ATOM 2746 O O . HIS A 1 352 ? 3.292 -7.847 -8.886 1.00 60.88 352 HIS A O 1
ATOM 2752 N N . MET A 1 353 ? 1.782 -7.084 -7.401 1.00 67.69 353 MET A N 1
ATOM 2753 C CA . MET A 1 353 ? 1.875 -8.173 -6.422 1.00 67.69 353 MET A CA 1
ATOM 2754 C C . MET A 1 353 ? 0.582 -9.001 -6.304 1.00 67.69 353 MET A C 1
ATOM 2756 O O . MET A 1 353 ? 0.560 -9.934 -5.509 1.00 67.69 353 MET A O 1
ATOM 2760 N N . CYS A 1 354 ? -0.473 -8.702 -7.069 1.00 76.12 354 CYS A N 1
ATOM 2761 C CA . CYS A 1 354 ? -1.705 -9.506 -7.103 1.00 76.12 354 CYS A CA 1
ATOM 2762 C C . CYS A 1 354 ? -1.452 -10.876 -7.752 1.00 76.12 354 CYS A C 1
ATOM 2764 O O . CYS A 1 354 ? -0.689 -10.948 -8.702 1.00 76.12 354 CYS A O 1
ATOM 2766 N N . SER A 1 355 ? -2.016 -11.974 -7.267 1.00 81.06 355 SER A N 1
ATOM 2767 C CA . SER A 1 355 ? -1.937 -13.289 -7.928 1.00 81.06 355 SER A CA 1
ATOM 2768 C C . SER A 1 355 ? -3.202 -13.529 -8.741 1.00 81.06 355 SER A C 1
ATOM 2770 O O . SER A 1 355 ? -4.256 -13.004 -8.387 1.00 81.06 355 SER A O 1
ATOM 2772 N N . TRP A 1 356 ? -3.104 -14.333 -9.801 1.00 84.19 356 TRP A N 1
ATOM 2773 C CA . TRP A 1 356 ? -4.289 -14.771 -10.542 1.00 84.19 356 TRP A CA 1
ATOM 2774 C C . TRP A 1 356 ? -5.297 -15.472 -9.627 1.00 84.19 356 TRP A C 1
ATOM 2776 O O . TRP A 1 356 ? -6.488 -15.180 -9.676 1.00 84.19 356 TRP A O 1
ATOM 2786 N N . ASP A 1 357 ? -4.805 -16.337 -8.735 1.00 81.75 357 ASP A N 1
ATOM 2787 C CA . ASP A 1 357 ? -5.659 -17.093 -7.819 1.00 81.75 357 ASP A CA 1
ATOM 2788 C C . ASP A 1 357 ? -6.437 -16.186 -6.872 1.00 81.75 357 ASP A C 1
ATOM 2790 O O . ASP A 1 357 ? -7.612 -16.422 -6.631 1.00 81.75 357 ASP A O 1
ATOM 2794 N N . ASP A 1 358 ? -5.813 -15.132 -6.339 1.00 85.06 358 ASP A N 1
ATOM 2795 C CA . ASP A 1 358 ? -6.490 -14.260 -5.383 1.00 85.06 358 ASP A CA 1
ATOM 2796 C C . ASP A 1 358 ? -7.212 -13.085 -6.048 1.00 85.06 358 ASP A C 1
ATOM 2798 O O . ASP A 1 358 ? -8.040 -12.468 -5.378 1.00 85.06 358 ASP A O 1
ATOM 2802 N N . TYR A 1 359 ? -6.959 -12.787 -7.327 1.00 89.38 359 TYR A N 1
ATOM 2803 C CA . TYR A 1 359 ? -7.654 -11.715 -8.037 1.00 89.38 359 TYR A CA 1
ATOM 2804 C C . TYR A 1 359 ? -9.165 -11.947 -8.032 1.00 89.38 359 TYR A C 1
ATOM 2806 O O . TYR A 1 359 ? -9.645 -13.070 -8.192 1.00 89.38 359 TYR A O 1
ATOM 2814 N N . ILE A 1 360 ? -9.917 -10.873 -7.798 1.00 88.12 360 ILE A N 1
ATOM 2815 C CA . ILE A 1 360 ? -11.332 -10.989 -7.446 1.00 88.12 360 ILE A CA 1
ATOM 2816 C C . ILE A 1 360 ? -12.247 -11.222 -8.653 1.00 88.12 360 ILE A C 1
ATOM 2818 O O . ILE A 1 360 ? -13.336 -11.759 -8.488 1.00 88.12 360 ILE A O 1
ATOM 2822 N N . ASN A 1 361 ? -11.805 -10.851 -9.859 1.00 90.19 361 ASN A N 1
ATOM 2823 C CA . ASN A 1 361 ? -12.629 -10.920 -11.066 1.00 90.19 361 ASN A CA 1
ATOM 2824 C C . ASN A 1 361 ? -11.874 -11.491 -12.285 1.00 90.19 361 ASN A C 1
ATOM 2826 O O . ASN A 1 361 ? -11.696 -10.798 -13.288 1.00 90.19 361 ASN A O 1
ATOM 2830 N N . PRO A 1 362 ? -11.389 -12.745 -12.218 1.00 88.62 362 PRO A N 1
ATOM 2831 C CA . PRO A 1 362 ? -10.686 -13.377 -13.337 1.00 88.62 362 PRO A CA 1
ATOM 2832 C C . PRO A 1 362 ? -11.580 -13.527 -14.576 1.00 88.62 362 PRO A C 1
ATOM 2834 O O . PRO A 1 362 ? -11.089 -13.405 -15.695 1.00 88.62 362 PRO A O 1
ATOM 2837 N N . SER A 1 363 ? -12.889 -13.732 -14.391 1.00 88.75 363 SER A N 1
ATOM 2838 C CA . SER A 1 363 ? -13.854 -13.891 -15.483 1.00 88.75 363 SER A CA 1
ATOM 2839 C C . SER A 1 363 ? -13.892 -12.674 -16.402 1.00 88.75 363 SER A C 1
ATOM 2841 O O . SER A 1 363 ? -13.915 -12.836 -17.618 1.00 88.75 363 SER A O 1
ATOM 2843 N N . LEU A 1 364 ? -13.818 -11.461 -15.844 1.00 89.75 364 LEU A N 1
ATOM 2844 C CA . LEU A 1 364 ? -13.768 -10.244 -16.650 1.00 89.75 364 LEU A CA 1
ATOM 2845 C C . LEU A 1 364 ? -12.480 -10.147 -17.476 1.00 89.75 364 LEU A C 1
ATOM 2847 O O . LEU A 1 364 ? -12.527 -9.708 -18.617 1.00 89.75 364 LEU A O 1
ATOM 2851 N N . ILE A 1 365 ? -11.336 -10.576 -16.933 1.00 91.12 365 ILE A N 1
ATOM 2852 C CA . ILE A 1 365 ? -10.070 -10.580 -17.685 1.00 91.12 365 ILE A CA 1
ATOM 2853 C C . ILE A 1 365 ? -10.195 -11.481 -18.916 1.00 91.12 365 ILE A C 1
ATOM 2855 O O . ILE A 1 365 ? -9.788 -11.086 -20.005 1.00 91.12 365 ILE A O 1
ATOM 2859 N N . LEU A 1 366 ? -10.823 -12.650 -18.763 1.00 90.81 366 LEU A N 1
ATOM 2860 C CA . LEU A 1 366 ? -11.108 -13.541 -19.888 1.00 90.81 366 LEU A CA 1
ATOM 2861 C C . LEU A 1 366 ? -12.105 -12.915 -20.877 1.00 90.81 366 LEU A C 1
ATOM 2863 O O . LEU A 1 366 ? -11.902 -12.995 -22.086 1.00 90.81 366 LEU A O 1
ATOM 2867 N N . GLN A 1 367 ? -13.147 -12.248 -20.375 1.00 90.69 367 GLN A N 1
ATOM 2868 C CA . GLN A 1 367 ? -14.149 -11.560 -21.196 1.00 90.69 367 GLN A CA 1
ATOM 2869 C C . GLN A 1 367 ? -13.554 -10.407 -22.020 1.00 90.69 367 GLN A C 1
ATOM 2871 O O . GLN A 1 367 ? -13.939 -10.225 -23.170 1.00 90.69 367 GLN A O 1
ATOM 2876 N N . MET A 1 368 ? -12.568 -9.688 -21.480 1.00 92.56 368 MET A N 1
ATOM 2877 C CA . MET A 1 368 ? -11.796 -8.657 -22.191 1.00 92.56 368 MET A CA 1
ATOM 2878 C C . MET A 1 368 ? -10.904 -9.228 -23.314 1.00 92.56 368 MET A C 1
ATOM 2880 O O . MET A 1 368 ? -10.173 -8.483 -23.964 1.00 92.56 368 MET A O 1
ATOM 2884 N N . GLY A 1 369 ? -10.912 -10.548 -23.531 1.00 90.00 369 GLY A N 1
ATOM 2885 C CA . GLY A 1 369 ? -10.127 -11.217 -24.567 1.00 90.00 369 GLY A CA 1
ATOM 2886 C C . GLY A 1 369 ? -8.692 -11.552 -24.154 1.00 90.00 369 GLY A C 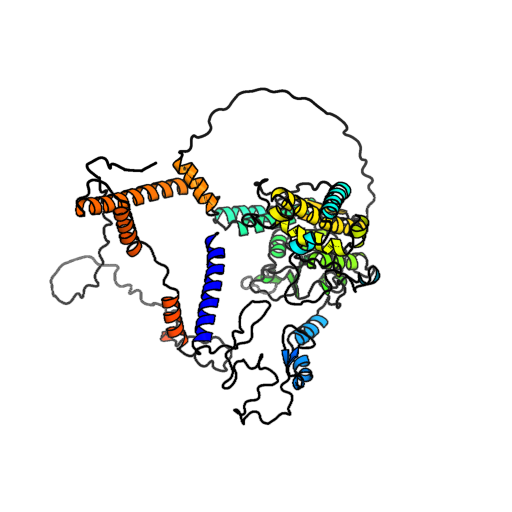1
ATOM 2887 O O . GLY A 1 369 ? -7.870 -11.876 -25.015 1.00 90.00 369 GLY A O 1
ATOM 2888 N N . PHE A 1 370 ? -8.363 -11.483 -22.861 1.00 92.94 370 PHE A N 1
ATOM 2889 C CA . PHE A 1 370 ? -7.068 -11.923 -22.344 1.00 92.94 370 PHE A CA 1
ATOM 2890 C C . PHE A 1 370 ? -7.093 -13.401 -21.963 1.00 92.94 370 PHE A C 1
ATOM 2892 O O . PHE A 1 370 ? -8.105 -13.938 -21.523 1.00 92.94 370 PHE A O 1
ATOM 2899 N N . GLN A 1 371 ? -5.945 -14.060 -22.072 1.00 87.25 371 GLN A N 1
ATOM 2900 C CA . GLN A 1 371 ? -5.762 -15.400 -21.515 1.00 87.25 371 GLN A CA 1
ATOM 2901 C C . GLN A 1 371 ? -5.361 -15.332 -20.033 1.00 87.25 371 GLN A C 1
ATOM 2903 O O . GLN A 1 371 ? -4.867 -14.310 -19.556 1.00 87.25 371 GLN A O 1
ATOM 2908 N N . ALA A 1 372 ? -5.501 -16.437 -19.295 1.00 81.06 372 ALA A N 1
ATOM 2909 C CA . ALA A 1 372 ? -5.048 -16.501 -17.898 1.00 81.06 372 ALA A CA 1
ATOM 2910 C C . ALA A 1 372 ? -3.552 -16.138 -17.758 1.00 81.06 372 ALA A C 1
ATOM 2912 O O . ALA A 1 372 ? -3.152 -15.450 -16.821 1.00 81.06 372 ALA A O 1
ATOM 2913 N N . ASP A 1 373 ? -2.732 -16.524 -18.737 1.00 83.25 373 ASP A N 1
ATOM 2914 C CA . ASP A 1 373 ? -1.309 -16.179 -18.788 1.00 83.25 373 ASP A CA 1
ATOM 2915 C C . ASP A 1 373 ? -1.038 -14.698 -19.096 1.00 83.25 373 ASP A C 1
ATOM 2917 O O . ASP A 1 373 ? -0.048 -14.139 -18.609 1.00 83.25 373 ASP A O 1
ATOM 2921 N N . ASP A 1 374 ? -1.935 -14.027 -19.828 1.00 89.38 374 ASP A N 1
ATOM 2922 C CA . ASP A 1 374 ? -1.829 -12.589 -20.108 1.00 89.38 374 ASP A CA 1
ATOM 2923 C C . ASP A 1 374 ? -1.907 -11.768 -18.811 1.00 89.38 374 ASP A C 1
ATOM 2925 O O . ASP A 1 374 ? -1.247 -10.731 -18.685 1.00 89.38 374 ASP A O 1
ATOM 2929 N N . TYR A 1 375 ? -2.632 -12.259 -17.797 1.00 89.00 375 TYR A N 1
ATOM 2930 C CA . TYR A 1 375 ? -2.735 -11.607 -16.489 1.00 89.00 375 TYR A CA 1
ATOM 2931 C C . TYR A 1 375 ? -1.370 -11.339 -15.855 1.00 89.00 375 TYR A C 1
ATOM 2933 O O . TYR A 1 375 ? -1.153 -10.279 -15.254 1.00 89.00 375 TYR A O 1
ATOM 2941 N N . TRP A 1 376 ? -0.425 -12.271 -16.008 1.00 87.44 376 TRP A N 1
ATOM 2942 C CA . TRP A 1 376 ? 0.929 -12.092 -15.497 1.00 87.44 376 TRP A CA 1
ATOM 2943 C C . TRP A 1 376 ? 1.572 -10.832 -16.084 1.00 87.44 376 TRP A C 1
ATOM 2945 O O . TRP A 1 376 ? 2.164 -10.033 -15.348 1.00 87.44 376 TRP A O 1
ATOM 2955 N N . PHE A 1 377 ? 1.410 -10.617 -17.392 1.00 90.31 377 PHE A N 1
ATOM 2956 C CA . PHE A 1 377 ? 1.919 -9.434 -18.078 1.00 90.31 377 PHE A CA 1
ATOM 2957 C C . PHE A 1 377 ? 1.183 -8.174 -17.628 1.00 90.31 377 PHE A C 1
ATOM 2959 O O . PHE A 1 377 ? 1.855 -7.216 -17.243 1.00 90.31 377 PHE A O 1
ATOM 2966 N N . LEU A 1 378 ? -0.155 -8.183 -17.588 1.00 91.19 378 LEU A N 1
ATOM 2967 C CA . LEU A 1 378 ? -0.969 -7.046 -17.128 1.00 91.19 378 LEU A CA 1
ATOM 2968 C C . LEU A 1 378 ? -0.509 -6.565 -15.746 1.00 91.19 378 LEU A C 1
ATOM 2970 O O . LEU A 1 378 ? -0.129 -5.406 -15.557 1.00 91.19 378 LEU A O 1
ATOM 2974 N N . LYS A 1 379 ? -0.434 -7.494 -14.788 1.00 87.88 379 LYS A N 1
ATOM 2975 C CA . LYS A 1 379 ? 0.071 -7.259 -13.432 1.00 87.88 379 LYS A CA 1
ATOM 2976 C C . LYS A 1 379 ? 1.478 -6.668 -13.449 1.00 87.88 379 LYS A C 1
ATOM 2978 O O . LYS A 1 379 ? 1.731 -5.679 -12.760 1.00 87.88 379 LYS A O 1
ATOM 2983 N N . LYS A 1 380 ? 2.428 -7.261 -14.175 1.00 86.81 380 LYS A N 1
ATOM 2984 C CA . LYS A 1 380 ? 3.827 -6.799 -14.165 1.00 86.81 380 LYS A CA 1
ATOM 2985 C C . LYS A 1 380 ? 4.002 -5.437 -14.836 1.00 86.81 380 LYS A C 1
ATOM 2987 O O . LYS A 1 380 ? 4.730 -4.598 -14.294 1.00 86.81 380 LYS A O 1
ATOM 2992 N N . MET A 1 381 ? 3.306 -5.190 -15.942 1.00 88.81 381 MET A N 1
ATOM 2993 C CA . MET A 1 381 ? 3.325 -3.917 -16.667 1.00 88.81 381 MET A CA 1
ATOM 2994 C C . MET A 1 381 ? 2.709 -2.763 -15.868 1.00 88.81 381 MET A C 1
ATOM 2996 O O . MET A 1 381 ? 3.112 -1.624 -16.079 1.00 88.81 381 MET A O 1
ATOM 3000 N N . THR A 1 382 ? 1.868 -3.014 -14.850 1.00 86.69 382 THR A N 1
ATOM 3001 C CA . THR A 1 382 ? 1.412 -1.944 -13.932 1.00 86.69 382 THR A CA 1
ATOM 3002 C C . THR A 1 382 ? 2.559 -1.159 -13.281 1.00 86.69 382 THR A C 1
ATOM 3004 O O . THR A 1 382 ? 2.394 0.013 -12.947 1.00 86.69 382 THR A O 1
ATOM 3007 N N . SER A 1 383 ? 3.743 -1.763 -13.121 1.00 81.25 383 SER A N 1
ATOM 3008 C CA . SER A 1 383 ? 4.925 -1.081 -12.576 1.00 81.25 383 SER A CA 1
ATOM 3009 C C . SER A 1 383 ? 5.443 0.051 -13.474 1.00 81.25 383 SER A C 1
ATOM 3011 O O . SER A 1 383 ? 5.982 1.035 -12.957 1.00 81.25 383 SER A O 1
ATOM 3013 N N . TRP A 1 384 ? 5.201 -0.020 -14.789 1.00 83.56 384 TRP A N 1
ATOM 3014 C CA . TRP A 1 384 ? 5.572 1.022 -15.751 1.00 83.56 384 TRP A CA 1
ATOM 3015 C C . TRP A 1 384 ? 4.840 2.349 -15.512 1.00 83.56 384 TRP A C 1
ATOM 3017 O O . TRP A 1 384 ? 5.335 3.388 -15.930 1.00 83.56 384 TRP A O 1
ATOM 3027 N N . ALA A 1 385 ? 3.724 2.336 -14.774 1.00 72.19 385 ALA A N 1
ATOM 3028 C CA . ALA A 1 385 ? 2.993 3.541 -14.375 1.00 72.19 385 ALA A CA 1
ATOM 3029 C C . ALA A 1 385 ? 3.620 4.308 -13.197 1.00 72.19 385 ALA A C 1
ATOM 3031 O O . ALA A 1 385 ? 3.101 5.352 -12.825 1.00 72.19 385 ALA A O 1
ATOM 3032 N N . THR A 1 386 ? 4.622 3.744 -12.511 1.00 60.62 386 THR A N 1
ATOM 3033 C CA . THR A 1 386 ? 5.124 4.283 -11.224 1.00 60.62 386 THR A CA 1
ATOM 3034 C C . THR A 1 386 ? 6.635 4.336 -11.095 1.00 60.62 386 THR A C 1
ATOM 3036 O O . THR A 1 386 ? 7.150 5.016 -10.212 1.00 60.62 386 THR A O 1
ATOM 3039 N N . CYS A 1 387 ? 7.382 3.599 -11.913 1.00 56.06 387 CYS A N 1
ATOM 3040 C CA . CYS A 1 387 ? 8.832 3.706 -11.890 1.00 56.06 387 CYS A CA 1
ATOM 3041 C C . CYS A 1 387 ? 9.239 5.032 -12.542 1.00 56.06 387 CYS A C 1
ATOM 3043 O O . CYS A 1 387 ? 9.000 5.198 -13.734 1.00 56.06 387 CYS A O 1
ATOM 3045 N N . LYS A 1 388 ? 9.901 5.947 -11.806 1.00 48.44 388 LYS A N 1
ATOM 3046 C CA . LYS A 1 388 ? 10.633 7.070 -12.423 1.00 48.44 388 LYS A CA 1
ATOM 3047 C C . LYS A 1 388 ? 11.546 6.491 -13.495 1.00 48.44 388 LYS A C 1
ATOM 3049 O O . LYS A 1 388 ? 12.550 5.857 -13.173 1.00 48.44 388 LYS A O 1
ATOM 3054 N N . LEU A 1 389 ? 11.209 6.719 -14.759 1.00 48.31 389 LEU A N 1
ATOM 3055 C CA . LEU A 1 389 ? 11.925 6.230 -15.942 1.00 48.31 389 LEU A CA 1
ATOM 3056 C C . LEU A 1 389 ? 13.291 6.922 -16.129 1.00 48.31 389 LEU A C 1
ATOM 3058 O O . LEU A 1 389 ? 13.811 6.998 -17.235 1.00 48.31 389 LEU A O 1
ATOM 3062 N N . ALA A 1 390 ? 13.880 7.436 -15.047 1.00 40.88 390 ALA A N 1
ATOM 3063 C CA . ALA A 1 390 ? 15.048 8.302 -15.053 1.00 40.88 390 ALA A CA 1
ATOM 3064 C C . ALA A 1 390 ? 16.375 7.563 -15.305 1.00 40.88 390 ALA A C 1
ATOM 3066 O O . ALA A 1 390 ? 17.408 8.219 -15.391 1.00 40.88 390 ALA A O 1
ATOM 3067 N N . THR A 1 391 ? 16.388 6.229 -15.432 1.00 42.69 391 THR A N 1
ATOM 3068 C CA . THR A 1 391 ? 17.641 5.481 -15.673 1.00 42.69 391 THR A CA 1
ATOM 3069 C C . THR A 1 391 ? 17.559 4.314 -16.660 1.00 42.69 391 THR A C 1
ATOM 3071 O O . THR A 1 391 ? 18.608 3.834 -17.071 1.00 42.69 391 THR A O 1
ATOM 3074 N N . ASP A 1 392 ? 16.375 3.872 -17.098 1.00 44.97 392 ASP A N 1
ATOM 3075 C CA . ASP A 1 392 ? 16.272 2.827 -18.134 1.00 44.97 392 ASP A CA 1
ATOM 3076 C C . ASP A 1 392 ? 16.300 3.469 -19.521 1.00 44.97 392 ASP A C 1
ATOM 3078 O O . ASP A 1 392 ? 15.264 3.653 -20.166 1.00 44.97 392 ASP A O 1
ATOM 3082 N N . LYS A 1 393 ? 17.506 3.851 -19.947 1.00 46.34 393 LYS A N 1
ATOM 3083 C CA . LYS A 1 393 ? 17.780 4.411 -21.273 1.00 46.34 393 LYS A CA 1
ATOM 3084 C C . LYS A 1 393 ? 18.240 3.389 -22.325 1.00 46.34 393 LYS A C 1
ATOM 3086 O O . LYS A 1 393 ? 18.652 3.835 -23.382 1.00 46.34 393 LYS A O 1
ATOM 3091 N N . SER A 1 394 ? 18.162 2.072 -22.106 1.00 54.97 394 SER A N 1
ATOM 3092 C CA . SER A 1 394 ? 18.607 1.116 -23.142 1.00 54.97 394 SER A CA 1
ATOM 3093 C C . SER A 1 394 ? 17.626 -0.019 -23.447 1.00 54.97 394 SER A C 1
ATOM 3095 O O . SER A 1 394 ? 16.942 0.021 -24.460 1.00 54.97 394 SER A O 1
ATOM 3097 N N . SER A 1 395 ? 17.437 -1.010 -22.580 1.00 64.69 395 SER A N 1
ATOM 3098 C CA . SER A 1 395 ? 16.911 -2.308 -23.047 1.00 64.69 395 SER A CA 1
ATOM 3099 C C . SER A 1 395 ? 15.455 -2.351 -23.553 1.00 64.69 395 SER A C 1
ATOM 3101 O O . SER A 1 395 ? 15.180 -3.061 -24.514 1.00 64.69 395 SER A O 1
ATOM 3103 N N . VAL A 1 396 ? 14.498 -1.647 -22.935 1.00 72.44 396 VAL A N 1
ATOM 3104 C CA . VAL A 1 396 ? 13.073 -1.769 -23.323 1.00 72.44 396 VAL A CA 1
ATOM 3105 C C . VAL A 1 396 ? 12.756 -0.972 -24.587 1.00 72.44 396 VAL A C 1
ATOM 3107 O O . VAL A 1 396 ? 12.052 -1.469 -25.459 1.00 72.44 396 VAL A O 1
ATOM 3110 N N . GLN A 1 397 ? 13.279 0.250 -24.694 1.00 78.50 397 GLN A N 1
ATOM 3111 C CA . GLN A 1 397 ? 13.082 1.073 -25.886 1.00 78.50 397 GLN A CA 1
ATOM 3112 C C . GLN A 1 397 ? 13.840 0.486 -27.083 1.00 78.50 397 GLN A C 1
ATOM 3114 O O . GLN A 1 397 ? 13.283 0.444 -28.172 1.00 78.50 397 GLN A O 1
ATOM 3119 N N . GLU A 1 398 ? 15.057 -0.029 -26.881 1.00 74.88 398 GLU A N 1
ATOM 3120 C CA . GLU A 1 398 ? 15.829 -0.689 -27.943 1.00 74.88 398 GLU A CA 1
ATOM 3121 C C . GLU A 1 398 ? 15.185 -2.001 -28.408 1.00 74.88 398 GLU A C 1
ATOM 3123 O O . GLU A 1 398 ? 15.145 -2.260 -29.606 1.00 74.88 398 GLU A O 1
ATOM 3128 N N . LYS A 1 399 ? 14.677 -2.836 -27.488 1.00 82.00 399 LYS A N 1
ATOM 3129 C CA . LYS A 1 399 ? 14.177 -4.178 -27.840 1.00 82.00 399 LYS A CA 1
ATOM 3130 C C . LYS A 1 399 ? 12.688 -4.241 -28.183 1.00 82.00 399 LYS A C 1
ATOM 3132 O O . LYS A 1 399 ? 12.310 -5.087 -28.981 1.00 82.00 399 LYS A O 1
ATOM 3137 N N . LEU A 1 400 ? 11.849 -3.408 -27.563 1.00 83.12 400 LEU A N 1
ATOM 3138 C CA . LEU A 1 400 ? 10.394 -3.389 -27.799 1.00 83.12 400 LEU A CA 1
ATOM 3139 C C . LEU A 1 400 ? 9.926 -2.143 -28.563 1.00 83.12 400 LEU A C 1
ATOM 3141 O O . LEU A 1 400 ? 8.738 -2.014 -28.833 1.00 83.12 400 LEU A O 1
ATOM 3145 N N . GLY A 1 401 ? 10.806 -1.176 -28.846 1.00 84.31 401 GLY A N 1
ATOM 3146 C CA . GLY A 1 401 ? 10.423 0.071 -29.521 1.00 84.31 401 GLY A CA 1
ATOM 3147 C C . GLY A 1 401 ? 9.528 1.002 -28.691 1.00 84.31 401 GLY A C 1
ATOM 3148 O O . GLY A 1 401 ? 9.006 1.982 -29.217 1.00 84.31 401 GLY A O 1
ATOM 3149 N N . LEU A 1 402 ? 9.330 0.729 -27.395 1.00 84.81 402 LEU A N 1
ATOM 3150 C CA . LEU A 1 402 ? 8.414 1.494 -26.544 1.00 84.81 402 LEU A CA 1
ATOM 3151 C C . LEU A 1 402 ? 9.116 2.671 -25.865 1.00 84.81 402 LEU A C 1
ATOM 3153 O O . LEU A 1 402 ? 9.992 2.492 -25.011 1.00 84.81 402 LEU A O 1
ATOM 3157 N N . SER A 1 403 ? 8.668 3.887 -26.175 1.00 84.38 403 SER A N 1
ATOM 3158 C CA . SER A 1 403 ? 9.123 5.102 -25.497 1.00 84.38 403 SER A CA 1
ATOM 3159 C C . SER A 1 403 ? 8.745 5.111 -24.006 1.00 84.38 403 SER A C 1
ATOM 3161 O O . SER A 1 403 ? 7.779 4.462 -23.585 1.00 84.38 403 SER A O 1
ATOM 3163 N N . PRO A 1 404 ? 9.448 5.896 -23.168 1.00 80.81 404 PRO A N 1
ATOM 3164 C CA . PRO A 1 404 ? 9.065 6.109 -21.775 1.00 80.81 404 PRO A CA 1
ATOM 3165 C C . PRO A 1 404 ? 7.593 6.511 -21.587 1.00 80.81 404 PRO A C 1
ATOM 3167 O O . PRO A 1 404 ? 6.918 5.964 -20.717 1.00 80.81 404 PRO A O 1
ATOM 3170 N N . MET A 1 405 ? 7.076 7.402 -22.437 1.00 81.44 405 MET A N 1
ATOM 3171 C CA . MET A 1 405 ? 5.680 7.843 -22.377 1.00 81.44 405 MET A CA 1
ATOM 3172 C C . MET A 1 405 ? 4.696 6.720 -22.723 1.00 81.44 405 MET A C 1
ATOM 3174 O O . MET A 1 405 ? 3.706 6.543 -22.015 1.00 81.44 405 MET A O 1
ATOM 3178 N N . GLN A 1 406 ? 4.973 5.931 -23.767 1.00 85.88 406 GLN A N 1
ATOM 3179 C CA . GLN A 1 406 ? 4.134 4.782 -24.133 1.00 85.88 406 GLN A CA 1
ATOM 3180 C C . GLN A 1 406 ? 4.096 3.744 -23.010 1.00 85.88 406 GLN A C 1
ATOM 3182 O O . GLN A 1 406 ? 3.014 3.314 -22.620 1.00 85.88 406 GLN A O 1
ATOM 3187 N N . ARG A 1 407 ? 5.250 3.401 -22.421 1.00 85.25 407 ARG A N 1
ATOM 3188 C CA . ARG A 1 407 ? 5.313 2.470 -21.280 1.00 85.25 407 ARG A CA 1
ATOM 3189 C C . ARG A 1 407 ? 4.454 2.942 -20.114 1.00 85.25 407 ARG A C 1
ATOM 3191 O O . ARG A 1 407 ? 3.733 2.139 -19.528 1.00 85.25 407 ARG A O 1
ATOM 3198 N N . ALA A 1 408 ? 4.508 4.233 -19.793 1.00 82.19 408 ALA A N 1
ATOM 3199 C CA . ALA A 1 408 ? 3.696 4.785 -18.720 1.00 82.19 408 ALA A CA 1
ATOM 3200 C C . ALA A 1 408 ? 2.194 4.699 -19.026 1.00 82.19 408 ALA A C 1
ATOM 3202 O O . ALA A 1 408 ? 1.433 4.256 -18.166 1.00 82.19 408 ALA A O 1
ATOM 3203 N N . ARG A 1 409 ? 1.771 5.030 -20.255 1.00 86.62 409 ARG A N 1
ATOM 3204 C CA . ARG A 1 409 ? 0.374 4.876 -20.704 1.00 86.62 409 ARG A CA 1
ATOM 3205 C C . ARG A 1 409 ? -0.100 3.425 -20.624 1.00 86.62 409 ARG A C 1
ATOM 3207 O O . ARG A 1 409 ? -1.166 3.168 -20.071 1.00 86.62 409 ARG A O 1
ATOM 3214 N N . ILE A 1 410 ? 0.710 2.473 -21.089 1.00 90.69 410 ILE A N 1
ATOM 3215 C CA . ILE A 1 410 ? 0.412 1.032 -21.002 1.00 90.69 410 ILE A CA 1
ATOM 3216 C C . ILE A 1 410 ? 0.300 0.597 -19.540 1.00 90.69 410 ILE A C 1
ATOM 3218 O O . ILE A 1 410 ? -0.644 -0.095 -19.163 1.00 90.69 410 ILE A O 1
ATOM 3222 N N . GLY A 1 411 ? 1.233 1.032 -18.692 1.00 88.81 411 GLY A N 1
ATOM 3223 C CA . GLY A 1 411 ? 1.204 0.719 -17.268 1.00 88.81 411 GLY A CA 1
ATOM 3224 C C . GLY A 1 411 ? -0.049 1.255 -16.579 1.00 88.81 411 GLY A C 1
ATOM 3225 O O . GLY A 1 411 ? -0.636 0.552 -15.755 1.00 88.81 411 GLY A O 1
ATOM 3226 N N . ILE A 1 412 ? -0.472 2.480 -16.914 1.00 85.88 412 ILE A N 1
ATOM 3227 C CA . ILE A 1 412 ? -1.723 3.068 -16.419 1.00 85.88 412 ILE A CA 1
ATOM 3228 C C . ILE A 1 412 ? -2.903 2.236 -16.918 1.00 85.88 412 ILE A C 1
ATOM 3230 O O . ILE A 1 412 ? -3.726 1.834 -16.104 1.00 85.88 412 ILE A O 1
ATOM 3234 N N . SER A 1 413 ? -2.936 1.897 -18.206 1.00 92.25 413 SER A N 1
ATOM 3235 C CA . SER A 1 413 ? -4.011 1.099 -18.805 1.00 92.25 413 SER A CA 1
ATOM 3236 C C . SER A 1 413 ? -4.176 -0.244 -18.093 1.00 92.25 413 SER A C 1
ATOM 3238 O O . SER A 1 413 ? -5.262 -0.569 -17.622 1.00 92.25 413 SER A O 1
ATOM 3240 N N . CYS A 1 414 ? -3.073 -0.964 -17.868 1.00 92.62 414 CYS A N 1
ATOM 3241 C CA . CYS A 1 414 ? -3.077 -2.222 -17.120 1.00 92.62 414 CYS A CA 1
ATOM 3242 C C . CYS A 1 414 ? -3.598 -2.052 -15.684 1.00 92.62 414 CYS A C 1
ATOM 3244 O O . CYS A 1 414 ? -4.348 -2.896 -15.199 1.00 92.62 414 CYS A O 1
ATOM 3246 N N . LYS A 1 415 ? -3.225 -0.969 -14.982 1.00 89.25 415 LYS A N 1
ATOM 3247 C CA . LYS A 1 415 ? -3.767 -0.689 -13.639 1.00 89.25 415 LYS A CA 1
ATOM 3248 C C . LYS A 1 415 ? -5.274 -0.475 -13.679 1.00 89.25 415 LYS A C 1
ATOM 3250 O O . LYS A 1 415 ? -5.984 -1.036 -12.850 1.00 89.25 415 LYS A O 1
ATOM 3255 N N . ARG A 1 416 ? -5.740 0.338 -14.626 1.00 90.12 416 ARG A N 1
ATOM 3256 C CA . ARG A 1 416 ? -7.146 0.733 -14.748 1.00 90.12 416 ARG A CA 1
ATOM 3257 C C . ARG A 1 416 ? -8.018 -0.461 -15.108 1.00 90.12 416 ARG A C 1
ATOM 3259 O O . ARG A 1 416 ? -9.021 -0.645 -14.445 1.00 90.12 416 ARG A O 1
ATOM 3266 N N . LEU A 1 417 ? -7.572 -1.338 -16.005 1.00 93.19 417 LEU A N 1
ATOM 3267 C CA . LEU A 1 417 ? -8.258 -2.600 -16.305 1.00 93.19 417 LEU A CA 1
ATOM 3268 C C . LEU A 1 417 ? -8.455 -3.474 -15.057 1.00 93.19 417 LEU A C 1
ATOM 3270 O O . LEU A 1 417 ? -9.564 -3.929 -14.776 1.00 93.19 417 LEU A O 1
ATOM 3274 N N . LEU A 1 418 ? -7.396 -3.660 -14.260 1.00 91.50 418 LEU A N 1
ATOM 3275 C CA . LEU A 1 418 ? -7.487 -4.439 -13.021 1.00 91.50 418 LEU A CA 1
ATOM 3276 C C . LEU A 1 418 ? -8.419 -3.786 -11.988 1.00 91.50 418 LEU A C 1
ATOM 3278 O O . LEU A 1 418 ? -9.127 -4.496 -11.270 1.00 91.50 418 LEU A O 1
ATOM 3282 N N . ASP A 1 419 ? -8.418 -2.456 -11.910 1.00 90.94 419 ASP A N 1
ATOM 3283 C CA . ASP A 1 419 ? -9.283 -1.687 -11.013 1.00 90.94 419 ASP A CA 1
ATOM 3284 C C . ASP A 1 419 ? -10.747 -1.699 -11.456 1.00 90.94 419 ASP A C 1
ATOM 3286 O O . ASP A 1 419 ? -11.627 -1.900 -10.620 1.00 90.94 419 ASP A O 1
ATOM 3290 N N . THR A 1 420 ? -11.011 -1.591 -12.757 1.00 91.31 420 THR A N 1
ATOM 3291 C CA . THR A 1 420 ? -12.339 -1.776 -13.348 1.00 91.31 420 THR A CA 1
ATOM 3292 C C . THR A 1 420 ? -12.894 -3.146 -12.984 1.00 91.31 420 THR A C 1
ATOM 3294 O O . THR A 1 420 ? -14.038 -3.238 -12.548 1.00 91.31 420 THR A O 1
ATOM 3297 N N . GLY A 1 421 ? -12.084 -4.208 -13.046 1.00 91.56 421 GLY A N 1
ATOM 3298 C CA . GLY A 1 421 ? -12.546 -5.535 -12.634 1.00 91.56 421 GLY A CA 1
ATOM 3299 C C . GLY A 1 421 ? -12.948 -5.635 -11.167 1.00 91.56 421 GLY A C 1
ATOM 3300 O O . GLY A 1 421 ? -13.935 -6.305 -10.854 1.00 91.56 421 GLY A O 1
ATOM 3301 N N . ARG A 1 422 ? -12.270 -4.907 -10.276 1.00 91.06 422 ARG A N 1
ATOM 3302 C CA . ARG A 1 422 ? -12.668 -4.802 -8.863 1.00 91.06 422 ARG A CA 1
ATOM 3303 C C . ARG A 1 422 ? -13.980 -4.044 -8.707 1.00 91.06 422 ARG A C 1
ATOM 3305 O O . ARG A 1 422 ? -14.842 -4.485 -7.957 1.00 91.06 422 ARG A O 1
ATOM 3312 N N . VAL A 1 423 ? -14.148 -2.934 -9.423 1.00 90.81 423 VAL A N 1
ATOM 3313 C CA . VAL A 1 423 ? -15.381 -2.132 -9.390 1.00 90.81 423 VAL A CA 1
ATOM 3314 C C . VAL A 1 423 ? -16.568 -2.919 -9.925 1.00 90.81 423 VAL A C 1
ATOM 3316 O O . VAL A 1 423 ? -17.601 -2.966 -9.266 1.00 90.81 423 VAL A O 1
ATOM 3319 N N . LEU A 1 424 ? -16.421 -3.585 -11.070 1.00 91.31 424 LEU A N 1
ATOM 3320 C CA . LEU A 1 424 ? -17.484 -4.396 -11.662 1.00 91.31 424 LEU A CA 1
ATOM 3321 C C . LEU A 1 424 ? -17.859 -5.591 -10.780 1.00 91.31 424 LEU A C 1
ATOM 3323 O O . LEU A 1 424 ? -19.041 -5.894 -10.661 1.00 91.31 424 LEU A O 1
ATOM 3327 N N . PHE A 1 425 ? -16.892 -6.208 -10.094 1.00 90.00 425 PHE A N 1
ATOM 3328 C CA . PHE A 1 425 ? -17.182 -7.230 -9.084 1.00 90.00 425 PHE A CA 1
ATOM 3329 C C . PHE A 1 425 ? -18.027 -6.676 -7.928 1.00 90.00 425 PHE A C 1
ATOM 3331 O O . PHE A 1 425 ? -18.977 -7.303 -7.478 1.00 90.00 425 PHE A O 1
ATOM 3338 N N . LEU A 1 426 ? -17.720 -5.474 -7.444 1.00 88.75 426 LEU A N 1
ATOM 3339 C CA . LEU A 1 426 ? -18.499 -4.859 -6.368 1.00 88.75 426 LEU A CA 1
ATOM 3340 C C . LEU A 1 426 ? -19.900 -4.455 -6.845 1.00 88.75 426 LEU A C 1
ATOM 3342 O O . LEU A 1 426 ? -20.875 -4.664 -6.125 1.00 88.75 426 LEU A O 1
ATOM 3346 N N . ARG A 1 427 ? -20.019 -3.955 -8.081 1.00 89.94 427 ARG A N 1
ATOM 3347 C CA . ARG A 1 427 ? -21.314 -3.673 -8.719 1.00 89.94 427 ARG A CA 1
ATOM 3348 C C . ARG A 1 427 ? -22.151 -4.939 -8.896 1.00 89.94 427 ARG A C 1
ATOM 3350 O O . ARG A 1 427 ? -23.357 -4.891 -8.677 1.00 89.94 427 ARG A O 1
ATOM 3357 N N . SER A 1 428 ? -21.535 -6.084 -9.202 1.00 88.06 428 SER A N 1
ATOM 3358 C CA . SER A 1 428 ? -22.259 -7.360 -9.296 1.00 88.06 428 SER A CA 1
ATOM 3359 C C . SER A 1 428 ? -22.781 -7.865 -7.948 1.00 88.06 428 SER A C 1
ATOM 3361 O O . SER A 1 428 ? -23.661 -8.717 -7.925 1.00 88.06 428 SER A O 1
ATOM 3363 N N . LEU A 1 429 ? -22.274 -7.339 -6.826 1.00 85.88 429 LEU A N 1
ATOM 3364 C CA . LEU A 1 429 ? -22.819 -7.580 -5.483 1.00 85.88 429 LEU A CA 1
ATOM 3365 C C . LEU A 1 429 ? -23.958 -6.608 -5.123 1.00 85.88 429 LEU A C 1
ATOM 3367 O O . LEU A 1 429 ? -24.406 -6.591 -3.980 1.00 85.88 429 LEU A O 1
ATOM 3371 N N . GLY A 1 430 ? -24.411 -5.780 -6.071 1.00 84.62 430 GLY A N 1
ATOM 3372 C CA . GLY A 1 430 ? -25.472 -4.792 -5.865 1.00 84.62 430 GLY A CA 1
ATOM 3373 C C . GLY A 1 430 ? -25.001 -3.484 -5.227 1.00 84.62 430 GLY A C 1
ATOM 3374 O O . GLY A 1 430 ? -25.827 -2.675 -4.809 1.00 84.62 430 GLY A O 1
ATOM 3375 N N . LEU A 1 431 ? -23.687 -3.257 -5.142 1.00 84.81 431 LEU A N 1
ATOM 3376 C CA . LEU A 1 431 ? -23.138 -2.042 -4.551 1.00 84.81 431 LEU A CA 1
ATOM 3377 C C . LEU A 1 431 ? -22.885 -0.954 -5.601 1.00 84.81 431 LEU A C 1
ATOM 3379 O O . LEU A 1 431 ? -22.440 -1.233 -6.716 1.00 84.81 431 LEU A O 1
ATOM 3383 N N . GLN A 1 432 ? -23.055 0.314 -5.231 1.00 87.50 432 GLN A N 1
ATOM 3384 C CA . GLN A 1 432 ? -22.676 1.430 -6.098 1.00 87.50 432 GLN A CA 1
ATOM 3385 C C . GLN A 1 432 ? -21.183 1.724 -5.961 1.00 87.50 432 GLN A C 1
ATOM 3387 O O . GLN A 1 432 ? -20.768 2.545 -5.144 1.00 87.50 432 GLN A O 1
ATOM 3392 N N . ALA A 1 433 ? -20.369 1.020 -6.750 1.00 89.69 433 ALA A N 1
ATOM 3393 C CA . ALA A 1 433 ? -18.923 1.198 -6.765 1.00 89.69 433 ALA A CA 1
ATOM 3394 C C . ALA A 1 433 ? -18.457 2.113 -7.910 1.00 89.69 433 ALA A C 1
ATOM 3396 O O . ALA A 1 433 ? -18.900 1.973 -9.056 1.00 89.69 433 ALA A O 1
ATOM 3397 N N . LYS A 1 434 ? -17.512 3.012 -7.621 1.00 88.88 434 LYS A N 1
ATOM 3398 C CA . LYS A 1 434 ? -16.842 3.852 -8.626 1.00 88.88 434 LYS A CA 1
ATOM 3399 C C . LYS A 1 434 ? -15.374 4.089 -8.287 1.00 88.88 434 LYS A C 1
ATOM 3401 O O . LYS A 1 434 ? -14.959 4.025 -7.129 1.00 88.88 434 LYS A O 1
ATOM 3406 N N . LEU A 1 435 ? -14.606 4.390 -9.325 1.00 88.69 435 LEU A N 1
ATOM 3407 C CA . LEU A 1 435 ? -13.228 4.851 -9.240 1.00 88.69 435 LEU A CA 1
ATOM 3408 C C . LEU A 1 435 ? -13.205 6.377 -9.245 1.00 88.69 435 LEU A C 1
ATOM 3410 O O . LEU A 1 435 ? -13.913 6.986 -10.042 1.00 88.69 435 LEU A O 1
ATOM 3414 N N . VAL A 1 436 ? -12.373 6.994 -8.404 1.00 85.75 436 VAL A N 1
ATOM 3415 C CA . VAL A 1 436 ? -12.138 8.448 -8.454 1.00 85.75 436 VAL A CA 1
ATOM 3416 C C . VAL A 1 436 ? -10.683 8.792 -8.148 1.00 85.75 436 VAL A C 1
ATOM 3418 O O . VAL A 1 436 ? -10.034 8.143 -7.316 1.00 85.75 436 VAL A O 1
ATOM 3421 N N . TYR A 1 437 ? -10.179 9.855 -8.772 1.00 83.81 437 TYR A N 1
ATOM 3422 C CA . TYR A 1 437 ? -8.921 10.472 -8.352 1.00 83.81 437 TYR A CA 1
ATOM 3423 C C . TYR A 1 437 ? -9.178 11.283 -7.087 1.00 83.81 437 TYR A C 1
ATOM 3425 O O . TYR A 1 437 ? -9.876 12.292 -7.143 1.00 83.81 437 TYR A O 1
ATOM 3433 N N . TYR A 1 438 ? -8.634 10.843 -5.951 1.00 75.94 438 TYR A N 1
ATOM 3434 C CA . TYR A 1 438 ? -8.927 11.479 -4.663 1.00 75.94 438 TYR A CA 1
ATOM 3435 C C . TYR A 1 438 ? -7.856 12.490 -4.233 1.00 75.94 438 TYR A C 1
ATOM 3437 O O . TYR A 1 438 ? -8.145 13.401 -3.470 1.00 75.94 438 TYR A O 1
ATOM 3445 N N . CYS A 1 439 ? -6.630 12.419 -4.748 1.00 70.31 439 CYS A N 1
ATOM 3446 C CA . CYS A 1 439 ? -5.617 13.450 -4.510 1.00 70.31 439 CYS A CA 1
ATOM 3447 C C . CYS A 1 439 ? -5.158 14.081 -5.819 1.00 70.31 439 CYS A C 1
ATOM 3449 O O . CYS A 1 439 ? -4.883 13.382 -6.795 1.00 70.31 439 CYS A O 1
ATOM 3451 N N . ARG A 1 440 ? -5.049 15.413 -5.811 1.00 62.62 440 ARG A N 1
ATOM 3452 C CA . ARG A 1 440 ? -4.501 16.198 -6.915 1.00 62.62 440 ARG A CA 1
ATOM 3453 C C . ARG A 1 440 ? -2.980 16.244 -6.779 1.00 62.62 440 ARG A C 1
ATOM 3455 O O . ARG A 1 440 ? -2.467 16.513 -5.699 1.00 62.62 440 ARG A O 1
ATOM 3462 N N . ASN A 1 441 ? -2.276 15.999 -7.876 1.00 55.44 441 ASN A N 1
ATOM 3463 C CA . ASN A 1 441 ? -0.889 16.419 -8.026 1.00 55.44 441 ASN A CA 1
ATOM 3464 C C . ASN A 1 441 ? -0.889 17.524 -9.081 1.00 55.44 441 ASN A C 1
ATOM 3466 O O . ASN A 1 441 ? -1.375 17.299 -10.191 1.00 55.44 441 ASN A O 1
ATOM 3470 N N . ASP A 1 442 ? -0.381 18.705 -8.738 1.00 43.62 442 ASP A N 1
ATOM 3471 C CA . ASP A 1 442 ? -0.328 19.843 -9.668 1.00 43.62 442 ASP A CA 1
ATOM 3472 C C . ASP A 1 442 ? 0.648 19.614 -10.838 1.00 43.62 442 ASP A C 1
ATOM 3474 O O . ASP A 1 442 ? 0.536 20.247 -11.886 1.00 43.62 442 ASP A O 1
ATOM 3478 N N . ASP A 1 443 ? 1.513 18.603 -10.742 1.00 40.91 443 ASP A N 1
ATOM 3479 C CA . ASP A 1 443 ? 2.415 18.200 -11.815 1.00 40.91 443 ASP A CA 1
ATOM 3480 C C . ASP A 1 443 ? 1.763 17.167 -12.744 1.00 40.91 443 ASP A C 1
ATOM 3482 O O . ASP A 1 443 ? 2.045 15.965 -12.662 1.00 40.91 443 ASP A O 1
ATOM 3486 N N . ARG A 1 444 ? 0.962 17.639 -13.711 1.00 35.53 444 ARG A N 1
ATOM 3487 C CA . ARG A 1 444 ? 0.452 16.832 -14.849 1.00 35.53 444 ARG A CA 1
ATOM 3488 C C . ARG A 1 444 ? 1.558 16.140 -15.675 1.00 35.53 444 ARG A C 1
ATOM 3490 O O . ARG A 1 444 ? 1.247 15.332 -16.545 1.00 35.53 444 ARG A O 1
ATOM 3497 N N . GLN A 1 445 ? 2.834 16.439 -15.418 1.00 33.50 445 GLN A N 1
ATOM 3498 C CA . GLN A 1 445 ? 3.998 15.866 -16.105 1.00 33.50 445 GLN A CA 1
ATOM 3499 C C . GLN A 1 445 ? 4.809 14.867 -15.264 1.00 33.50 445 GLN A C 1
ATOM 3501 O O . GLN A 1 445 ? 5.719 14.222 -15.790 1.00 33.50 445 GLN A O 1
ATOM 3506 N N . SER A 1 446 ? 4.484 14.672 -13.983 1.00 35.16 446 SER A N 1
ATOM 3507 C CA . SER A 1 446 ? 5.127 13.627 -13.190 1.00 35.16 446 SER A CA 1
ATOM 3508 C C . SER A 1 446 ? 4.401 12.296 -13.412 1.00 35.16 446 SER A C 1
ATOM 3510 O O . SER A 1 446 ? 3.241 12.120 -13.058 1.00 35.16 446 SER A O 1
ATOM 3512 N N . LEU A 1 447 ? 5.094 11.325 -14.015 1.00 37.81 447 LEU A N 1
ATOM 3513 C CA . LEU A 1 447 ? 4.644 9.934 -14.213 1.00 37.81 447 LEU A CA 1
ATOM 3514 C C . LEU A 1 447 ? 4.528 9.151 -12.886 1.00 37.81 447 LEU A C 1
ATOM 3516 O O . LEU A 1 447 ? 4.707 7.935 -12.839 1.00 37.81 447 LEU A O 1
ATOM 3520 N N . GLU A 1 448 ? 4.278 9.853 -11.786 1.00 37.84 448 GLU A N 1
ATOM 3521 C CA . GLU A 1 448 ? 4.109 9.312 -10.454 1.00 37.84 448 GLU A CA 1
ATOM 3522 C C . GLU A 1 448 ? 2.773 9.774 -9.883 1.00 37.84 448 GLU A C 1
ATOM 3524 O O . GLU A 1 448 ? 2.459 10.959 -9.839 1.00 37.84 448 GLU A O 1
ATOM 3529 N N . SER A 1 449 ? 2.054 8.833 -9.279 1.00 46.97 449 SER A N 1
ATOM 3530 C CA . SER A 1 449 ? 0.928 9.100 -8.376 1.00 46.97 449 SER A CA 1
ATOM 3531 C C . SER A 1 449 ? -0.356 9.599 -9.048 1.00 46.97 449 SER A C 1
ATOM 3533 O O . SER A 1 449 ? -0.834 10.706 -8.832 1.00 46.97 449 SER A O 1
ATOM 3535 N N . ILE A 1 450 ? -0.982 8.680 -9.779 1.00 49.44 450 ILE A N 1
ATOM 3536 C CA . ILE A 1 450 ? -2.437 8.574 -9.783 1.00 49.44 450 ILE A CA 1
ATOM 3537 C C . ILE A 1 450 ? -2.810 7.673 -8.599 1.00 49.44 450 ILE A C 1
ATOM 3539 O O . ILE A 1 450 ? -2.698 6.446 -8.699 1.00 49.44 450 ILE A O 1
ATOM 3543 N N . ASP A 1 451 ? -3.202 8.275 -7.479 1.00 57.91 451 ASP A N 1
ATOM 3544 C CA . ASP A 1 451 ? -3.798 7.551 -6.359 1.00 57.91 451 ASP A CA 1
ATOM 3545 C C . ASP A 1 451 ? -5.316 7.522 -6.581 1.00 57.91 451 ASP A C 1
ATOM 3547 O O . ASP A 1 451 ? -5.973 8.562 -6.665 1.00 57.91 451 ASP A O 1
ATOM 3551 N N . LEU A 1 452 ? -5.862 6.317 -6.734 1.00 54.22 452 LEU A N 1
ATOM 3552 C CA . LEU A 1 452 ? -7.291 6.103 -6.930 1.00 54.22 452 LEU A CA 1
ATOM 3553 C C . LEU A 1 452 ? -7.906 5.545 -5.659 1.00 54.22 452 LEU A C 1
ATOM 3555 O O . LEU A 1 452 ? -7.282 4.729 -4.981 1.00 54.22 452 LEU A O 1
ATOM 3559 N N . CYS A 1 453 ? -9.139 5.934 -5.375 1.00 54.62 453 CYS A N 1
ATOM 3560 C CA . CYS A 1 453 ? -9.928 5.297 -4.335 1.00 54.62 453 CYS A CA 1
ATOM 3561 C C . CYS A 1 453 ? -11.127 4.598 -4.980 1.00 54.62 453 CYS A C 1
ATOM 3563 O O . CYS A 1 453 ? -11.772 5.163 -5.867 1.00 54.62 453 CYS A O 1
ATOM 3565 N N . VAL A 1 454 ? -11.387 3.359 -4.561 1.00 57.34 454 VAL A N 1
ATOM 3566 C CA . VAL A 1 454 ? -12.673 2.699 -4.809 1.00 57.34 454 VAL A CA 1
ATOM 3567 C C . VAL A 1 454 ? -13.600 3.143 -3.697 1.00 57.34 454 VAL A C 1
ATOM 3569 O O . VAL A 1 454 ? -13.339 2.825 -2.533 1.00 57.34 454 VAL A O 1
ATOM 3572 N N . TYR A 1 455 ? -14.661 3.852 -4.066 1.00 64.50 455 TYR A N 1
ATOM 3573 C CA . TYR A 1 455 ? -15.760 4.153 -3.158 1.00 64.50 455 TYR A CA 1
ATOM 3574 C C . TYR A 1 455 ? -16.940 3.256 -3.473 1.00 64.50 455 TYR A C 1
ATOM 3576 O O . TYR A 1 455 ? -17.234 3.013 -4.645 1.00 64.50 455 TYR A O 1
ATOM 3584 N N . ILE A 1 456 ? -17.590 2.777 -2.421 1.00 61.12 456 ILE A N 1
ATOM 3585 C CA . ILE A 1 456 ? -18.771 1.932 -2.485 1.00 61.12 456 ILE A CA 1
ATOM 3586 C C . ILE A 1 456 ? -19.824 2.498 -1.543 1.00 61.12 456 ILE A C 1
ATOM 3588 O O . ILE A 1 456 ? -19.520 2.724 -0.371 1.00 61.12 456 ILE A O 1
ATOM 3592 N N . MET A 1 457 ? -21.046 2.656 -2.044 1.00 55.91 457 MET A N 1
ATOM 3593 C CA . MET A 1 457 ? -22.240 2.852 -1.221 1.00 55.91 457 MET A CA 1
ATOM 3594 C C . MET A 1 457 ? -23.171 1.648 -1.329 1.00 55.91 457 MET A C 1
ATOM 3596 O O . MET A 1 457 ? -23.381 1.127 -2.431 1.00 55.91 457 MET A O 1
ATOM 3600 N N . GLN A 1 458 ? -23.763 1.238 -0.208 1.00 50.72 458 GLN A N 1
ATOM 3601 C CA . GLN A 1 458 ? -24.934 0.365 -0.220 1.00 50.72 458 GLN A CA 1
ATOM 3602 C C . GLN A 1 458 ? -26.199 1.227 -0.366 1.00 50.72 458 GLN A C 1
ATOM 3604 O O . GLN A 1 458 ? -26.322 2.281 0.253 1.00 50.72 458 GLN A O 1
ATOM 3609 N N . MET A 1 459 ? -27.139 0.799 -1.212 1.00 45.84 459 MET A N 1
ATOM 3610 C CA . MET A 1 459 ? -28.461 1.426 -1.286 1.00 45.84 459 MET A CA 1
ATOM 3611 C C . MET A 1 459 ? -29.179 1.205 0.049 1.00 45.84 459 MET A C 1
ATOM 3613 O O . MET A 1 459 ? -29.434 0.058 0.425 1.00 45.84 459 MET A O 1
ATOM 3617 N N . GLN A 1 460 ? -29.543 2.285 0.744 1.00 40.75 460 GLN A N 1
ATOM 3618 C CA . GLN A 1 460 ? -30.637 2.205 1.704 1.00 40.75 460 GLN A CA 1
ATOM 3619 C C . GLN A 1 460 ? -31.911 1.911 0.913 1.00 40.75 460 GLN A C 1
ATOM 3621 O O . GLN A 1 460 ? -32.193 2.520 -0.119 1.00 40.75 460 GLN A O 1
ATOM 3626 N N . ASN A 1 461 ? -32.615 0.877 1.350 1.00 40.06 461 ASN A N 1
ATOM 3627 C CA . ASN A 1 461 ? -33.786 0.346 0.686 1.00 40.06 461 ASN A CA 1
ATOM 3628 C C . ASN A 1 461 ? -34.952 1.316 0.900 1.00 40.06 461 ASN A C 1
ATOM 3630 O O . ASN A 1 461 ? -35.662 1.169 1.883 1.00 40.06 461 ASN A O 1
ATOM 3634 N N . GLU A 1 462 ? -35.143 2.303 0.024 1.00 32.25 462 GLU A N 1
ATOM 3635 C CA . GLU A 1 462 ? -36.348 3.135 0.023 1.00 32.25 462 GLU A CA 1
ATOM 3636 C C . GLU A 1 462 ? -36.656 3.660 -1.385 1.00 32.25 462 GLU A C 1
ATOM 3638 O O . GLU A 1 462 ? -35.811 4.213 -2.090 1.00 32.25 462 GLU A O 1
ATOM 3643 N N . GLY A 1 463 ? -37.893 3.417 -1.821 1.00 31.20 463 GLY A N 1
ATOM 3644 C CA . GLY A 1 463 ? -38.402 3.838 -3.113 1.00 31.20 463 GLY A CA 1
ATOM 3645 C C . GLY A 1 463 ? -38.474 5.357 -3.217 1.00 31.20 463 GLY A C 1
ATOM 3646 O O . GLY A 1 463 ? -39.310 5.990 -2.585 1.00 31.20 463 GLY A O 1
ATOM 3647 N N . ALA A 1 464 ? -37.653 5.930 -4.088 1.00 25.22 464 ALA A N 1
ATOM 3648 C CA . ALA A 1 464 ? -37.858 7.266 -4.622 1.00 25.22 464 ALA A CA 1
ATOM 3649 C C . ALA A 1 464 ? -37.276 7.311 -6.037 1.00 25.22 464 ALA A C 1
ATOM 3651 O O . ALA A 1 464 ? -36.071 7.424 -6.247 1.00 25.22 464 ALA A O 1
ATOM 3652 N N . ALA A 1 465 ? -38.157 7.179 -7.027 1.00 27.70 465 ALA A N 1
ATOM 3653 C CA . ALA A 1 465 ? -37.840 7.466 -8.413 1.00 27.70 465 ALA A CA 1
ATOM 3654 C C . ALA A 1 465 ? -37.478 8.954 -8.539 1.00 27.70 465 ALA A C 1
ATOM 3656 O O . ALA A 1 465 ? -38.346 9.816 -8.405 1.00 27.70 465 ALA A O 1
ATOM 3657 N N . ILE A 1 466 ? -36.209 9.264 -8.807 1.00 26.94 466 ILE A N 1
ATOM 3658 C CA . ILE A 1 466 ? -35.788 10.619 -9.168 1.00 26.94 466 ILE A CA 1
ATOM 3659 C C . ILE A 1 466 ? -35.672 10.679 -10.691 1.00 26.94 466 ILE A C 1
ATOM 3661 O O . ILE A 1 466 ? -34.817 10.042 -11.305 1.00 26.94 466 ILE A O 1
ATOM 3665 N N . LYS A 1 467 ? -36.605 11.430 -11.283 1.00 25.34 467 LYS A N 1
ATOM 3666 C CA . LYS A 1 467 ? -36.675 11.792 -12.700 1.00 25.34 467 LYS A CA 1
ATOM 3667 C C . LYS A 1 467 ? -35.378 12.467 -13.150 1.00 25.34 467 LYS A C 1
ATOM 3669 O O . LYS A 1 467 ? -34.998 13.503 -12.612 1.00 25.34 467 LYS A O 1
ATOM 3674 N N . LEU A 1 468 ? -34.763 11.914 -14.190 1.00 27.84 468 LEU A N 1
ATOM 3675 C CA . LEU A 1 468 ? -33.811 12.620 -15.040 1.00 27.84 468 LEU A CA 1
ATOM 3676 C C . LEU A 1 468 ? -34.602 13.397 -16.094 1.00 27.84 468 LEU A C 1
ATOM 3678 O O . LEU A 1 468 ? -35.114 12.799 -17.037 1.00 27.84 468 LEU A O 1
ATOM 3682 N N . GLU A 1 469 ? -34.675 14.716 -15.954 1.00 27.33 469 GLU A N 1
ATOM 3683 C CA . GLU A 1 469 ? -35.035 15.600 -17.060 1.00 27.33 469 GLU A CA 1
ATOM 3684 C C . GLU A 1 469 ? -34.031 16.751 -17.171 1.00 27.33 469 GLU A C 1
ATOM 3686 O O . GLU A 1 469 ? -33.847 17.515 -16.229 1.00 27.33 469 GLU A O 1
ATOM 3691 N N . ASN A 1 470 ? -33.465 16.851 -18.382 1.00 24.86 470 ASN A N 1
ATOM 3692 C CA . ASN A 1 470 ? -32.923 18.033 -19.064 1.00 24.86 470 ASN A CA 1
ATOM 3693 C C . ASN A 1 470 ? -31.667 18.665 -18.431 1.00 24.86 470 ASN A C 1
ATOM 3695 O O . ASN A 1 470 ? -31.665 19.115 -17.298 1.00 24.86 470 ASN A O 1
ATOM 3699 N N . ILE A 1 471 ? -30.533 18.709 -19.137 1.00 25.19 471 ILE A N 1
ATOM 3700 C CA . ILE A 1 471 ? -30.256 19.741 -20.149 1.00 25.19 471 ILE A CA 1
ATOM 3701 C C . ILE A 1 471 ? -29.466 19.155 -21.337 1.00 25.19 471 ILE A C 1
ATOM 3703 O O . ILE A 1 471 ? -28.387 18.587 -21.181 1.00 25.19 471 ILE A O 1
ATOM 3707 N N . ARG A 1 472 ? -30.028 19.333 -22.540 1.00 23.50 472 ARG A N 1
ATOM 3708 C CA . ARG A 1 472 ? -29.363 19.243 -23.851 1.00 23.50 472 ARG A CA 1
ATOM 3709 C C . ARG A 1 472 ? -28.934 20.648 -24.298 1.00 23.50 472 ARG A C 1
ATOM 3711 O O . ARG A 1 472 ? -29.698 21.586 -24.102 1.00 23.50 472 ARG A O 1
ATOM 3718 N N . GLY A 1 473 ? -27.814 20.719 -25.026 1.00 22.34 473 GLY A N 1
ATOM 3719 C CA . GLY A 1 473 ? -27.370 21.862 -25.847 1.00 22.34 473 GLY A CA 1
ATOM 3720 C C . GLY A 1 473 ? -26.497 22.854 -25.069 1.00 22.34 473 GLY A C 1
ATOM 3721 O O . GLY A 1 473 ? -26.836 23.198 -23.949 1.00 22.34 473 GLY A O 1
ATOM 3722 N N . LEU A 1 474 ? -25.359 23.345 -25.564 1.00 24.00 474 LEU A N 1
ATOM 3723 C CA . LEU A 1 474 ? -25.018 23.712 -26.941 1.00 24.00 474 LEU A CA 1
ATOM 3724 C C . LEU A 1 474 ? -23.504 23.580 -27.207 1.00 24.00 474 LEU A C 1
ATOM 3726 O O . LEU A 1 474 ? -22.684 23.697 -26.298 1.00 24.00 474 LEU A O 1
ATOM 3730 N N . HIS A 1 475 ? -23.185 23.331 -28.475 1.00 23.95 475 HIS A N 1
ATOM 3731 C CA . HIS A 1 475 ? -21.858 23.326 -29.094 1.00 23.95 475 HIS A CA 1
ATOM 3732 C C . HIS A 1 475 ? -21.462 24.753 -29.535 1.00 23.95 475 HIS A C 1
ATOM 3734 O O . HIS A 1 475 ? -22.353 25.543 -29.830 1.00 23.95 475 HIS A O 1
ATOM 3740 N N . GLU A 1 476 ? -20.143 24.975 -29.660 1.00 27.20 476 GLU A N 1
ATOM 3741 C CA . GLU A 1 476 ? -19.453 25.883 -30.609 1.00 27.20 476 GLU A CA 1
ATOM 3742 C C . GLU A 1 476 ? -19.640 27.416 -30.509 1.00 27.20 476 GLU A C 1
ATOM 3744 O O . GLU A 1 476 ? -20.713 27.941 -30.761 1.00 27.20 476 GLU A O 1
ATOM 3749 N N . GLU A 1 477 ? -18.563 28.165 -30.205 1.00 23.92 477 GLU A N 1
ATOM 3750 C CA . GLU A 1 477 ? -17.686 28.810 -31.211 1.00 23.92 477 GLU A CA 1
ATOM 3751 C C . GLU A 1 477 ? -16.533 29.628 -30.579 1.00 23.92 477 GLU A C 1
ATOM 3753 O O . GLU A 1 477 ? -16.598 30.095 -29.442 1.00 23.92 477 GLU A O 1
ATOM 3758 N N . TYR A 1 478 ? -15.445 29.733 -31.347 1.00 28.27 478 TYR A N 1
ATOM 3759 C CA . TYR A 1 478 ? -14.246 30.553 -31.148 1.00 28.27 478 TYR A CA 1
ATOM 3760 C C . TYR A 1 478 ? -14.559 32.052 -31.312 1.00 28.27 478 TYR A C 1
ATOM 3762 O O . TYR A 1 478 ? -15.254 32.401 -32.252 1.00 28.27 478 TYR A O 1
ATOM 3770 N N . GLU A 1 479 ? -13.937 32.934 -30.518 1.00 24.81 479 GLU A N 1
ATOM 3771 C CA . GLU A 1 479 ? -13.005 33.960 -31.028 1.00 24.81 479 GLU A CA 1
ATOM 3772 C C . GLU A 1 479 ? -12.387 34.826 -29.914 1.00 24.81 479 GLU A C 1
ATOM 3774 O O . GLU A 1 479 ? -12.881 34.951 -28.796 1.00 24.81 479 GLU A O 1
ATOM 3779 N N . SER A 1 480 ? -11.221 35.358 -30.265 1.00 30.19 480 SER A N 1
ATOM 3780 C CA . SER A 1 480 ? -10.251 36.150 -29.515 1.00 30.19 480 SER A CA 1
ATOM 3781 C C . SER A 1 480 ? -10.753 37.494 -28.987 1.00 30.19 480 SER A C 1
ATOM 3783 O O . SER A 1 480 ? -11.462 38.202 -29.692 1.00 30.19 480 SER A O 1
ATOM 3785 N N . ASN A 1 481 ? -10.202 37.929 -27.847 1.00 25.56 481 ASN A N 1
ATOM 3786 C CA . ASN A 1 481 ? -9.770 39.317 -27.674 1.00 25.56 481 ASN A CA 1
ATOM 3787 C C . ASN A 1 481 ? -8.562 39.416 -26.733 1.00 25.56 481 ASN A C 1
ATOM 3789 O O . ASN A 1 481 ? -8.497 38.768 -25.688 1.00 25.56 481 ASN A O 1
ATOM 3793 N N . THR A 1 482 ? -7.594 40.193 -27.201 1.00 30.91 482 THR A N 1
ATOM 3794 C CA . THR A 1 482 ? -6.307 40.555 -26.611 1.00 30.91 482 THR A CA 1
ATOM 3795 C C . THR A 1 482 ? -6.432 41.646 -25.543 1.00 30.91 482 THR A C 1
ATOM 3797 O O . THR A 1 482 ? -7.417 42.376 -25.507 1.00 30.91 482 THR A O 1
ATOM 3800 N N . ASP A 1 483 ? -5.352 41.745 -24.762 1.00 29.16 483 ASP A N 1
ATOM 3801 C CA . ASP A 1 483 ? -4.876 42.880 -23.956 1.00 29.16 483 ASP A CA 1
ATOM 3802 C C . ASP A 1 483 ? -5.590 43.201 -22.632 1.00 29.16 483 ASP A C 1
ATOM 3804 O O . ASP A 1 483 ? -6.656 43.798 -22.577 1.00 29.16 483 ASP A O 1
ATOM 3808 N N . ASP A 1 484 ? -4.964 42.789 -21.520 1.00 31.11 484 ASP A N 1
ATOM 3809 C CA . ASP A 1 484 ? -4.121 43.693 -20.715 1.00 31.11 484 ASP A CA 1
ATOM 3810 C C . ASP A 1 484 ? -3.661 43.007 -19.410 1.00 31.11 484 ASP A C 1
ATOM 3812 O O . ASP A 1 484 ? -4.482 42.622 -18.575 1.00 31.11 484 ASP A O 1
ATOM 3816 N N . ASN A 1 485 ? -2.337 42.841 -19.244 1.00 28.38 485 ASN A N 1
ATOM 3817 C CA . ASN A 1 485 ? -1.562 43.049 -18.002 1.00 28.38 485 ASN A CA 1
ATOM 3818 C C . ASN A 1 485 ? -0.115 42.523 -18.152 1.00 28.38 485 ASN A C 1
ATOM 3820 O O . ASN A 1 485 ? 0.253 41.452 -17.663 1.00 28.38 485 ASN A O 1
ATOM 3824 N N . GLU A 1 486 ? 0.733 43.320 -18.808 1.00 43.28 486 GLU A N 1
ATOM 3825 C CA . GLU A 1 486 ? 2.191 43.237 -18.684 1.00 43.28 486 GLU A CA 1
ATOM 3826 C C . GLU A 1 486 ? 2.644 43.791 -17.322 1.00 43.28 486 GLU A C 1
ATOM 3828 O O . GLU A 1 486 ? 2.760 45.000 -17.140 1.00 43.28 486 GLU A O 1
ATOM 3833 N N . ALA A 1 487 ? 2.952 42.905 -16.370 1.00 40.62 487 ALA A N 1
ATOM 3834 C CA . ALA A 1 487 ? 3.846 43.185 -15.238 1.00 40.62 487 ALA A CA 1
ATOM 3835 C C . ALA A 1 487 ? 4.285 41.875 -14.549 1.00 40.62 487 ALA A C 1
ATOM 3837 O O . ALA A 1 487 ? 3.931 41.619 -13.401 1.00 40.62 487 ALA A O 1
ATOM 3838 N N . SER A 1 488 ? 5.048 41.012 -15.233 1.00 38.94 488 SER A N 1
ATOM 3839 C CA . SER A 1 488 ? 5.655 39.828 -14.599 1.00 38.94 488 SER A CA 1
ATOM 3840 C C . SER A 1 488 ? 7.167 39.999 -14.396 1.00 38.94 488 SER A C 1
ATOM 3842 O O . SER A 1 488 ? 7.925 40.135 -15.359 1.00 38.94 488 SER A O 1
ATOM 3844 N N . ASP A 1 489 ? 7.578 39.965 -13.130 1.00 43.84 489 ASP A N 1
ATOM 3845 C CA . ASP A 1 489 ? 8.933 39.971 -12.562 1.00 43.84 489 ASP A CA 1
ATOM 3846 C C . ASP A 1 489 ? 10.078 39.407 -13.439 1.00 43.84 489 ASP A C 1
ATOM 3848 O O . ASP A 1 489 ? 10.155 38.213 -13.745 1.00 43.84 489 ASP A O 1
ATOM 3852 N N . LYS A 1 490 ? 11.080 40.247 -13.742 1.00 61.97 490 LYS A N 1
ATOM 3853 C CA . LYS A 1 490 ? 12.357 39.833 -14.358 1.00 61.97 490 LYS A CA 1
ATOM 3854 C C . LYS A 1 490 ? 13.327 39.289 -13.299 1.00 61.97 490 LYS A C 1
ATOM 3856 O O . LYS A 1 490 ? 14.195 40.006 -12.810 1.00 61.97 490 LYS A O 1
ATOM 3861 N N . VAL A 1 491 ? 13.230 38.001 -12.973 1.00 72.75 491 VAL A N 1
ATOM 3862 C CA . VAL A 1 491 ? 14.197 37.326 -12.079 1.00 72.75 491 VAL A CA 1
ATOM 3863 C C . VAL A 1 491 ? 15.589 37.189 -12.755 1.00 72.75 491 VAL A C 1
ATOM 3865 O O . VAL A 1 491 ? 15.639 36.756 -13.915 1.00 72.75 491 VAL A O 1
ATOM 3868 N N . PRO A 1 492 ? 16.719 37.508 -12.072 1.00 84.62 492 PRO A N 1
ATOM 3869 C CA . PRO A 1 492 ? 18.085 37.371 -12.605 1.00 84.62 492 PRO A CA 1
ATOM 3870 C C . PRO A 1 492 ? 18.459 35.945 -13.038 1.00 84.62 492 PRO A C 1
ATOM 3872 O O . PRO A 1 492 ? 17.964 34.964 -12.483 1.00 84.62 492 PRO A O 1
ATOM 3875 N N . LEU A 1 493 ? 19.384 35.818 -14.000 1.00 80.06 493 LEU A N 1
ATOM 3876 C CA . LEU A 1 493 ? 19.792 34.519 -14.555 1.00 80.06 493 LEU A CA 1
ATOM 3877 C C . LEU A 1 493 ? 20.373 33.577 -13.489 1.00 80.06 493 LEU A C 1
ATOM 3879 O O . LEU A 1 493 ? 19.978 32.418 -13.440 1.00 80.06 493 LEU A O 1
ATOM 3883 N N . ASP A 1 494 ? 21.234 34.069 -12.597 1.00 81.44 494 ASP A N 1
ATOM 3884 C CA . ASP A 1 494 ? 21.857 33.236 -11.555 1.00 81.44 494 ASP A CA 1
ATOM 3885 C C . ASP A 1 494 ? 20.835 32.711 -10.537 1.00 81.44 494 ASP A C 1
ATOM 3887 O O . ASP A 1 494 ? 20.953 31.589 -10.043 1.00 81.44 494 ASP A O 1
ATOM 3891 N N . ALA A 1 495 ? 19.777 33.485 -10.275 1.00 83.44 495 ALA A N 1
ATOM 3892 C CA . ALA A 1 495 ? 18.655 33.047 -9.453 1.00 83.44 495 ALA A CA 1
ATOM 3893 C C . ALA A 1 495 ? 17.830 31.954 -10.158 1.00 83.44 495 ALA A C 1
ATOM 3895 O O . ALA A 1 495 ? 17.435 30.980 -9.517 1.00 83.44 495 ALA A O 1
ATOM 3896 N N . LYS A 1 496 ? 17.644 32.051 -11.484 1.00 83.50 496 LYS A N 1
ATOM 3897 C CA . LYS A 1 496 ? 17.027 30.986 -12.299 1.00 83.50 496 LYS A CA 1
ATOM 3898 C C . LYS A 1 496 ? 17.891 29.721 -12.333 1.00 83.50 496 LYS A C 1
ATOM 3900 O O . LYS A 1 496 ? 17.370 28.619 -12.220 1.00 83.50 496 LYS A O 1
ATOM 3905 N N . VAL A 1 497 ? 19.213 29.859 -12.438 1.00 86.75 497 VAL A N 1
ATOM 3906 C CA . VAL A 1 497 ? 20.143 28.718 -12.400 1.00 86.75 497 VAL A CA 1
ATOM 3907 C C . VAL A 1 497 ? 20.118 28.039 -11.034 1.00 86.75 497 VAL A C 1
ATOM 3909 O O . VAL A 1 497 ? 20.044 26.814 -10.970 1.00 86.75 497 VAL A O 1
ATOM 3912 N N . LEU A 1 498 ? 20.116 28.801 -9.938 1.00 86.25 498 LEU A N 1
ATOM 3913 C CA . LEU A 1 498 ? 19.966 28.230 -8.599 1.00 86.25 498 LEU A CA 1
ATOM 3914 C C . LEU A 1 498 ? 18.626 27.530 -8.401 1.00 86.25 498 LEU A C 1
ATOM 3916 O O . LEU A 1 498 ? 18.601 26.492 -7.744 1.00 86.25 498 LEU A O 1
ATOM 3920 N N . HIS A 1 499 ? 17.549 28.040 -9.002 1.00 81.38 499 HIS A N 1
ATOM 3921 C CA . HIS A 1 499 ? 16.263 27.349 -9.020 1.00 81.38 499 HIS A CA 1
ATOM 3922 C C . HIS A 1 499 ? 16.393 25.959 -9.650 1.00 81.38 499 HIS A C 1
ATOM 3924 O O . HIS A 1 499 ? 16.067 24.967 -9.001 1.00 81.38 499 HIS A O 1
ATOM 3930 N N . TYR A 1 500 ? 17.002 25.863 -10.836 1.00 85.00 500 TYR A N 1
ATOM 3931 C CA . TYR A 1 500 ? 17.253 24.575 -11.491 1.00 85.00 500 TYR A CA 1
ATOM 3932 C C . TYR A 1 500 ? 18.214 23.668 -10.706 1.00 85.00 500 TYR A C 1
ATOM 3934 O O . TYR A 1 500 ? 18.038 22.448 -10.681 1.00 85.00 500 TYR A O 1
ATOM 3942 N N . ILE A 1 501 ? 19.227 24.226 -10.032 1.00 86.44 501 ILE A N 1
ATOM 3943 C CA . ILE A 1 501 ? 20.136 23.447 -9.176 1.00 86.44 501 ILE A CA 1
ATOM 3944 C C . ILE A 1 501 ? 19.365 22.847 -7.996 1.00 86.44 501 ILE A C 1
ATOM 3946 O O . ILE A 1 501 ? 19.480 21.644 -7.742 1.00 86.44 501 ILE A O 1
ATOM 3950 N N . LEU A 1 502 ? 18.560 23.650 -7.298 1.00 84.81 502 LEU A N 1
ATOM 3951 C CA . LEU A 1 502 ? 17.759 23.204 -6.157 1.00 84.81 502 LEU A CA 1
ATOM 3952 C C . LEU A 1 502 ? 16.712 22.168 -6.585 1.00 84.81 502 LEU A C 1
ATOM 3954 O O . LEU A 1 502 ? 16.575 21.124 -5.939 1.00 84.81 502 LEU A O 1
ATOM 3958 N N . GLU A 1 503 ? 16.075 22.380 -7.734 1.00 82.38 503 GLU A N 1
ATOM 3959 C CA . GLU A 1 503 ? 15.161 21.428 -8.363 1.00 82.38 503 GLU A CA 1
ATOM 3960 C C . GLU A 1 503 ? 15.863 20.093 -8.674 1.00 82.38 503 GLU A C 1
ATOM 3962 O O . GLU A 1 503 ? 15.400 19.028 -8.252 1.00 82.38 503 GLU A O 1
ATOM 3967 N N . SER A 1 504 ? 17.049 20.130 -9.296 1.00 82.75 504 SER A N 1
ATOM 3968 C CA . SER A 1 504 ? 17.840 18.930 -9.618 1.00 82.75 504 SER A CA 1
ATOM 3969 C C . SER A 1 504 ? 18.277 18.137 -8.379 1.00 82.75 504 SER A C 1
ATOM 3971 O O . SER A 1 504 ? 18.415 16.908 -8.414 1.00 82.75 504 SER A O 1
ATOM 3973 N N . MET A 1 505 ? 18.466 18.822 -7.248 1.00 81.19 505 MET A N 1
ATOM 3974 C CA . MET A 1 505 ? 18.829 18.199 -5.978 1.00 81.19 505 MET A CA 1
ATOM 3975 C C . MET A 1 505 ? 17.641 17.533 -5.273 1.00 81.19 505 MET A C 1
ATOM 3977 O O . MET A 1 505 ? 17.848 16.803 -4.296 1.00 81.19 505 MET A O 1
ATOM 3981 N N . GLY A 1 506 ? 16.424 17.696 -5.798 1.00 76.69 506 GLY A N 1
ATOM 3982 C CA . GLY A 1 506 ? 15.191 17.215 -5.184 1.00 76.69 506 GLY A CA 1
ATOM 3983 C C . GLY A 1 506 ? 14.673 18.146 -4.089 1.00 76.69 506 GLY A C 1
ATOM 3984 O O . GLY A 1 506 ? 13.941 17.686 -3.214 1.00 76.69 506 GLY A O 1
ATOM 3985 N N . ALA A 1 507 ? 15.046 19.428 -4.141 1.00 82.56 507 ALA A N 1
ATOM 3986 C CA . ALA A 1 507 ? 14.510 20.504 -3.313 1.00 82.56 507 ALA A CA 1
ATOM 3987 C C . ALA A 1 507 ? 13.714 21.505 -4.183 1.00 82.56 507 ALA A C 1
ATOM 3989 O O . ALA A 1 507 ? 14.122 22.656 -4.318 1.00 82.56 507 ALA A O 1
ATOM 3990 N N . PRO A 1 508 ? 12.579 21.091 -4.786 1.00 69.19 508 PRO A N 1
ATOM 3991 C CA . PRO A 1 508 ? 11.775 21.951 -5.663 1.00 69.19 508 PRO A CA 1
ATOM 3992 C C . PRO A 1 508 ? 11.011 23.050 -4.905 1.00 69.19 508 PRO A C 1
ATOM 3994 O O . PRO A 1 508 ? 10.419 23.927 -5.519 1.00 69.19 508 PRO A O 1
ATOM 3997 N N . GLN A 1 509 ? 11.001 23.004 -3.569 1.00 73.12 509 GLN A N 1
ATOM 3998 C CA . GLN A 1 509 ? 10.332 23.986 -2.721 1.00 73.12 509 GLN A CA 1
ATOM 3999 C C . GLN A 1 509 ? 11.313 24.531 -1.689 1.00 73.12 509 GLN A C 1
ATOM 4001 O O . GLN A 1 509 ? 11.872 23.778 -0.889 1.00 73.12 509 GLN A O 1
ATOM 4006 N N . TYR A 1 510 ? 11.514 25.844 -1.718 1.00 85.88 510 TYR A N 1
ATOM 4007 C CA . TYR A 1 510 ? 12.387 26.584 -0.817 1.00 85.88 510 TYR A CA 1
ATOM 4008 C C . TYR A 1 510 ? 11.854 28.017 -0.661 1.00 85.88 510 TYR A C 1
ATOM 4010 O O . TYR A 1 510 ? 11.207 28.542 -1.565 1.00 85.88 510 TYR A O 1
ATOM 4018 N N . GLU A 1 511 ? 12.108 28.667 0.478 1.00 85.81 511 GLU A N 1
ATOM 4019 C CA . GLU A 1 511 ? 11.761 30.086 0.645 1.00 85.81 511 GLU A CA 1
ATOM 4020 C C . GLU A 1 511 ? 12.580 30.949 -0.322 1.00 85.81 511 GLU A C 1
ATOM 4022 O O . GLU A 1 511 ? 13.785 30.744 -0.452 1.00 85.81 511 GLU A O 1
ATOM 4027 N N . THR A 1 512 ? 11.989 31.976 -0.940 1.00 81.38 512 THR A N 1
ATOM 4028 C CA . THR A 1 512 ? 12.678 32.842 -1.922 1.00 81.38 512 THR A CA 1
ATOM 4029 C C . THR A 1 512 ? 14.001 33.417 -1.389 1.00 81.38 512 THR A C 1
ATOM 4031 O O . THR A 1 512 ? 14.983 33.539 -2.123 1.00 81.38 512 THR A O 1
ATOM 4034 N N . ARG A 1 513 ? 14.079 33.676 -0.074 1.00 86.38 513 ARG A N 1
ATOM 4035 C CA . ARG A 1 513 ? 15.292 34.140 0.622 1.00 86.38 513 ARG A CA 1
ATOM 4036 C C . ARG A 1 513 ? 16.472 33.166 0.513 1.00 86.38 513 ARG A C 1
ATOM 4038 O O . ARG A 1 513 ? 17.614 33.621 0.514 1.00 86.38 513 ARG A O 1
ATOM 4045 N N . VAL A 1 514 ? 16.228 31.864 0.371 1.00 89.44 514 VAL A N 1
ATOM 4046 C CA . VAL A 1 514 ? 17.277 30.843 0.207 1.00 89.44 514 VAL A CA 1
ATOM 4047 C C . VAL A 1 514 ? 18.096 31.109 -1.051 1.00 89.44 514 VAL A C 1
ATOM 4049 O O . VAL A 1 514 ? 19.317 31.001 -1.012 1.00 89.44 514 VAL A O 1
ATOM 4052 N N . THR A 1 515 ? 17.460 31.530 -2.149 1.00 87.56 515 THR A N 1
ATOM 4053 C CA . THR A 1 515 ? 18.195 31.875 -3.378 1.00 87.56 515 THR A CA 1
ATOM 4054 C C . THR A 1 515 ? 19.130 33.058 -3.137 1.00 87.56 515 THR A C 1
ATOM 4056 O O . THR A 1 515 ? 20.289 33.009 -3.535 1.00 87.56 515 THR A O 1
ATOM 4059 N N . HIS A 1 516 ? 18.678 34.081 -2.408 1.00 87.69 516 HIS A N 1
ATOM 4060 C CA . HIS A 1 516 ? 19.514 35.239 -2.077 1.00 87.69 516 HIS A CA 1
ATOM 4061 C C . HIS A 1 516 ? 20.683 34.860 -1.155 1.00 87.69 516 HIS A C 1
ATOM 4063 O O . HIS A 1 516 ? 21.819 35.249 -1.416 1.00 87.69 516 HIS A O 1
ATOM 4069 N N . GLN A 1 517 ? 20.436 34.046 -0.125 1.00 91.38 517 GLN A N 1
ATOM 4070 C CA . GLN A 1 517 ? 21.476 33.584 0.801 1.00 91.38 517 GLN A CA 1
ATOM 4071 C C . GLN A 1 517 ? 22.515 32.688 0.117 1.00 91.38 517 GLN A C 1
ATOM 4073 O O . GLN A 1 517 ? 23.706 32.789 0.409 1.00 91.38 517 GLN A O 1
ATOM 4078 N N . LEU A 1 518 ? 22.086 31.827 -0.810 1.00 91.19 518 LEU A N 1
ATOM 4079 C CA . LEU A 1 518 ? 22.991 30.984 -1.587 1.00 91.19 518 LEU A CA 1
ATOM 4080 C C . LEU A 1 518 ? 23.820 31.804 -2.576 1.00 91.19 518 LEU A C 1
ATOM 4082 O O . LEU A 1 518 ? 25.015 31.548 -2.691 1.00 91.19 518 LEU A O 1
ATOM 4086 N N . LEU A 1 519 ? 23.238 32.810 -3.239 1.00 89.94 519 LEU A N 1
ATOM 4087 C CA . LEU A 1 519 ? 23.996 33.727 -4.101 1.00 89.94 519 LEU A CA 1
ATOM 4088 C C . LEU A 1 519 ? 25.042 34.509 -3.308 1.00 89.94 519 LEU A C 1
ATOM 4090 O O . LEU A 1 519 ? 26.195 34.582 -3.730 1.00 89.94 519 LEU A O 1
ATOM 4094 N N . GLU A 1 520 ? 24.676 35.038 -2.140 1.00 90.75 520 GLU A N 1
ATOM 4095 C CA . GLU A 1 520 ? 25.612 35.744 -1.259 1.00 90.75 520 GLU A CA 1
ATOM 4096 C C . GLU A 1 520 ? 26.741 34.815 -0.791 1.00 90.75 520 GLU A C 1
ATOM 4098 O O . GLU A 1 520 ? 27.920 35.181 -0.823 1.00 90.75 520 GLU A O 1
ATOM 4103 N N . PHE A 1 521 ? 26.400 33.578 -0.419 1.00 90.62 521 PHE A N 1
ATOM 4104 C CA . PHE A 1 521 ? 27.376 32.564 -0.040 1.00 90.62 521 PHE A CA 1
ATOM 4105 C C . PHE A 1 521 ? 28.319 32.207 -1.194 1.00 90.62 521 PHE A C 1
ATOM 4107 O O . PHE A 1 521 ? 29.532 32.189 -0.986 1.00 90.62 521 PHE A O 1
ATOM 4114 N N . ILE A 1 522 ? 27.792 31.956 -2.397 1.00 90.19 522 ILE A N 1
ATOM 4115 C CA . ILE A 1 522 ? 28.578 31.633 -3.598 1.00 90.19 522 ILE A CA 1
ATOM 4116 C C . ILE A 1 522 ? 29.521 32.785 -3.923 1.00 90.19 522 ILE A C 1
ATOM 4118 O O . ILE A 1 522 ? 30.712 32.560 -4.129 1.00 90.19 522 ILE A O 1
ATOM 4122 N N . HIS A 1 523 ? 29.017 34.016 -3.909 1.00 88.50 523 HIS A N 1
ATOM 4123 C CA . HIS A 1 523 ? 29.825 35.195 -4.178 1.00 88.50 523 HIS A CA 1
ATOM 4124 C C . HIS A 1 523 ? 30.954 35.355 -3.151 1.00 88.50 523 HIS A C 1
ATOM 4126 O O . HIS A 1 523 ? 32.110 35.565 -3.529 1.00 88.50 523 HIS A O 1
ATOM 4132 N N . ARG A 1 524 ? 30.654 35.202 -1.855 1.00 89.00 524 ARG A N 1
ATOM 4133 C CA . ARG A 1 524 ? 31.664 35.257 -0.788 1.00 89.00 524 ARG A CA 1
ATOM 4134 C C . ARG A 1 524 ? 32.699 34.139 -0.926 1.00 89.00 524 ARG A C 1
ATOM 4136 O O . ARG A 1 524 ? 33.894 34.417 -0.888 1.00 89.00 524 ARG A O 1
ATOM 4143 N N . TYR A 1 525 ? 32.256 32.902 -1.144 1.00 88.62 525 TYR A N 1
ATOM 4144 C CA . TYR A 1 525 ? 33.135 31.744 -1.311 1.00 88.62 525 TYR A CA 1
ATOM 4145 C C . TYR A 1 525 ? 34.061 31.900 -2.523 1.00 88.62 525 TYR A C 1
ATOM 4147 O O . TYR A 1 525 ? 35.271 31.722 -2.397 1.00 88.62 525 TYR A O 1
ATOM 4155 N N . LEU A 1 526 ? 33.518 32.280 -3.684 1.00 91.19 526 LEU A N 1
ATOM 4156 C CA . LEU A 1 526 ? 34.302 32.479 -4.904 1.00 91.19 526 LEU A CA 1
ATOM 4157 C C . LEU A 1 526 ? 35.301 33.624 -4.756 1.00 91.19 526 LEU A C 1
ATOM 4159 O O . LEU A 1 526 ? 36.456 33.462 -5.139 1.00 91.19 526 LEU A O 1
ATOM 4163 N N . SER A 1 527 ? 34.886 34.746 -4.165 1.00 90.62 527 SER A N 1
ATOM 4164 C CA . SER A 1 527 ? 35.780 35.881 -3.912 1.00 90.62 527 SER A CA 1
ATOM 4165 C C . SER A 1 527 ? 36.976 35.441 -3.072 1.00 90.62 527 SER A C 1
ATOM 4167 O O . SER A 1 527 ? 38.124 35.652 -3.454 1.00 90.62 527 SER A O 1
ATOM 4169 N N . GLU A 1 528 ? 36.715 34.756 -1.960 1.00 87.31 528 GLU A N 1
ATOM 4170 C CA . GLU A 1 528 ? 37.745 34.255 -1.054 1.00 87.31 528 GLU A CA 1
ATOM 4171 C C . GLU A 1 528 ? 38.692 33.243 -1.721 1.00 87.31 528 GLU A C 1
ATOM 4173 O O . GLU A 1 528 ? 39.909 33.355 -1.564 1.00 87.31 528 GLU A O 1
ATOM 4178 N N . ILE A 1 529 ? 38.162 32.299 -2.506 1.00 91.12 529 ILE A N 1
ATOM 4179 C CA . ILE A 1 529 ? 38.969 31.318 -3.250 1.00 91.12 529 ILE A CA 1
ATOM 4180 C C . ILE A 1 529 ? 39.834 31.995 -4.313 1.00 91.12 529 ILE A C 1
ATOM 4182 O O . ILE A 1 529 ? 41.005 31.645 -4.453 1.00 91.12 529 ILE A O 1
ATOM 4186 N N . LEU A 1 530 ? 39.293 32.965 -5.053 1.00 90.25 530 LEU A N 1
ATOM 4187 C CA . LEU A 1 530 ? 40.029 33.667 -6.107 1.00 90.25 530 LEU A CA 1
ATOM 4188 C C . LEU A 1 530 ? 41.151 34.538 -5.543 1.00 90.25 530 LEU A C 1
ATOM 4190 O O . LEU A 1 530 ? 42.218 34.619 -6.146 1.00 90.25 530 LEU A O 1
ATOM 4194 N N . LEU A 1 531 ? 40.948 35.144 -4.375 1.00 91.75 531 LEU A N 1
ATOM 4195 C CA . LEU A 1 531 ? 41.985 35.908 -3.683 1.00 91.75 531 LEU A CA 1
ATOM 4196 C C . LEU A 1 531 ? 43.136 35.021 -3.211 1.00 91.75 531 LEU A C 1
ATOM 4198 O O . LEU A 1 531 ? 44.300 35.390 -3.365 1.00 91.75 531 LEU A O 1
ATOM 4202 N N . ASP A 1 532 ? 42.823 33.849 -2.658 1.00 90.94 532 ASP A N 1
ATOM 4203 C CA . ASP A 1 532 ? 43.844 32.897 -2.221 1.00 90.94 532 ASP A CA 1
ATOM 4204 C C . ASP A 1 532 ? 44.566 32.280 -3.441 1.00 90.94 532 ASP A C 1
ATOM 4206 O O . ASP A 1 532 ? 45.792 32.185 -3.449 1.00 90.94 532 ASP A O 1
ATOM 4210 N N . ALA A 1 533 ? 43.841 31.967 -4.523 1.00 92.44 533 ALA A N 1
ATOM 4211 C CA . ALA A 1 533 ? 44.423 31.496 -5.783 1.00 92.44 533 ALA A CA 1
ATOM 4212 C C . ALA A 1 533 ? 45.315 32.554 -6.454 1.00 92.44 533 ALA A C 1
ATOM 4214 O O . ALA A 1 533 ? 46.371 32.219 -6.988 1.00 92.44 533 ALA A O 1
ATOM 4215 N N . HIS A 1 534 ? 44.934 33.832 -6.398 1.00 90.31 534 HIS A N 1
ATOM 4216 C CA . HIS A 1 534 ? 45.767 34.932 -6.877 1.00 90.31 534 HIS A CA 1
ATOM 4217 C C . HIS A 1 534 ? 47.054 35.060 -6.058 1.00 90.31 534 HIS A C 1
ATOM 4219 O O . HIS A 1 534 ? 48.130 35.177 -6.638 1.00 90.31 534 HIS A O 1
ATOM 4225 N N . ALA A 1 535 ? 46.973 34.957 -4.727 1.00 90.62 535 ALA A N 1
ATOM 4226 C CA . ALA A 1 535 ? 48.160 34.953 -3.874 1.00 90.62 535 ALA A CA 1
ATOM 4227 C C . ALA A 1 535 ? 49.113 33.793 -4.222 1.00 90.62 535 ALA A C 1
ATOM 4229 O O . ALA A 1 535 ? 50.326 33.989 -4.260 1.00 90.62 535 ALA A O 1
ATOM 4230 N N . TYR A 1 536 ? 48.580 32.610 -4.547 1.00 92.69 536 TYR A N 1
ATOM 4231 C CA . TYR A 1 536 ? 49.388 31.477 -5.012 1.00 92.69 536 TYR A CA 1
ATOM 4232 C C . TYR A 1 536 ? 49.985 31.683 -6.408 1.00 92.69 536 TYR A C 1
ATOM 4234 O O . TYR A 1 536 ? 51.135 31.309 -6.627 1.00 92.69 536 TYR A O 1
ATOM 4242 N N . ALA A 1 537 ? 49.254 32.308 -7.333 1.00 91.06 537 ALA A N 1
ATOM 4243 C CA . ALA A 1 537 ? 49.770 32.645 -8.658 1.00 91.06 537 ALA A CA 1
ATOM 4244 C C . ALA A 1 537 ? 50.925 33.658 -8.570 1.00 91.06 537 ALA A C 1
ATOM 4246 O O . ALA A 1 537 ? 51.980 33.425 -9.158 1.00 91.06 537 ALA A O 1
ATOM 4247 N N . VAL A 1 538 ? 50.765 34.714 -7.763 1.00 91.88 538 VAL A N 1
ATOM 4248 C CA . VAL A 1 538 ? 51.812 35.716 -7.495 1.00 91.88 538 VAL A CA 1
ATOM 4249 C C . VAL A 1 538 ? 53.027 35.072 -6.828 1.00 91.88 538 VAL A C 1
ATOM 4251 O O . VAL A 1 538 ? 54.154 35.320 -7.248 1.00 91.88 538 VAL A O 1
ATOM 4254 N N . TYR A 1 539 ? 52.815 34.195 -5.841 1.00 92.31 539 TYR A N 1
ATOM 4255 C CA . TYR A 1 539 ? 53.899 33.443 -5.200 1.00 92.31 539 TYR A CA 1
ATOM 4256 C C . TYR A 1 539 ? 54.672 32.567 -6.198 1.00 92.31 539 TYR A C 1
ATOM 4258 O O . TYR A 1 539 ? 55.893 32.468 -6.126 1.00 92.31 539 TYR A O 1
ATOM 4266 N N . ALA A 1 540 ? 53.971 31.968 -7.160 1.00 89.44 540 ALA A N 1
ATOM 4267 C CA . ALA A 1 540 ? 54.565 31.168 -8.226 1.00 89.44 540 ALA A CA 1
ATOM 4268 C C . ALA A 1 540 ? 55.124 32.004 -9.399 1.00 89.44 540 ALA A C 1
ATOM 4270 O O . ALA A 1 540 ? 55.500 31.423 -10.418 1.00 89.44 540 ALA A O 1
ATOM 4271 N N . GLY A 1 541 ? 55.149 33.340 -9.294 1.00 87.94 541 GLY A N 1
ATOM 4272 C CA . GLY A 1 541 ? 55.644 34.242 -10.340 1.00 87.94 541 GLY A CA 1
ATOM 4273 C C . GLY A 1 541 ? 54.782 34.281 -11.607 1.00 87.94 541 GLY A C 1
ATOM 4274 O O . GLY A 1 541 ? 55.274 34.645 -12.673 1.00 87.94 541 GLY A O 1
ATOM 4275 N N . LYS A 1 542 ? 53.509 33.877 -11.527 1.00 88.50 542 LYS A N 1
ATOM 4276 C CA . LYS A 1 542 ? 52.576 33.854 -12.661 1.00 88.50 542 LYS A CA 1
ATOM 4277 C C . LYS A 1 542 ? 51.745 35.136 -12.699 1.00 88.50 542 LYS A C 1
ATOM 4279 O O . LYS A 1 542 ? 51.143 35.522 -11.702 1.00 88.50 542 LYS A O 1
ATOM 4284 N N . GLU A 1 543 ? 51.614 35.735 -13.881 1.00 83.38 543 GLU A N 1
ATOM 4285 C CA . GLU A 1 543 ? 50.751 36.911 -14.094 1.00 83.38 543 GLU A CA 1
ATOM 4286 C C . GLU A 1 543 ? 49.253 36.566 -14.182 1.00 83.38 543 GLU A C 1
ATOM 4288 O O . GLU A 1 543 ? 48.395 37.440 -14.062 1.00 83.38 543 GLU A O 1
ATOM 4293 N N . THR A 1 544 ? 48.917 35.290 -14.398 1.00 87.56 544 THR A N 1
ATOM 4294 C CA . THR A 1 544 ? 47.535 34.812 -14.549 1.00 87.56 544 THR A CA 1
ATOM 4295 C C . THR A 1 544 ? 47.255 33.634 -13.621 1.00 87.56 544 THR A C 1
ATOM 4297 O O . THR A 1 544 ? 48.142 32.830 -13.332 1.00 87.56 544 THR A O 1
ATOM 4300 N N . ILE A 1 545 ? 46.009 33.532 -13.145 1.00 89.94 545 ILE A N 1
ATOM 4301 C CA . ILE A 1 545 ? 45.571 32.444 -12.262 1.00 89.94 545 ILE A CA 1
ATOM 4302 C C . ILE A 1 545 ? 45.413 31.169 -13.095 1.00 89.94 545 ILE A C 1
ATOM 4304 O O . ILE A 1 545 ? 44.573 31.111 -13.995 1.00 89.94 545 ILE A O 1
ATOM 4308 N N . ALA A 1 546 ? 46.190 30.133 -12.780 1.00 87.31 546 ALA A N 1
ATOM 4309 C CA . ALA A 1 546 ? 46.056 28.824 -13.405 1.00 87.31 546 ALA A CA 1
ATOM 4310 C C . ALA A 1 546 ? 45.094 27.922 -12.614 1.00 87.31 546 ALA A C 1
ATOM 4312 O O . ALA A 1 546 ? 44.878 28.085 -11.412 1.00 87.31 546 ALA A O 1
ATOM 4313 N N . ALA A 1 547 ? 44.565 26.884 -13.270 1.00 89.38 547 ALA A N 1
ATOM 4314 C CA . ALA A 1 547 ? 43.662 25.917 -12.638 1.00 89.38 547 ALA A CA 1
ATOM 4315 C C . ALA A 1 547 ? 44.275 25.225 -11.402 1.00 89.38 547 ALA A C 1
ATOM 4317 O O . ALA A 1 547 ? 43.554 24.858 -10.474 1.00 89.38 547 ALA A O 1
ATOM 4318 N N . GLN A 1 548 ? 45.602 25.058 -11.374 1.00 88.38 548 GLN A N 1
ATOM 4319 C CA . GLN A 1 548 ? 46.303 24.466 -10.235 1.00 88.38 548 GLN A CA 1
ATOM 4320 C C . GLN A 1 548 ? 46.261 25.367 -8.995 1.00 88.38 548 GLN A C 1
ATOM 4322 O O . GLN A 1 548 ? 46.107 24.862 -7.885 1.00 88.38 548 GLN A O 1
ATOM 4327 N N . ASP A 1 549 ? 46.321 26.685 -9.183 1.00 90.44 549 ASP A N 1
ATOM 4328 C CA . ASP A 1 549 ? 46.309 27.657 -8.089 1.00 90.44 549 ASP A CA 1
ATOM 4329 C C . ASP A 1 549 ? 44.924 27.659 -7.400 1.00 90.44 549 ASP A C 1
ATOM 4331 O O . ASP A 1 549 ? 44.824 27.691 -6.173 1.00 90.44 549 ASP A O 1
ATOM 4335 N N . ILE A 1 550 ? 43.850 27.470 -8.183 1.00 92.00 550 ILE A N 1
ATOM 4336 C CA . ILE A 1 550 ? 42.474 27.286 -7.683 1.00 92.00 550 ILE A CA 1
ATOM 4337 C C . ILE A 1 550 ? 42.327 25.968 -6.906 1.00 92.00 550 ILE A C 1
ATOM 4339 O O . ILE A 1 550 ? 41.722 25.947 -5.832 1.00 92.00 550 ILE A O 1
ATOM 4343 N N . ARG A 1 551 ? 42.891 24.855 -7.403 1.00 90.75 551 ARG A N 1
ATOM 4344 C CA . ARG A 1 551 ? 42.824 23.548 -6.715 1.00 90.75 551 ARG A CA 1
ATOM 4345 C C . ARG A 1 551 ? 43.469 23.599 -5.330 1.00 90.75 551 ARG A C 1
ATOM 4347 O O . ARG A 1 551 ? 42.904 23.058 -4.379 1.00 90.75 551 ARG A O 1
ATOM 4354 N N . VAL A 1 552 ? 44.617 24.267 -5.210 1.00 90.69 552 VAL A N 1
ATOM 4355 C CA . VAL A 1 552 ? 45.323 24.436 -3.930 1.00 90.69 552 VAL A CA 1
ATOM 4356 C C . VAL A 1 552 ? 44.516 25.320 -2.971 1.00 90.69 552 VAL A C 1
ATOM 4358 O O . VAL A 1 552 ? 44.370 24.967 -1.799 1.00 90.69 552 VAL A O 1
ATOM 4361 N N . ALA A 1 553 ? 43.912 26.407 -3.466 1.00 90.12 553 ALA A N 1
ATOM 4362 C CA . ALA A 1 553 ? 43.030 27.270 -2.673 1.00 90.12 553 ALA A CA 1
ATOM 4363 C C . ALA A 1 553 ? 41.808 26.531 -2.110 1.00 90.12 553 ALA A C 1
ATOM 4365 O O . ALA A 1 553 ? 41.502 26.662 -0.921 1.00 90.12 553 ALA A O 1
ATOM 4366 N N . ILE A 1 554 ? 41.158 25.688 -2.916 1.00 89.31 554 ILE A N 1
ATOM 4367 C CA . ILE A 1 554 ? 40.026 24.865 -2.465 1.00 89.31 554 ILE A CA 1
ATOM 4368 C C . ILE A 1 554 ? 40.476 23.846 -1.405 1.00 89.31 554 ILE A C 1
ATOM 4370 O O . ILE A 1 554 ? 39.854 23.747 -0.344 1.00 89.31 554 ILE A O 1
ATOM 4374 N N . ALA A 1 555 ? 41.570 23.119 -1.655 1.00 86.25 555 ALA A N 1
ATOM 4375 C CA . ALA A 1 555 ? 42.073 22.086 -0.745 1.00 86.25 555 ALA A CA 1
ATOM 4376 C C . ALA A 1 555 ? 42.472 22.649 0.632 1.00 86.25 555 ALA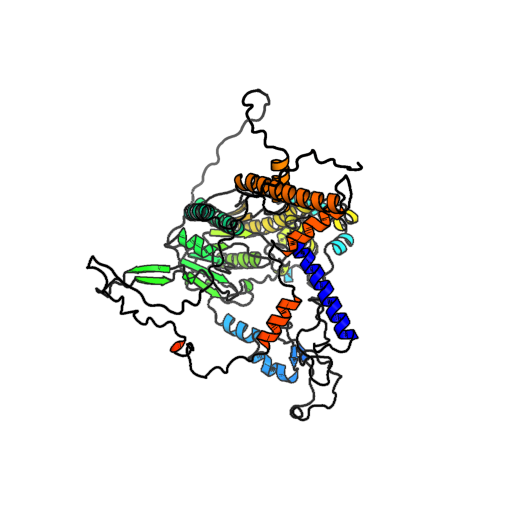 A C 1
ATOM 4378 O O . ALA A 1 555 ? 42.151 22.058 1.664 1.00 86.25 555 ALA A O 1
ATOM 4379 N N . SER A 1 556 ? 43.109 23.822 0.659 1.00 85.19 556 SER A N 1
ATOM 4380 C CA . SER A 1 556 ? 43.514 24.506 1.895 1.00 85.19 556 SER A CA 1
ATOM 4381 C C . SER A 1 556 ? 42.323 24.821 2.815 1.00 85.19 556 SER A C 1
ATOM 4383 O O . SER A 1 556 ? 42.415 24.674 4.038 1.00 85.19 556 SER A O 1
ATOM 4385 N N . ARG A 1 557 ? 41.172 25.195 2.238 1.00 80.88 557 ARG A N 1
ATOM 4386 C CA . ARG A 1 557 ? 39.961 25.563 2.993 1.00 80.88 557 ARG A CA 1
ATOM 4387 C C . ARG A 1 557 ? 39.102 24.374 3.403 1.00 80.88 557 ARG A C 1
ATOM 4389 O O . ARG A 1 557 ? 38.594 24.360 4.527 1.00 80.88 557 ARG A O 1
ATOM 4396 N N . LEU A 1 558 ? 38.977 23.362 2.542 1.00 76.88 558 LEU A N 1
ATOM 4397 C CA . LEU A 1 558 ? 38.235 22.130 2.845 1.00 76.88 558 LEU A CA 1
ATOM 4398 C C . LEU A 1 558 ? 38.758 21.410 4.095 1.00 76.88 558 LEU A C 1
ATOM 4400 O O . LEU A 1 558 ? 37.970 20.801 4.816 1.00 76.88 558 LEU A O 1
ATOM 4404 N N . ASN A 1 559 ? 40.056 21.534 4.377 1.00 71.25 559 ASN A N 1
ATOM 4405 C CA . ASN A 1 559 ? 40.697 20.917 5.538 1.00 71.25 559 ASN A CA 1
ATOM 4406 C C . ASN A 1 559 ? 40.496 21.686 6.858 1.00 71.25 559 ASN A C 1
ATOM 4408 O O . ASN A 1 559 ? 40.758 21.124 7.916 1.00 71.25 559 ASN A O 1
ATOM 4412 N N . LYS A 1 560 ? 40.059 22.955 6.823 1.00 70.31 560 LYS A N 1
ATOM 4413 C CA . LYS A 1 560 ? 39.956 23.815 8.021 1.00 70.31 560 LYS A CA 1
ATOM 4414 C C . LYS A 1 560 ? 38.530 24.228 8.391 1.00 70.31 560 LYS A C 1
ATOM 4416 O O . LYS A 1 560 ? 38.266 24.436 9.568 1.00 70.31 560 LYS A O 1
ATOM 4421 N N . GLN A 1 561 ? 37.635 24.402 7.414 1.00 66.38 561 GLN A N 1
ATOM 4422 C CA . GLN A 1 561 ? 36.326 25.044 7.636 1.00 66.38 561 GLN A CA 1
ATOM 4423 C C . GLN A 1 561 ? 35.123 24.097 7.557 1.00 66.38 561 GLN A C 1
ATOM 4425 O O . GLN A 1 561 ? 34.061 24.430 8.074 1.00 66.38 561 GLN A O 1
ATOM 4430 N N . TYR A 1 562 ? 35.264 22.928 6.930 1.00 68.94 562 TYR A N 1
ATOM 4431 C CA . TYR A 1 562 ? 34.142 22.019 6.699 1.00 68.94 562 TYR A CA 1
ATOM 4432 C C . TYR A 1 562 ? 34.284 20.749 7.534 1.00 68.94 562 TYR A C 1
ATOM 4434 O O . TYR A 1 562 ? 35.346 20.131 7.562 1.00 68.94 562 TYR A O 1
ATOM 4442 N N . ALA A 1 563 ? 33.195 20.355 8.203 1.00 65.50 563 ALA A N 1
ATOM 4443 C CA . ALA A 1 563 ? 33.127 19.101 8.940 1.00 65.50 563 ALA A CA 1
ATOM 4444 C C . ALA A 1 563 ? 33.260 17.930 7.958 1.00 65.50 563 ALA A C 1
ATOM 4446 O O . ALA A 1 563 ? 32.330 17.609 7.217 1.00 65.50 563 ALA A O 1
ATOM 4447 N N . GLN A 1 564 ? 34.434 17.308 7.938 1.00 69.75 564 GLN A N 1
ATOM 4448 C CA . GLN A 1 564 ? 34.644 16.075 7.198 1.00 69.75 564 GLN A CA 1
ATOM 4449 C C . GLN A 1 564 ? 33.962 14.938 7.952 1.00 69.75 564 GLN A C 1
ATOM 4451 O O . GLN A 1 564 ? 34.107 14.804 9.169 1.00 69.75 564 GLN A O 1
ATOM 4456 N N . ILE A 1 565 ? 33.207 14.116 7.228 1.00 71.25 565 ILE A N 1
ATOM 4457 C CA . ILE A 1 565 ? 32.634 12.901 7.801 1.00 71.25 565 ILE A CA 1
ATOM 4458 C C . ILE A 1 565 ? 33.816 11.987 8.169 1.00 71.25 565 ILE A C 1
ATOM 4460 O O . ILE A 1 565 ? 34.639 11.711 7.289 1.00 71.25 565 ILE A O 1
ATOM 4464 N N . PRO A 1 566 ? 33.932 11.524 9.431 1.00 75.75 566 PRO A N 1
ATOM 4465 C CA . PRO A 1 566 ? 34.981 10.593 9.824 1.00 75.75 566 PRO A CA 1
ATOM 4466 C C . PRO A 1 566 ? 34.984 9.382 8.896 1.00 75.75 566 PRO A C 1
ATOM 4468 O O . PRO A 1 566 ? 33.922 8.877 8.518 1.00 75.75 566 PRO A O 1
ATOM 4471 N N . SER A 1 567 ? 36.170 8.902 8.523 1.00 85.00 567 SER A N 1
ATOM 4472 C CA . SER A 1 567 ? 36.257 7.732 7.658 1.00 85.00 567 SER A CA 1
ATOM 4473 C C . SER A 1 567 ? 35.552 6.540 8.314 1.00 85.00 567 SER A C 1
ATOM 4475 O O . SER A 1 567 ? 35.515 6.383 9.541 1.00 85.00 567 SER A O 1
ATOM 4477 N N . HIS A 1 568 ? 34.976 5.673 7.483 1.00 83.62 568 HIS A N 1
ATOM 4478 C CA . HIS A 1 568 ? 34.364 4.436 7.962 1.00 83.62 568 HIS A CA 1
ATOM 4479 C C . HIS A 1 568 ? 35.370 3.581 8.750 1.00 83.62 568 HIS A C 1
ATOM 4481 O O . HIS A 1 568 ? 34.986 2.911 9.699 1.00 83.62 568 HIS A O 1
ATOM 4487 N N . GLU A 1 569 ? 36.650 3.615 8.375 1.00 87.94 569 GLU A N 1
ATOM 4488 C CA . GLU A 1 569 ? 37.732 2.911 9.072 1.00 87.94 569 GLU A CA 1
ATOM 4489 C C . GLU A 1 569 ? 37.932 3.442 10.488 1.00 87.94 569 GLU A C 1
ATOM 4491 O O . GLU A 1 569 ? 37.885 2.652 11.425 1.00 87.94 569 GLU A O 1
ATOM 4496 N N . LEU A 1 570 ? 38.021 4.765 10.662 1.00 86.50 570 LEU A N 1
ATOM 4497 C CA . LEU A 1 570 ? 38.122 5.377 11.987 1.00 86.50 570 LEU A CA 1
ATOM 4498 C C . LEU A 1 570 ? 36.880 5.069 12.836 1.00 86.50 570 LEU A C 1
ATOM 4500 O O . LEU A 1 570 ? 36.982 4.763 14.020 1.00 86.50 570 LEU A O 1
ATOM 4504 N N . THR A 1 571 ? 35.694 5.095 12.225 1.00 90.25 571 THR A N 1
ATOM 4505 C CA . THR A 1 571 ? 34.435 4.792 12.922 1.00 90.25 571 THR A CA 1
ATOM 4506 C C . THR A 1 571 ? 34.354 3.321 13.342 1.00 90.25 571 THR A C 1
ATOM 4508 O O . THR A 1 571 ? 33.906 3.023 14.447 1.00 90.25 571 THR A O 1
ATOM 4511 N N . MET A 1 572 ? 34.801 2.398 12.486 1.00 91.12 572 MET A N 1
ATOM 4512 C CA . MET A 1 572 ? 34.879 0.969 12.796 1.00 91.12 572 MET A CA 1
ATOM 4513 C C . MET A 1 572 ? 35.918 0.677 13.869 1.00 91.12 572 MET A C 1
ATOM 4515 O O . MET A 1 572 ? 35.622 -0.077 14.783 1.00 91.12 572 MET A O 1
ATOM 4519 N N . GLU A 1 573 ? 37.087 1.309 13.815 1.00 94.31 573 GLU A N 1
ATOM 4520 C CA . GLU A 1 573 ? 38.116 1.158 14.844 1.00 94.31 573 GLU A CA 1
ATOM 4521 C C . GLU A 1 573 ? 37.603 1.627 16.214 1.00 94.31 573 GLU A C 1
ATOM 4523 O O . GLU A 1 573 ? 37.779 0.941 17.224 1.00 94.31 573 GLU A O 1
ATOM 4528 N N . LEU A 1 574 ? 36.905 2.768 16.256 1.00 89.94 574 LEU A N 1
ATOM 4529 C CA . LEU A 1 574 ? 36.251 3.262 17.469 1.00 89.94 574 LEU A CA 1
ATOM 4530 C C . LEU A 1 574 ? 35.149 2.308 17.952 1.00 89.94 574 LEU A C 1
ATOM 4532 O O . LEU A 1 574 ? 35.029 2.064 19.155 1.00 89.94 574 LEU A O 1
ATOM 4536 N N . ALA A 1 575 ? 34.364 1.745 17.030 1.00 94.44 575 ALA A N 1
ATOM 4537 C CA . ALA A 1 575 ? 33.327 0.774 17.353 1.00 94.44 575 ALA A CA 1
ATOM 4538 C C . ALA A 1 575 ? 33.923 -0.529 17.901 1.00 94.44 575 ALA A C 1
ATOM 4540 O O . ALA A 1 575 ? 33.458 -1.010 18.927 1.00 94.44 575 ALA A O 1
ATOM 4541 N N . ASP A 1 576 ? 34.972 -1.071 17.288 1.00 93.75 576 ASP A N 1
ATOM 4542 C CA . ASP A 1 576 ? 35.643 -2.298 17.725 1.00 93.75 576 ASP A CA 1
ATOM 4543 C C . ASP A 1 576 ? 36.290 -2.110 19.103 1.00 93.75 576 ASP A C 1
ATOM 4545 O O . ASP A 1 576 ? 36.124 -2.950 19.992 1.00 93.75 576 ASP A O 1
ATOM 4549 N N . LYS A 1 577 ? 36.932 -0.957 19.337 1.00 93.81 577 LYS A N 1
ATOM 4550 C CA . LYS A 1 577 ? 37.447 -0.576 20.662 1.00 93.81 577 LYS A CA 1
ATOM 4551 C C . LYS A 1 577 ? 36.341 -0.498 21.715 1.00 93.81 577 LYS A C 1
ATOM 4553 O O . LYS A 1 577 ? 36.568 -0.909 22.847 1.00 93.81 577 LYS A O 1
ATOM 4558 N N . ARG A 1 578 ? 35.148 -0.001 21.368 1.00 92.06 578 ARG A N 1
ATOM 4559 C CA . ARG A 1 578 ? 34.013 0.094 22.304 1.00 92.06 578 ARG A CA 1
ATOM 4560 C C . ARG A 1 578 ? 33.316 -1.249 22.529 1.00 92.06 578 ARG A C 1
ATOM 4562 O O . ARG A 1 578 ? 32.908 -1.535 23.650 1.00 92.06 578 ARG A O 1
ATOM 4569 N N . ASN A 1 579 ? 33.189 -2.055 21.480 1.00 93.88 579 ASN A N 1
ATOM 4570 C CA . ASN A 1 579 ? 32.461 -3.323 21.471 1.00 93.88 579 ASN A CA 1
ATOM 4571 C C . ASN A 1 579 ? 33.285 -4.496 22.023 1.00 93.88 579 ASN A C 1
ATOM 4573 O O . ASN A 1 579 ? 32.719 -5.552 22.293 1.00 93.88 579 ASN A O 1
ATOM 4577 N N . SER A 1 580 ? 34.601 -4.328 22.194 1.00 94.06 580 SER A N 1
ATOM 4578 C CA . SER A 1 580 ? 35.458 -5.297 22.891 1.00 94.06 580 SER A CA 1
ATOM 4579 C C . SER A 1 580 ? 35.171 -5.374 24.396 1.00 94.06 580 SER A C 1
ATOM 4581 O O . SER A 1 580 ? 35.532 -6.358 25.040 1.00 94.06 580 SER A O 1
ATOM 4583 N N . ILE A 1 581 ? 34.496 -4.364 24.957 1.00 93.50 581 ILE A N 1
ATOM 4584 C CA . ILE A 1 581 ? 34.091 -4.327 26.362 1.00 93.50 581 ILE A CA 1
ATOM 4585 C C . ILE A 1 581 ? 32.827 -5.193 26.522 1.00 93.50 581 ILE A C 1
ATOM 4587 O O . ILE A 1 581 ? 31.795 -4.866 25.926 1.00 93.50 581 ILE A O 1
ATOM 4591 N N . PRO A 1 582 ? 32.871 -6.293 27.300 1.00 91.25 582 PRO A N 1
ATOM 4592 C CA . PRO A 1 582 ? 31.723 -7.176 27.473 1.00 91.25 582 PRO A CA 1
ATOM 4593 C C . PRO A 1 582 ? 30.572 -6.460 28.188 1.00 91.25 582 PRO A C 1
ATOM 4595 O O . PRO A 1 582 ? 30.781 -5.570 29.014 1.00 91.25 582 PRO A O 1
ATOM 4598 N N . LEU A 1 583 ? 29.340 -6.876 27.886 1.00 89.81 583 LEU A N 1
ATOM 4599 C CA . LEU A 1 583 ? 28.160 -6.378 28.593 1.00 89.81 583 LEU A CA 1
ATOM 4600 C C . LEU A 1 583 ? 28.203 -6.807 30.073 1.00 89.81 583 LEU A C 1
ATOM 4602 O O . LEU A 1 583 ? 28.631 -7.928 30.361 1.00 89.81 583 LEU A O 1
ATOM 4606 N N . PRO A 1 584 ? 27.737 -5.959 31.008 1.00 86.31 584 PRO A N 1
ATOM 4607 C CA . PRO A 1 584 ? 27.652 -6.325 32.417 1.00 86.31 584 PRO A CA 1
ATOM 4608 C C . PRO A 1 584 ? 26.645 -7.465 32.629 1.00 86.31 584 PRO A C 1
ATOM 4610 O O . PRO A 1 584 ? 25.657 -7.582 31.899 1.00 86.31 584 PRO A O 1
ATOM 4613 N N . SER A 1 585 ? 26.881 -8.303 33.641 1.00 85.38 585 SER A N 1
ATOM 4614 C CA . SER A 1 585 ? 25.942 -9.359 34.027 1.00 85.38 585 SER A CA 1
ATOM 4615 C C . SER A 1 585 ? 24.626 -8.755 34.511 1.00 85.38 585 SER A C 1
ATOM 4617 O O . SER A 1 585 ? 24.627 -7.856 35.350 1.00 85.38 585 SER A O 1
ATOM 4619 N N . ILE A 1 586 ? 23.506 -9.262 33.993 1.00 81.19 586 ILE A N 1
ATOM 4620 C CA . ILE A 1 586 ? 22.164 -8.806 34.362 1.00 81.19 586 ILE A CA 1
ATOM 4621 C C . ILE A 1 586 ? 21.694 -9.641 35.568 1.00 81.19 586 ILE A C 1
ATOM 4623 O O . ILE A 1 586 ? 21.638 -10.867 35.443 1.00 81.19 586 ILE A O 1
ATOM 4627 N N . PRO A 1 587 ? 21.388 -9.029 36.727 1.00 76.38 587 PRO A N 1
ATOM 4628 C CA . PRO A 1 587 ? 20.806 -9.723 37.876 1.00 76.38 587 PRO A CA 1
ATOM 4629 C C . PRO A 1 587 ? 19.442 -10.346 37.541 1.00 76.38 587 PRO A C 1
ATOM 4631 O O . PRO A 1 587 ? 18.708 -9.836 36.701 1.00 76.38 587 PRO A O 1
ATOM 4634 N N . ASN A 1 588 ? 19.063 -11.422 38.236 1.00 75.88 588 ASN A N 1
ATOM 4635 C CA . ASN A 1 588 ? 17.757 -12.084 38.065 1.00 75.88 588 ASN A CA 1
ATOM 4636 C C . ASN A 1 588 ? 16.584 -11.326 38.728 1.00 75.88 588 ASN A C 1
ATOM 4638 O O . ASN A 1 588 ? 15.492 -11.875 38.876 1.00 75.88 588 ASN A O 1
ATOM 4642 N N . GLU A 1 589 ? 16.800 -10.084 39.154 1.00 81.00 589 GLU A N 1
ATOM 4643 C CA . GLU A 1 589 ? 15.781 -9.253 39.784 1.00 81.00 589 GLU A CA 1
ATOM 4644 C C . GLU A 1 589 ? 14.909 -8.588 38.714 1.00 81.00 589 GLU A C 1
ATOM 4646 O O . GLU A 1 589 ? 15.396 -8.011 37.742 1.00 81.00 589 GLU A O 1
ATOM 4651 N N . TYR A 1 590 ? 13.591 -8.670 38.881 1.00 77.44 590 TYR A N 1
ATOM 4652 C CA . TYR A 1 590 ? 12.656 -8.004 37.982 1.00 77.44 590 TYR A CA 1
ATOM 4653 C C . TYR A 1 590 ? 12.611 -6.506 38.302 1.00 77.44 590 TYR A C 1
ATOM 4655 O O . TYR A 1 590 ? 12.107 -6.112 39.351 1.00 77.44 590 TYR A O 1
ATOM 4663 N N . GLY A 1 591 ? 13.095 -5.659 37.392 1.00 83.88 591 GLY A N 1
ATOM 4664 C CA . GLY A 1 591 ? 13.027 -4.206 37.556 1.00 83.88 591 GLY A CA 1
ATOM 4665 C C . GLY A 1 591 ? 13.950 -3.426 36.621 1.00 83.88 591 GLY A C 1
ATOM 4666 O O . GLY A 1 591 ? 14.620 -3.991 35.758 1.00 83.88 591 GLY A O 1
ATOM 4667 N N . VAL A 1 592 ? 13.968 -2.100 36.785 1.00 84.81 592 VAL A N 1
ATOM 4668 C CA . VAL A 1 592 ? 14.925 -1.204 36.117 1.00 84.81 592 VAL A CA 1
ATOM 4669 C C . VAL A 1 592 ? 16.128 -1.014 37.037 1.00 84.81 592 VAL A C 1
ATOM 4671 O O . VAL A 1 592 ? 15.981 -0.488 38.137 1.00 84.81 592 VAL A O 1
ATOM 4674 N N . HIS A 1 593 ? 17.321 -1.400 36.581 1.00 81.81 593 HIS A N 1
ATOM 4675 C CA . HIS A 1 593 ? 18.554 -1.134 37.320 1.00 81.81 593 HIS A CA 1
ATOM 4676 C C . HIS A 1 593 ? 18.972 0.325 37.149 1.00 81.81 593 HIS A C 1
ATOM 4678 O O . HIS A 1 593 ? 19.337 0.758 36.054 1.00 81.81 593 HIS A O 1
ATOM 4684 N N . LEU A 1 594 ? 18.922 1.079 38.244 1.00 85.56 594 LEU A N 1
ATOM 4685 C CA . LEU A 1 594 ? 19.470 2.427 38.297 1.00 85.56 594 LEU A CA 1
ATOM 4686 C C . LEU A 1 594 ? 20.990 2.365 38.552 1.00 85.56 594 LEU A C 1
ATOM 4688 O O . LEU A 1 594 ? 21.457 1.444 39.227 1.00 85.56 594 LEU A O 1
ATOM 4692 N N . PRO A 1 595 ? 21.777 3.333 38.044 1.00 85.31 595 PRO A N 1
ATOM 4693 C CA . PRO A 1 595 ? 23.177 3.507 38.440 1.00 85.31 595 PRO A CA 1
ATOM 4694 C C . PRO A 1 595 ? 23.326 3.662 39.965 1.00 85.31 595 PRO A C 1
ATOM 4696 O O . PRO A 1 595 ? 22.341 3.975 40.629 1.00 85.31 595 PRO A O 1
ATOM 4699 N N . PRO A 1 596 ? 24.527 3.511 40.551 1.00 84.50 596 PRO A N 1
ATOM 4700 C CA . PRO A 1 596 ? 24.752 3.819 41.966 1.00 84.50 596 PRO A CA 1
ATOM 4701 C C . PRO A 1 596 ? 24.235 5.223 42.346 1.00 84.50 596 PRO A C 1
ATOM 4703 O O . PRO A 1 596 ? 24.364 6.128 41.518 1.00 84.50 596 PRO A O 1
ATOM 4706 N N . PRO A 1 597 ? 23.704 5.447 43.569 1.00 81.94 597 PRO A N 1
ATOM 4707 C CA . PRO A 1 597 ? 23.048 6.705 43.961 1.00 81.94 597 PRO A CA 1
ATOM 4708 C C . PRO A 1 597 ? 23.850 7.986 43.679 1.00 81.94 597 PRO A C 1
ATOM 4710 O O . PRO A 1 597 ? 23.275 8.990 43.289 1.00 81.94 597 PRO A O 1
ATOM 4713 N N . GLN A 1 598 ? 25.182 7.938 43.769 1.00 82.44 598 GLN A N 1
ATOM 4714 C CA . GLN A 1 598 ? 26.087 9.056 43.447 1.00 82.44 598 GLN A CA 1
ATOM 4715 C C . GLN A 1 598 ? 26.074 9.507 41.971 1.00 82.44 598 GLN A C 1
ATOM 4717 O O . GLN A 1 598 ? 26.499 10.614 41.657 1.00 82.44 598 GLN A O 1
ATOM 4722 N N . PHE A 1 599 ? 25.621 8.640 41.062 1.00 81.56 599 PHE A N 1
ATOM 4723 C CA . PHE A 1 599 ? 25.447 8.920 39.633 1.00 81.56 599 PHE A CA 1
ATOM 4724 C C . PHE A 1 599 ? 23.970 9.052 39.251 1.00 81.56 599 PHE A C 1
ATOM 4726 O O . PHE A 1 599 ? 23.647 9.231 38.075 1.00 81.56 599 PHE A O 1
ATOM 4733 N N . GLN A 1 600 ? 23.065 8.927 40.223 1.00 84.62 600 GLN A N 1
ATOM 4734 C CA . GLN A 1 600 ? 21.662 9.227 40.018 1.00 84.62 600 GLN A CA 1
ATOM 4735 C C . GLN A 1 600 ? 21.475 10.730 40.188 1.00 84.62 600 GLN A C 1
ATOM 4737 O O . GLN A 1 600 ? 21.900 11.320 41.179 1.00 84.62 600 GLN A O 1
ATOM 4742 N N . LEU A 1 601 ? 20.799 11.349 39.224 1.00 80.50 601 LEU A N 1
ATOM 4743 C CA . LEU A 1 601 ? 20.309 12.714 39.367 1.00 80.50 601 LEU A CA 1
ATOM 4744 C C . LEU A 1 601 ? 19.078 12.688 40.281 1.00 80.50 601 LEU A C 1
ATOM 4746 O O . LEU A 1 601 ? 17.947 12.854 39.829 1.00 80.50 601 LEU A O 1
ATOM 4750 N N . LEU A 1 602 ? 19.296 12.398 41.563 1.00 74.38 602 LEU A N 1
ATOM 4751 C 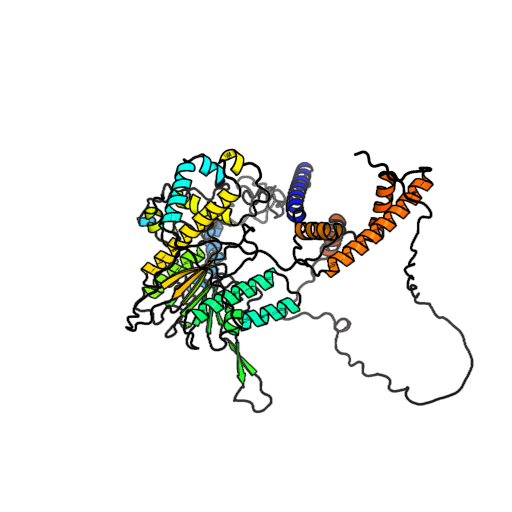CA . LEU A 1 602 ? 18.301 12.657 42.591 1.00 74.38 602 LEU A CA 1
ATOM 4752 C C . LEU A 1 602 ? 18.214 14.175 42.744 1.00 74.38 602 LEU A C 1
ATOM 4754 O O . LEU A 1 602 ? 19.238 14.860 42.745 1.00 74.38 602 LEU A O 1
ATOM 4758 N N . HIS A 1 603 ? 16.997 14.700 42.872 1.00 54.59 603 HIS A N 1
ATOM 4759 C CA . HIS A 1 603 ? 16.795 16.037 43.416 1.00 54.59 603 HIS A CA 1
ATOM 4760 C C . HIS A 1 603 ? 17.343 16.018 44.853 1.00 54.59 603 HIS A C 1
ATOM 4762 O O . HIS A 1 603 ? 16.610 15.794 45.809 1.00 54.59 603 HIS A O 1
ATOM 4768 N N . HIS A 1 604 ? 18.652 16.215 45.026 1.00 57.81 604 HIS A N 1
ATOM 4769 C CA . HIS A 1 604 ? 19.094 16.945 46.195 1.00 57.81 604 HIS A CA 1
ATOM 4770 C C . HIS A 1 604 ? 18.426 18.299 46.034 1.00 57.81 604 HIS A C 1
ATOM 4772 O O . HIS A 1 604 ? 18.722 19.017 45.075 1.00 57.81 604 HIS A O 1
ATOM 4778 N N . ASP A 1 605 ? 17.475 18.609 46.914 1.00 54.50 605 ASP A N 1
ATOM 4779 C CA . ASP A 1 605 ? 17.094 19.994 47.116 1.00 54.50 605 ASP A CA 1
ATOM 4780 C C . ASP A 1 605 ? 18.412 20.754 47.227 1.00 54.50 605 ASP A C 1
ATOM 4782 O O . ASP A 1 605 ? 19.209 20.508 48.136 1.00 54.50 605 ASP A O 1
ATOM 4786 N N . MET A 1 606 ? 18.691 21.631 46.260 1.00 58.28 606 MET A N 1
ATOM 4787 C CA . MET A 1 606 ? 19.729 22.641 46.412 1.00 58.28 606 MET A CA 1
ATOM 4788 C C . MET A 1 606 ? 19.230 23.630 47.472 1.00 58.28 606 MET A C 1
ATOM 4790 O O . MET A 1 606 ? 19.016 24.812 47.209 1.00 58.28 606 MET A O 1
ATOM 4794 N N . SER A 1 607 ? 18.973 23.142 48.684 1.00 55.28 607 SER A N 1
ATOM 4795 C CA . SER A 1 607 ? 18.626 23.917 49.854 1.00 55.28 607 SER A CA 1
ATOM 4796 C C . SER A 1 607 ? 19.921 24.489 50.407 1.00 55.28 607 SER A C 1
ATOM 4798 O O . SER A 1 607 ? 20.479 24.002 51.388 1.00 55.28 607 SER A O 1
ATOM 4800 N N . ARG A 1 608 ? 20.428 25.486 49.691 1.00 52.09 608 ARG A N 1
ATOM 4801 C CA . ARG A 1 608 ? 20.888 26.764 50.232 1.00 52.09 608 ARG A CA 1
ATOM 4802 C C . ARG A 1 608 ? 21.378 27.603 49.062 1.00 52.09 608 ARG A C 1
ATOM 4804 O O . ARG A 1 608 ? 22.558 27.681 48.745 1.00 52.09 608 ARG A O 1
ATOM 4811 N N . TRP A 1 609 ? 20.414 28.277 48.447 1.00 46.19 609 TRP A N 1
ATOM 4812 C CA . TRP A 1 609 ? 20.609 29.694 48.195 1.00 46.19 609 TRP A CA 1
ATOM 4813 C C . TRP A 1 609 ? 20.965 30.310 49.550 1.00 46.19 609 TRP A C 1
ATOM 4815 O O . TRP A 1 609 ? 20.103 30.408 50.420 1.00 46.19 609 TRP A O 1
ATOM 4825 N N . ASP A 1 610 ? 22.242 30.608 49.779 1.00 43.09 610 ASP A N 1
ATOM 4826 C CA . ASP A 1 610 ? 22.620 31.438 50.916 1.00 43.09 610 ASP A CA 1
ATOM 4827 C C . ASP A 1 610 ? 21.993 32.818 50.685 1.00 43.09 610 ASP A C 1
ATOM 4829 O O . ASP A 1 610 ? 22.484 33.649 49.919 1.00 43.09 610 ASP A O 1
ATOM 4833 N N . GLU A 1 611 ? 20.862 33.042 51.351 1.00 45.66 611 GLU A N 1
ATOM 4834 C CA . GLU A 1 611 ? 20.157 34.313 51.530 1.00 45.66 611 GLU A CA 1
ATOM 4835 C C . GLU A 1 611 ? 20.970 35.295 52.394 1.00 45.66 611 GLU A C 1
ATOM 4837 O O . GLU A 1 611 ? 20.458 35.977 53.275 1.00 45.66 611 GLU A O 1
ATOM 4842 N N . THR A 1 612 ? 22.270 35.418 52.139 1.00 44.38 612 THR A N 1
ATOM 4843 C CA . THR A 1 612 ? 23.122 36.421 52.782 1.00 44.38 612 THR A CA 1
ATOM 4844 C C . THR A 1 612 ? 23.871 37.223 51.735 1.00 44.38 612 THR A C 1
ATOM 4846 O O . THR A 1 612 ? 25.088 37.146 51.622 1.00 44.38 612 THR A O 1
ATOM 4849 N N . ARG A 1 613 ? 23.130 38.026 50.958 1.00 40.31 613 ARG A N 1
ATOM 4850 C CA . ARG A 1 613 ? 23.616 39.304 50.386 1.00 40.31 613 ARG A CA 1
ATOM 4851 C C . ARG A 1 613 ? 22.488 40.093 49.713 1.00 40.31 613 ARG A C 1
ATOM 4853 O O . ARG A 1 613 ? 22.514 40.394 48.523 1.00 40.31 613 ARG A O 1
ATOM 4860 N N . ARG A 1 614 ? 21.511 40.522 50.512 1.00 35.25 614 ARG A N 1
ATOM 4861 C CA . ARG A 1 614 ? 20.864 41.823 50.301 1.00 35.25 614 ARG A CA 1
ATOM 4862 C C . ARG A 1 614 ? 20.967 42.619 51.593 1.00 35.25 614 ARG A C 1
ATOM 4864 O O . ARG A 1 614 ? 20.363 42.256 52.589 1.00 35.25 614 ARG A O 1
ATOM 4871 N N . GLY A 1 615 ? 21.744 43.696 51.533 1.00 33.03 615 GLY A N 1
ATOM 4872 C CA . GLY A 1 615 ? 21.834 44.700 52.588 1.00 33.03 615 GLY A CA 1
ATOM 4873 C C . GLY A 1 615 ? 23.220 44.821 53.206 1.00 33.03 615 GLY A C 1
ATOM 4874 O O . GLY A 1 615 ? 23.470 44.276 54.268 1.00 33.03 615 GLY A O 1
ATOM 4875 N N . SER A 1 616 ? 24.121 45.551 52.551 1.00 31.08 616 SER A N 1
ATOM 4876 C CA . SER A 1 616 ? 24.673 46.781 53.132 1.00 31.08 616 SER A CA 1
ATOM 4877 C C . SER A 1 616 ? 25.823 47.297 52.273 1.00 31.08 616 SER A C 1
ATOM 4879 O O . SER A 1 616 ? 26.861 46.669 52.096 1.00 31.08 616 SER A O 1
ATOM 4881 N N . SER A 1 617 ? 25.574 48.485 51.749 1.00 31.98 617 SER A N 1
ATOM 4882 C CA . SER A 1 617 ? 26.516 49.551 51.458 1.00 31.98 617 SER A CA 1
ATOM 4883 C C . SER A 1 617 ? 27.806 49.580 52.296 1.00 31.98 617 SER A C 1
ATOM 4885 O O . SER A 1 617 ? 27.760 49.476 53.518 1.00 31.98 617 SER A O 1
ATOM 4887 N N . HIS A 1 618 ? 28.877 49.950 51.582 1.00 30.95 618 HIS A N 1
ATOM 4888 C CA . HIS A 1 618 ? 29.980 50.842 51.972 1.00 30.95 618 HIS A CA 1
ATOM 4889 C C . HIS A 1 618 ? 31.312 50.284 52.520 1.00 30.95 618 HIS A C 1
ATOM 4891 O O . HIS A 1 618 ? 31.379 49.423 53.385 1.00 30.95 618 HIS A O 1
ATOM 4897 N N . SER A 1 619 ? 32.349 50.954 51.989 1.00 28.00 619 SER A N 1
ATOM 4898 C CA . SER A 1 619 ? 33.737 51.173 52.428 1.00 28.00 619 SER A CA 1
ATOM 4899 C C . SER A 1 619 ? 34.784 50.057 52.306 1.00 28.00 619 SER A C 1
ATOM 4901 O O . SER A 1 619 ? 34.826 49.122 53.091 1.00 28.00 619 SER A O 1
ATOM 4903 N N . ASN A 1 620 ? 35.677 50.268 51.324 1.00 27.55 620 ASN A N 1
ATOM 4904 C CA . ASN A 1 620 ? 37.143 50.379 51.441 1.00 27.55 620 ASN A CA 1
ATOM 4905 C C . ASN A 1 620 ? 37.862 49.457 52.446 1.00 27.55 620 ASN A C 1
ATOM 4907 O O . ASN A 1 620 ? 37.755 49.674 53.642 1.00 27.55 620 ASN A O 1
ATOM 4911 N N . SER A 1 621 ? 38.726 48.553 51.969 1.00 27.42 621 SER A N 1
ATOM 4912 C CA . SER A 1 621 ? 40.163 48.795 51.708 1.00 27.42 621 SER A CA 1
ATOM 4913 C C . SER A 1 621 ? 41.007 47.511 51.815 1.00 27.42 621 SER A C 1
ATOM 4915 O O . SER A 1 621 ? 40.777 46.665 52.670 1.00 27.42 621 SER A O 1
ATOM 4917 N N . THR A 1 622 ? 42.069 47.476 50.999 1.00 28.52 622 THR A N 1
ATOM 4918 C CA . THR A 1 622 ? 43.362 46.777 51.198 1.00 28.52 622 THR A CA 1
ATOM 4919 C C . THR A 1 622 ? 43.444 45.242 51.137 1.00 28.52 622 THR A C 1
ATOM 4921 O O . THR A 1 622 ? 43.124 44.529 52.076 1.00 28.52 622 THR A O 1
ATOM 4924 N N . THR A 1 623 ? 44.001 44.797 49.998 1.00 29.31 623 THR A N 1
ATOM 4925 C CA . THR A 1 623 ? 45.178 43.912 49.835 1.00 29.31 623 THR A CA 1
ATOM 4926 C C . THR A 1 623 ? 45.289 42.657 50.703 1.00 29.31 623 THR A C 1
ATOM 4928 O O . THR A 1 623 ? 45.525 42.761 51.896 1.00 29.31 623 THR A O 1
ATOM 4931 N N . HIS A 1 624 ? 45.320 41.479 50.071 1.00 29.44 624 HIS A N 1
ATOM 4932 C CA . HIS A 1 624 ? 46.558 40.704 49.898 1.00 29.44 624 HIS A CA 1
ATOM 4933 C C . HIS A 1 624 ? 46.368 39.567 48.875 1.00 29.44 624 HIS A C 1
ATOM 4935 O O . HIS A 1 624 ? 45.281 39.046 48.652 1.00 29.44 624 HIS A O 1
ATOM 4941 N N . THR A 1 625 ? 47.469 39.302 48.193 1.00 28.52 625 THR A N 1
ATOM 4942 C CA . THR A 1 625 ? 47.745 38.452 47.035 1.00 28.52 625 THR A CA 1
ATOM 4943 C C . THR A 1 625 ? 47.699 36.950 47.343 1.00 28.52 625 THR A C 1
ATOM 4945 O O . THR A 1 625 ? 48.235 36.552 48.366 1.00 28.52 625 THR A O 1
ATOM 4948 N N . GLU A 1 626 ? 47.143 36.122 46.443 1.00 26.55 626 GLU A N 1
ATOM 4949 C CA . GLU A 1 626 ? 47.869 35.097 45.650 1.00 26.55 626 GLU A CA 1
ATOM 4950 C C . GLU A 1 626 ? 46.950 34.040 44.996 1.00 26.55 626 GLU A C 1
ATOM 4952 O O . GLU A 1 626 ? 45.942 33.620 45.552 1.00 26.55 626 GLU A O 1
ATOM 4957 N N . ALA A 1 627 ? 47.377 33.607 43.801 1.00 26.25 627 ALA A N 1
ATOM 4958 C CA . ALA A 1 627 ? 46.949 32.442 43.013 1.00 26.25 627 ALA A CA 1
ATOM 4959 C C . ALA A 1 627 ? 45.565 32.469 42.321 1.00 26.25 627 ALA A C 1
ATOM 4961 O O . ALA A 1 627 ? 44.636 31.753 42.684 1.00 26.25 627 ALA A O 1
ATOM 4962 N N . SER A 1 628 ? 45.487 33.194 41.197 1.00 27.03 628 SER A N 1
ATOM 4963 C CA . SER A 1 628 ? 44.498 32.932 40.143 1.00 27.03 628 SER A CA 1
ATOM 4964 C C . SER A 1 628 ? 45.134 32.033 39.076 1.00 27.03 628 SER A C 1
ATOM 4966 O O . SER A 1 628 ? 45.961 32.489 38.287 1.00 27.03 628 SER A O 1
ATOM 4968 N N . ALA A 1 629 ? 44.785 30.743 39.068 1.00 27.89 629 ALA A N 1
ATOM 4969 C CA . ALA A 1 629 ? 44.997 29.881 37.910 1.00 27.89 629 ALA A CA 1
ATOM 4970 C C . ALA A 1 629 ? 43.867 30.157 36.915 1.00 27.89 629 ALA A C 1
ATOM 4972 O O . ALA A 1 629 ? 42.734 29.699 37.057 1.00 27.89 629 ALA A O 1
ATOM 4973 N N . THR A 1 630 ? 44.204 30.980 35.934 1.00 27.61 630 THR A N 1
ATOM 4974 C CA . THR A 1 630 ? 43.400 31.398 34.796 1.00 27.61 630 THR A CA 1
ATOM 4975 C C . THR A 1 630 ? 42.815 30.181 34.074 1.00 27.61 630 THR A C 1
ATOM 4977 O O . THR A 1 630 ? 43.529 29.464 33.373 1.00 27.61 630 THR A O 1
ATOM 4980 N N . ILE A 1 631 ? 41.502 29.959 34.175 1.00 27.38 631 ILE A N 1
ATOM 4981 C CA . ILE A 1 631 ? 40.792 29.280 33.088 1.00 27.38 631 ILE A CA 1
ATOM 4982 C C . ILE A 1 631 ? 40.843 30.270 31.935 1.00 27.38 631 ILE A C 1
ATOM 4984 O O . ILE A 1 631 ? 40.198 31.317 31.979 1.00 27.38 631 ILE A O 1
ATOM 4988 N N . ALA A 1 632 ? 41.696 29.968 30.959 1.00 27.58 632 ALA A N 1
ATOM 4989 C CA . ALA A 1 632 ? 41.818 30.728 29.735 1.00 27.58 632 ALA A CA 1
ATOM 4990 C C . ALA A 1 632 ? 40.420 30.933 29.144 1.00 27.58 632 ALA A C 1
ATOM 4992 O O . ALA A 1 632 ? 39.784 29.999 28.648 1.00 27.58 632 ALA A O 1
ATOM 4993 N N . SER A 1 633 ? 39.954 32.177 29.193 1.00 26.30 633 SER A N 1
ATOM 4994 C CA . SER A 1 633 ? 39.046 32.685 28.190 1.00 26.30 633 SER A CA 1
ATOM 4995 C C . SER A 1 633 ? 39.741 32.451 26.854 1.00 26.30 633 SER A C 1
ATOM 4997 O O . SER A 1 633 ? 40.687 33.149 26.493 1.00 26.30 633 SER A O 1
ATOM 4999 N N . PHE A 1 634 ? 39.307 31.428 26.118 1.00 27.19 634 PHE A N 1
ATOM 5000 C CA . PHE A 1 634 ? 39.509 31.473 24.683 1.00 27.19 634 PHE A CA 1
ATOM 5001 C C . PHE A 1 634 ? 38.777 32.724 24.225 1.00 27.19 634 PHE A C 1
ATOM 5003 O O . PHE A 1 634 ? 37.549 32.814 24.290 1.00 27.19 634 PHE A O 1
ATOM 5010 N N . SER A 1 635 ? 39.585 33.724 23.892 1.00 30.19 635 SER A N 1
ATOM 5011 C CA . SER A 1 635 ? 39.185 34.947 23.240 1.00 30.19 635 SER A CA 1
ATOM 5012 C C . SER A 1 635 ? 38.157 34.603 22.176 1.00 30.19 635 SER A C 1
ATOM 5014 O O . SER A 1 635 ? 38.361 33.706 21.352 1.00 30.19 635 SER A O 1
ATOM 5016 N N . ALA A 1 636 ? 37.033 35.317 22.213 1.00 30.75 636 ALA A N 1
ATOM 5017 C CA . ALA A 1 636 ? 36.199 35.455 21.043 1.00 30.75 636 ALA A CA 1
ATOM 5018 C C . ALA A 1 636 ? 37.143 35.846 19.905 1.00 30.75 636 ALA A C 1
ATOM 5020 O O . ALA A 1 636 ? 37.709 36.938 19.906 1.00 30.75 636 ALA A O 1
ATOM 5021 N N . VAL A 1 637 ? 37.397 34.907 18.995 1.00 30.08 637 VAL A N 1
ATOM 5022 C CA . VAL A 1 637 ? 38.082 35.216 17.754 1.00 30.08 637 VAL A CA 1
ATOM 5023 C C . VAL A 1 637 ? 37.129 36.165 17.053 1.00 30.08 637 VAL A C 1
ATOM 5025 O O . VAL A 1 637 ? 36.110 35.737 16.509 1.00 30.08 637 VAL A O 1
ATOM 5028 N N . GLU A 1 638 ? 37.419 37.462 17.141 1.00 31.19 638 GLU A N 1
ATOM 5029 C CA . GLU A 1 638 ? 36.890 38.456 16.227 1.00 31.19 638 GLU A CA 1
ATOM 5030 C C . GLU A 1 638 ? 37.159 37.912 14.829 1.00 31.19 638 GLU A C 1
ATOM 5032 O O . GLU A 1 638 ? 38.287 37.904 14.330 1.00 31.19 638 GLU A O 1
ATOM 5037 N N . GLY A 1 639 ? 36.115 37.346 14.227 1.00 29.77 639 GLY A N 1
ATOM 5038 C CA . GLY A 1 639 ? 36.134 36.906 12.850 1.00 29.77 639 GLY A CA 1
ATOM 5039 C C . GLY A 1 639 ? 36.349 38.146 12.008 1.00 29.77 639 GLY A C 1
ATOM 5040 O O . GLY A 1 639 ? 35.394 38.851 11.689 1.00 29.77 639 GLY A O 1
ATOM 5041 N N . SER A 1 640 ? 37.615 38.438 11.718 1.00 33.56 640 SER A N 1
ATOM 5042 C CA . SER A 1 640 ? 38.026 39.535 10.859 1.00 33.56 640 SER A CA 1
ATOM 5043 C C . SER A 1 640 ? 37.151 39.540 9.605 1.00 33.56 640 SER A C 1
ATOM 5045 O O . SER A 1 640 ? 37.232 38.653 8.753 1.00 33.56 640 SER A O 1
ATOM 5047 N N . ARG A 1 641 ? 36.295 40.559 9.480 1.00 38.69 641 ARG A N 1
ATOM 5048 C CA . ARG A 1 641 ? 35.698 40.963 8.204 1.00 38.69 641 ARG A CA 1
ATOM 5049 C C . ARG A 1 641 ? 36.808 41.575 7.348 1.00 38.69 641 ARG A C 1
ATOM 5051 O O . ARG A 1 641 ? 36.773 42.751 7.010 1.00 38.69 641 ARG A O 1
ATOM 5058 N N . ASN A 1 642 ? 37.823 40.783 7.020 1.00 37.22 642 ASN A N 1
ATOM 5059 C CA . ASN A 1 642 ? 38.833 41.163 6.050 1.00 37.22 642 ASN A CA 1
ATOM 5060 C C . ASN A 1 642 ? 38.221 40.971 4.667 1.00 37.22 642 ASN A C 1
ATOM 5062 O O . ASN A 1 642 ? 38.378 39.931 4.028 1.00 37.22 642 ASN A O 1
ATOM 5066 N N . VAL A 1 643 ? 37.498 41.995 4.212 1.00 45.47 643 VAL A N 1
ATOM 5067 C CA . VAL A 1 643 ? 37.154 42.153 2.800 1.00 45.47 643 VAL A CA 1
ATOM 5068 C C . VAL A 1 643 ? 38.465 42.413 2.064 1.00 45.47 643 VAL A C 1
ATOM 5070 O O . VAL A 1 643 ? 38.899 43.549 1.896 1.00 45.47 643 VAL A O 1
ATOM 5073 N N . LYS A 1 644 ? 39.142 41.338 1.669 1.00 44.12 644 LYS A N 1
ATOM 5074 C CA . LYS A 1 644 ? 40.297 41.401 0.779 1.00 44.12 644 LYS A CA 1
ATOM 5075 C C . LYS A 1 644 ? 39.799 41.961 -0.564 1.00 44.12 644 LYS A C 1
ATOM 5077 O O . LYS A 1 644 ? 39.004 41.325 -1.248 1.00 44.12 644 LYS A O 1
ATOM 5082 N N . LYS A 1 645 ? 40.217 43.172 -0.930 1.00 48.00 645 LYS A N 1
ATOM 5083 C CA . LYS A 1 645 ? 39.966 43.749 -2.259 1.00 48.00 645 LYS A CA 1
ATOM 5084 C C . LYS A 1 645 ? 41.235 43.607 -3.092 1.00 48.00 645 LYS A C 1
ATOM 5086 O O . LYS A 1 645 ? 42.314 43.948 -2.619 1.00 48.00 645 LYS A O 1
ATOM 5091 N N . CYS A 1 646 ? 41.107 43.097 -4.313 1.00 41.34 646 CYS A N 1
ATOM 5092 C CA . CYS A 1 646 ? 42.199 43.115 -5.282 1.00 41.34 646 CYS A CA 1
ATOM 5093 C C . CYS A 1 646 ? 42.295 44.528 -5.881 1.00 41.34 646 CYS A C 1
ATOM 5095 O O . CYS A 1 646 ? 41.269 45.119 -6.214 1.00 41.34 646 CYS A O 1
ATOM 5097 N N . SER A 1 647 ? 43.502 45.085 -5.982 1.00 44.81 647 SER A N 1
ATOM 5098 C CA . SER A 1 647 ? 43.735 46.437 -6.510 1.00 44.81 647 SER A CA 1
ATOM 5099 C C . SER A 1 647 ? 43.705 46.512 -8.042 1.00 44.81 647 SER A C 1
ATOM 5101 O O . SER A 1 647 ? 43.744 47.610 -8.592 1.00 44.81 647 SER A O 1
ATOM 5103 N N . SER A 1 648 ? 43.618 45.376 -8.743 1.00 48.31 648 SER A N 1
ATOM 5104 C CA . SER A 1 648 ? 43.633 45.300 -10.206 1.00 48.31 648 SER A CA 1
ATOM 5105 C C . SER A 1 648 ? 42.621 44.287 -10.756 1.00 48.31 648 SER A C 1
ATOM 5107 O O . SER A 1 648 ? 42.186 43.357 -10.075 1.00 48.31 648 SER A O 1
ATOM 5109 N N . SER A 1 649 ? 42.202 44.493 -12.009 1.00 54.03 649 SER A N 1
ATOM 5110 C CA . SER A 1 649 ? 41.233 43.637 -12.700 1.00 54.03 649 SER A CA 1
ATOM 5111 C C . SER A 1 649 ? 41.824 42.252 -12.989 1.00 54.03 649 SER A C 1
ATOM 5113 O O . SER A 1 649 ? 42.852 42.133 -13.655 1.00 54.03 649 SER A O 1
ATOM 5115 N N . ILE A 1 650 ? 41.152 41.195 -12.523 1.00 59.62 650 ILE A N 1
ATOM 5116 C CA . ILE A 1 650 ? 41.579 39.802 -12.717 1.00 59.62 650 ILE A CA 1
ATOM 5117 C C . ILE A 1 650 ? 41.351 39.395 -14.182 1.00 59.62 650 ILE A C 1
ATOM 5119 O O . ILE A 1 650 ? 40.220 39.409 -14.666 1.00 59.62 650 ILE A O 1
ATOM 5123 N N . LYS A 1 651 ? 42.423 39.023 -14.894 1.00 56.34 651 LYS A N 1
ATOM 5124 C CA . LYS A 1 651 ? 42.370 38.564 -16.294 1.00 56.34 651 LYS A CA 1
ATOM 5125 C C . LYS A 1 651 ? 42.209 37.040 -16.360 1.00 56.34 651 LYS A C 1
ATOM 5127 O O . LYS A 1 651 ? 42.999 36.312 -15.762 1.00 56.34 651 LYS A O 1
ATOM 5132 N N . PHE A 1 652 ? 41.221 36.562 -17.121 1.00 49.59 652 PHE A N 1
ATOM 5133 C CA . PHE A 1 652 ? 40.958 35.135 -17.346 1.00 49.59 652 PHE A CA 1
ATOM 5134 C C . PHE A 1 652 ? 41.403 34.702 -18.747 1.00 49.59 652 PHE A C 1
ATOM 5136 O O . PHE A 1 652 ? 41.178 35.423 -19.715 1.00 49.59 652 PHE A O 1
ATOM 5143 N N . ASN A 1 653 ? 41.975 33.501 -18.868 1.00 46.19 653 ASN A N 1
ATOM 5144 C CA . ASN A 1 653 ? 42.260 32.867 -20.156 1.00 46.19 653 ASN A CA 1
ATOM 5145 C C . ASN A 1 653 ? 41.433 31.577 -20.272 1.00 46.19 653 ASN A C 1
ATOM 5147 O O . ASN A 1 653 ? 41.852 30.514 -19.814 1.00 46.19 653 ASN A O 1
ATOM 5151 N N . ILE A 1 654 ? 40.219 31.689 -20.814 1.00 45.59 654 ILE A N 1
ATOM 5152 C CA . ILE A 1 654 ? 39.336 30.547 -21.072 1.00 45.59 654 ILE A CA 1
ATOM 5153 C C . ILE A 1 654 ? 39.452 30.233 -22.565 1.00 45.59 654 ILE A C 1
ATOM 5155 O O . ILE A 1 654 ? 38.977 31.002 -23.399 1.00 45.59 654 ILE A O 1
ATOM 5159 N N . LYS A 1 655 ? 40.104 29.118 -22.912 1.00 44.12 655 LYS A N 1
ATOM 5160 C CA . LYS A 1 655 ? 40.024 28.564 -24.271 1.00 44.12 655 LYS A CA 1
ATOM 5161 C C . LYS A 1 655 ? 38.581 28.093 -24.492 1.00 44.12 655 LYS A C 1
ATOM 5163 O O . LYS A 1 655 ? 38.097 27.300 -23.687 1.00 44.12 655 LYS A O 1
ATOM 5168 N N . LYS A 1 656 ? 37.914 28.655 -25.506 1.00 36.94 656 LYS A N 1
ATOM 5169 C CA . LYS A 1 656 ? 36.554 28.278 -25.920 1.00 36.94 656 LYS A CA 1
ATOM 5170 C C . LYS A 1 656 ? 36.481 26.824 -26.357 1.00 36.94 656 LYS A C 1
ATOM 5172 O O . LYS A 1 656 ? 37.448 26.377 -27.016 1.00 36.94 656 LYS A O 1
#

Foldseek 3Di:
DVVVVVVVVVVVVVVVVVVVVCVVVVVDQAAPDQDLQVRDGHRHGPDVPDSHRLQPGDPPDDDDPDPPPPPDDDQQDWDQQPQGNVGIDGPVCSVVCCVVPPSNVLVVVQVPFQQFDAQLLFFPCCVPDPPPDALVNPDPDNDSDDLQVVCLVDPVVVLLVLLVLLLVVQFDDFAAQAFFQPLLVVVLVVCVVVVHDPVVSVVSSLLRLLVRCVVVPDDDDLLEEEEEQQCQQVVSVLSVCVSRVSHAYEYEHQDDDPNHCQVVNWDWDFDPPDPPDTPIDTHRRYDYGNDQLSGGQPLRHPVQAQGEYAYEYDCCAALSVLSNLSNLLCQLPDPPRNYYHAKYKYKDDYQLRYDLRSQNFVVVCVVSVDDSNSLNSLSNLLVLLAPPCPPPPDDCCPSVVADSVNSNVSNVSSSSSSVSRSQVSCVVSVKNWGKHQRDDDPCPPDSHDSIIIIMIGHDDDDDDDDDDDDDDDDDDDDDDDDDDDPDDDDDDPQLVVVCVVCVVVVNNDDDSVVSVVVVVVVVVVVLQLVVQQVVVCVVVVHPARDPVSSVVSVVVCCVPPDDDDPDPVVVVVVVCVVPVDDDDDDDPDPDDDDDDPVPDPDPPPPPDPPPPDDDDDDDDDDDDDDDDPDPDPPPPPPPPPPPDDDPDDHDDDDDD

InterPro domains:
  IPR003162 Transcription initiation factor TAFII31 [PF02291] (489-604)
  IPR003162 Transcription initiation factor TAFII31 [cd07979] (492-586)
  IPR007871 Methyltransferase TRM13 [PF05206] (205-453)
  IPR009072 Histone-fold [G3DSA:1.10.20.10] (492-559)
  IPR009072 Histone-fold [SSF47113] (492-558)
  IPR021721 Zinc finger, CCCH-type, TRM13 [PF11722] (30-56)
  IPR022776 TRM13/UPF0224 family, U11-48K-like CHHC zinc finger domain [PF05253] (78-101)
  IPR022776 TRM13/UPF0224 family, U11-48K-like CHHC zinc finger domain [PS51800] (78-105)
  IPR039044 tRNA:m(4)X modification enzyme Trm13 [PTHR12998] (16-441)

Radius of gyration: 34.74 Å; chains: 1; bounding box: 94×93×84 Å

pLDDT: mean 72.42, std 21.16, range [22.34, 96.75]

Organism: NCBI:txid890382